Protein AF-A0A848JRG4-F1 (afdb_monomer)

pLDDT: mean 85.64, std 16.13, range [25.67, 98.94]

Solvent-accessible surface area (backbone atoms only — not comparable to full-atom values): 30050 Å² total; per-residue (Å²): 132,90,81,91,79,87,82,79,87,77,82,80,75,80,80,72,83,77,75,81,70,80,80,73,66,42,75,51,49,60,69,66,53,63,89,47,78,36,46,59,66,37,61,28,18,56,97,49,31,31,31,30,23,66,36,76,46,60,60,67,55,56,93,83,37,50,36,64,94,90,64,84,39,53,15,28,80,72,50,54,26,34,67,53,89,61,54,45,71,57,40,46,72,68,46,79,44,82,61,33,12,33,34,35,34,39,38,39,52,74,76,84,57,88,72,42,56,71,71,24,31,45,36,24,50,76,85,42,83,74,51,72,27,78,56,53,49,47,74,50,67,85,46,60,47,71,34,78,47,39,35,32,38,18,28,25,37,91,66,31,66,22,57,65,25,78,70,43,78,48,66,24,35,74,51,77,73,81,83,67,52,19,35,40,66,42,64,34,67,46,45,53,59,73,54,64,60,77,45,61,41,74,31,58,76,38,49,51,50,64,54,52,46,23,14,41,51,13,10,36,48,30,49,51,49,42,50,71,78,47,66,63,58,34,50,34,61,71,55,43,19,37,38,51,48,25,43,35,55,71,55,47,74,54,55,74,63,43,44,66,94,46,64,36,42,49,75,54,81,65,38,54,71,33,33,28,66,51,33,31,20,58,61,54,55,80,78,78,52,58,70,41,52,86,50,75,34,57,78,64,54,62,38,62,50,18,24,46,28,48,29,72,62,57,82,57,33,71,92,49,30,89,54,44,61,77,36,58,34,54,73,48,44,37,23,39,43,42,22,35,42,53,50,21,45,47,52,48,41,50,54,51,47,63,72,31,58,42,41,50,80,91,48,60,76,49,91,30,39,77,28,35,60,39,15,53,61,43,20,48,76,34,76,50,24,61,58,51,44,44,45,44,35,30,72,76,62,33,73,87,29,71,62,32,28,51,49,18,46,50,34,44,70,51,46,75,66,49,38,53,49,72,73,50,50,56,88,36,54,51,50,86,52,61,76,68,33,47,46,46,46,33,47,53,39,43,28,33,52,30,33,34,73,36,58,59,85,38,67,83,47,64,47,60,60,80,27,39,39,51,44,41,42,52,48,46,46,52,43,49,18,52,28,42,39,55,28,31,44,44,69,86,82,52,76,53,41,60,43,47,58,67,57,35,43,52,19,37,51,51,21,26,60,77,69,72,52,57,61,85,39,72,36,38,40,47,34,69,70,36,40,55,50,53,49,50,34,51,45,44,16,52,55,40,46,27,67,72,53,73,35,62,74,79,39,63,43,97,64,83,95

Foldseek 3Di:
DDDDDDDDDDDPDDDDPDDPPDPAAAAADDADDQADWAAAQRWHDDQQWIKGFNGIDHNDDCVPFEDDPPPPGRIYTDGGHAHDPDAFDEWADWDWDPFAQFKIKIATDDTDDPRWDFQWKFKDKPRHTDDIGRDRMDMDGRHHGQDKIKMWMWIATPVGTDDIDDIDIDGHHHHQPPDPFWAFKQFADAQFLAGGGPDMAGRPPPFCQLLQLLLLLLLLVLVLLCCVVQNLFAAASLLSSLLLVLLLRHQADPLSPRGSVDQFSDPDPSQCVQQAQLHDGSSRQNQQAPQQAPDQWPPHFQGLCFFLFQVVQQPDANVCSVVRSRDGGRPQCRGSQRVSNSVSSSLVSLVVCLAIQQDHDVGDDALQNVLQVLLSVLSSVAHNAVSSLLSQLCRPVNCNRVVNNVVSNLSNVDDNVSSCVVLQCQVSRPPPDVSSCRSVSSSQSSCQQLQHWCDDSHSPHTDGTPTKRKDQLLSSLVSQLSNQQSTWADLVPDDIHGDHSVQLSVLLVVLCVVLVHDNRDIQISNDPVSSVSSSSSSSSSQVSSCVVRVHDSRHTDNTRD

Mean predicted aligned error: 14.89 Å

Sequence (561 aa):
MRILHATSIALVSAFTPWLAGSAWAQSCPAAWNSSSVYTAGAQASENGIIYRANWWTQNQDPATNNGGPGTGQPWTQSGSCSNCTAVPPVPKGLAASGTTGNATTLTWTPVTVSNCTISGYQIYMNGGLTTTSAGASVTVSGLTPLTSYSFAVAAVDSVGASAKSAPVTVTTLSGPPPSTASTGTINFHLLLGVGTAQDSLTLTGGNYDDLIMSNIVAGVLLGHLIDEGFPGIQYNKDYLYGSIFAQLLQENIATQYYKSSSDLIDPNANQQAVMGVGQGGPYQINNYAADMVSGSYQPKGHSLINYVAIQKNIGFTMANAATQYTKATPASFNNKYYGPALVAYFHYNDLVALNVTGKGEGGWTTPWEPAFDTALKNFTTLPNSFLDVILNVAYNQGFYGPLVSRYSTLGATATAATVTSVNSYTSAWGSSDTYVQYPYQVHYYLDQLYNNPIPTTSPSLKMTPTNSVVFNMSALANVFSRVAQTLSYSNGTNPAQFYTAAQASAAFSSAMTKLKVASSAKLDLSKASARATIFSVIDAALSNLEATSGMKFISTTDKQL

Radius of gyration: 34.96 Å; Cα contacts (8 Å, |Δi|>4): 1152; chains: 1; bounding box: 111×57×97 Å

Secondary structure (DSSP, 8-state):
---------------PPP-----PPEEPPSBP-TT-EE-TT-EEEETTEEEEESS-EES--TTTSB-STTS--SEEEEEEEE--SSPPPPP---EEES--SS-EEEE-PPP--TT----EEEEEETTEEEEEESSSEEEE--PPTT-EEEEEEEEE-SS-BPPPPPPEEEE--PPPPPSS--BSEEEES--TTT---SEEEE-GGGTTHHHHHHHHHHHHHHHHHHHHHSTT----HHHHHHHHHHHHHHS-SSGGG--TTSSBS--STTHHHHTSBT--TTTT-------SSSSSBSS---SGGGBTTTHHHH---GGGGGGGGGSBPPGGGGBTTTHHHHHHHHHHHHHHHHHHTT-BTTPPPPTTHHHHHHHHHHHTTSTT-SHHHHHHHHHHH-TTSHHHHHHHHHHHT--HHHHHHHTTSTTTTT---HHHHHHHHHHHHHHHHTT--EE-SSSS-EE----B-EEEHHHHHHHHHHHHTT-EE--SSSPPEEPPHHHHHHHHHHHHHHTT--TT-EEETTSHHHHHHHHHHHHHHHHHHHHHHT--TT-B-SS--

Structure (mmCIF, N/CA/C/O backbone):
data_AF-A0A848JRG4-F1
#
_entry.id   AF-A0A848JRG4-F1
#
loop_
_atom_site.group_PDB
_atom_site.id
_atom_site.type_symbol
_atom_site.label_atom_id
_atom_site.label_alt_id
_atom_site.label_comp_id
_atom_site.label_asym_id
_atom_site.label_entity_id
_atom_site.label_seq_id
_atom_site.pdbx_PDB_ins_code
_atom_site.Cartn_x
_atom_site.Cartn_y
_atom_site.Cartn_z
_atom_site.occupancy
_atom_site.B_iso_or_equiv
_atom_site.auth_seq_id
_atom_site.auth_comp_id
_atom_site.auth_asym_id
_atom_site.auth_atom_id
_atom_site.pdbx_PDB_model_num
ATOM 1 N N . MET A 1 1 ? 73.708 32.427 3.673 1.00 36.00 1 MET A N 1
ATOM 2 C CA . MET A 1 1 ? 74.298 32.466 2.318 1.00 36.00 1 MET A CA 1
ATOM 3 C C . MET A 1 1 ? 73.269 31.877 1.363 1.00 36.00 1 MET A C 1
ATOM 5 O O . MET A 1 1 ? 72.697 30.849 1.694 1.00 36.00 1 MET A O 1
ATOM 9 N N . ARG A 1 2 ? 72.946 32.605 0.285 1.00 32.38 2 ARG A N 1
ATOM 10 C CA . ARG A 1 2 ? 71.983 32.247 -0.780 1.00 32.38 2 ARG A CA 1
ATOM 11 C C . ARG A 1 2 ? 72.237 30.817 -1.295 1.00 32.38 2 ARG A C 1
ATOM 13 O O . ARG A 1 2 ? 73.378 30.377 -1.257 1.00 32.38 2 ARG A O 1
ATOM 20 N N . ILE A 1 3 ? 71.223 30.083 -1.756 1.00 31.00 3 ILE A N 1
ATOM 21 C CA . ILE A 1 3 ? 70.851 30.003 -3.184 1.00 31.00 3 ILE A CA 1
ATOM 22 C C . ILE A 1 3 ? 69.404 29.481 -3.319 1.00 31.00 3 ILE A C 1
ATOM 24 O O . ILE A 1 3 ? 69.040 28.480 -2.708 1.00 31.00 3 ILE A O 1
ATOM 28 N N . LEU A 1 4 ? 68.604 30.176 -4.138 1.00 29.62 4 LEU A N 1
ATOM 29 C CA . LEU A 1 4 ? 67.287 29.757 -4.629 1.00 29.62 4 LEU A CA 1
ATOM 30 C C . LEU A 1 4 ? 67.411 28.534 -5.552 1.00 29.62 4 LEU A C 1
ATOM 32 O O . LEU A 1 4 ? 68.301 28.525 -6.395 1.00 29.62 4 LEU A O 1
ATOM 36 N N . HIS A 1 5 ? 66.446 27.612 -5.509 1.00 29.77 5 HIS A N 1
ATOM 37 C CA . HIS A 1 5 ? 66.030 26.849 -6.692 1.00 29.77 5 HIS A CA 1
ATOM 38 C C . HIS A 1 5 ? 64.501 26.781 -6.752 1.00 29.77 5 HIS A C 1
ATOM 40 O O . HIS A 1 5 ? 63.832 26.457 -5.773 1.00 29.77 5 HIS A O 1
ATOM 46 N N . ALA A 1 6 ? 63.979 27.167 -7.912 1.00 28.94 6 ALA A N 1
ATOM 47 C CA . ALA A 1 6 ? 62.571 27.236 -8.252 1.00 28.94 6 ALA A CA 1
ATOM 48 C C . ALA A 1 6 ? 61.918 25.845 -8.252 1.00 28.94 6 ALA A C 1
ATOM 50 O O . ALA A 1 6 ? 62.451 24.907 -8.841 1.00 28.94 6 ALA A O 1
ATOM 51 N N . THR A 1 7 ? 60.740 25.727 -7.643 1.00 32.12 7 THR A N 1
ATOM 52 C CA . THR A 1 7 ? 59.820 24.613 -7.882 1.00 32.12 7 THR A CA 1
ATOM 53 C C . THR A 1 7 ? 58.819 25.042 -8.946 1.00 32.12 7 THR A C 1
ATOM 55 O O . THR A 1 7 ? 57.988 25.926 -8.748 1.00 32.12 7 THR A O 1
ATOM 58 N N . SER A 1 8 ? 58.967 24.445 -10.123 1.00 28.48 8 SER A N 1
ATOM 59 C CA . SER A 1 8 ? 58.115 24.641 -11.288 1.00 28.48 8 SER A CA 1
ATOM 60 C C . SER A 1 8 ? 56.701 24.123 -11.022 1.00 28.48 8 SER A C 1
ATOM 62 O O . SER A 1 8 ? 56.514 22.982 -10.605 1.00 28.48 8 SER A O 1
ATOM 64 N N . ILE A 1 9 ? 55.704 24.955 -11.321 1.00 29.86 9 ILE A N 1
ATOM 65 C CA . ILE A 1 9 ? 54.302 24.558 -11.464 1.00 29.86 9 ILE A CA 1
ATOM 66 C C . ILE A 1 9 ? 54.205 23.675 -12.715 1.00 29.86 9 ILE A C 1
ATOM 68 O O . ILE A 1 9 ? 54.357 24.164 -13.833 1.00 29.86 9 ILE A O 1
ATOM 72 N N . ALA A 1 10 ? 53.969 22.375 -12.537 1.00 27.19 10 ALA A N 1
ATOM 73 C CA . ALA A 1 10 ? 53.605 21.480 -13.628 1.00 27.19 10 ALA A CA 1
ATOM 74 C C . ALA A 1 10 ? 52.078 21.491 -13.794 1.00 27.19 10 ALA A C 1
ATOM 76 O O . ALA A 1 10 ? 51.345 20.921 -12.987 1.00 27.19 10 ALA A O 1
ATOM 77 N N . LEU A 1 11 ? 51.604 22.155 -14.851 1.00 25.67 11 LEU A N 1
ATOM 78 C CA . LEU A 1 11 ? 50.280 21.916 -15.420 1.00 25.67 11 LEU A CA 1
ATOM 79 C C . LEU A 1 11 ? 50.214 20.453 -15.879 1.00 25.67 11 LEU A C 1
ATOM 81 O O . LEU A 1 11 ? 50.836 20.086 -16.873 1.00 25.67 11 LEU A O 1
ATOM 85 N N . VAL A 1 12 ? 49.451 19.623 -15.170 1.00 28.00 12 VAL A N 1
ATOM 86 C CA . VAL A 1 12 ? 49.011 18.325 -15.692 1.00 28.00 12 VAL A CA 1
ATOM 87 C C . VAL A 1 12 ? 47.827 18.607 -16.609 1.00 28.00 12 VAL A C 1
ATOM 89 O O . VAL A 1 12 ? 46.691 18.763 -16.165 1.00 28.00 12 VAL A O 1
ATOM 92 N N . SER A 1 13 ? 48.108 18.745 -17.902 1.00 27.73 13 SER A N 1
ATOM 93 C CA . SER A 1 13 ? 47.095 18.686 -18.946 1.00 27.73 13 SER A CA 1
ATOM 94 C C . SER A 1 13 ? 46.463 17.294 -18.935 1.00 27.73 13 SER A C 1
ATOM 96 O O . SER A 1 13 ? 47.138 16.273 -19.065 1.00 27.73 13 SER A O 1
ATOM 98 N N . ALA A 1 14 ? 45.145 17.258 -18.755 1.00 30.70 14 ALA A N 1
ATOM 99 C CA . ALA A 1 14 ? 44.350 16.056 -18.919 1.00 30.70 14 ALA A CA 1
ATOM 100 C C . ALA A 1 14 ? 44.491 15.555 -20.365 1.00 30.70 14 ALA A C 1
ATOM 102 O O . ALA A 1 14 ? 44.003 16.189 -21.302 1.00 30.70 14 ALA A O 1
ATOM 103 N N . PHE A 1 15 ? 45.158 14.414 -20.547 1.00 28.05 15 PHE A N 1
ATOM 104 C CA . PHE A 1 15 ? 45.018 13.622 -21.761 1.00 28.05 15 PHE A CA 1
ATOM 105 C C . PHE A 1 15 ? 43.589 13.079 -21.789 1.00 28.05 15 PHE A C 1
ATOM 107 O O . PHE A 1 15 ? 43.229 12.167 -21.046 1.00 28.05 15 PHE A O 1
ATOM 114 N N . THR A 1 16 ? 42.756 13.678 -22.632 1.00 29.97 16 THR A N 1
ATOM 115 C CA . THR A 1 16 ? 41.516 13.054 -23.083 1.00 29.97 16 THR A CA 1
ATOM 116 C C . THR A 1 16 ? 41.894 11.808 -23.890 1.00 29.97 16 THR A C 1
ATOM 118 O O . THR A 1 16 ? 42.770 11.894 -24.756 1.00 29.97 16 THR A O 1
ATOM 121 N N . PRO A 1 17 ? 41.300 10.630 -23.630 1.00 28.25 17 PRO A N 1
ATOM 122 C CA . PRO A 1 17 ? 41.501 9.500 -24.513 1.00 28.25 17 PRO A CA 1
ATOM 123 C C . PRO A 1 17 ? 40.863 9.859 -25.851 1.00 28.25 17 PRO A C 1
ATOM 125 O O . PRO A 1 17 ? 39.668 10.145 -25.944 1.00 28.25 17 PRO A O 1
ATOM 128 N N . TRP A 1 18 ? 41.708 9.896 -26.875 1.00 26.80 18 TRP A N 1
ATOM 129 C CA . TRP A 1 18 ? 41.310 10.048 -28.260 1.00 26.80 18 TRP A CA 1
ATOM 130 C C . TRP A 1 18 ? 40.302 8.940 -28.574 1.00 26.80 18 TRP A C 1
ATOM 132 O O . TRP A 1 18 ? 40.613 7.752 -28.470 1.00 26.80 18 TRP A O 1
ATOM 142 N N . LEU A 1 19 ? 39.076 9.332 -28.918 1.00 30.83 19 LEU A N 1
ATOM 143 C CA . LEU A 1 19 ? 38.135 8.447 -29.584 1.00 30.83 19 LEU A CA 1
ATOM 144 C C . LEU A 1 19 ? 38.834 7.962 -30.855 1.00 30.83 19 LEU A C 1
ATOM 146 O O . LEU A 1 19 ? 39.148 8.771 -31.728 1.00 30.83 19 LEU A O 1
ATOM 150 N N . ALA A 1 20 ? 39.102 6.659 -30.950 1.00 30.81 20 ALA A N 1
ATOM 151 C CA . ALA A 1 20 ? 39.439 6.045 -32.221 1.00 30.81 20 ALA A CA 1
ATOM 152 C C . ALA A 1 20 ? 38.246 6.292 -33.152 1.00 30.81 20 ALA A C 1
ATOM 154 O O . ALA A 1 20 ? 37.196 5.664 -33.017 1.00 30.81 20 ALA A O 1
ATOM 155 N N . GLY A 1 21 ? 38.380 7.288 -34.027 1.00 26.69 21 GLY A N 1
ATOM 156 C CA . GLY A 1 21 ? 37.399 7.563 -35.058 1.00 26.69 21 GLY A CA 1
ATOM 157 C C . GLY A 1 21 ? 37.219 6.309 -35.898 1.00 26.69 21 GLY A C 1
ATOM 158 O O . GLY A 1 21 ? 38.196 5.716 -36.355 1.00 26.69 21 GLY A O 1
ATOM 159 N N . SER A 1 22 ? 35.969 5.897 -36.079 1.00 35.31 22 SER A N 1
ATOM 160 C CA . SER A 1 22 ? 35.587 4.875 -37.042 1.00 35.31 22 SER A CA 1
ATOM 161 C C . SER A 1 22 ? 36.219 5.232 -38.389 1.00 35.31 22 SER A C 1
ATOM 163 O O . SER A 1 22 ? 35.909 6.281 -38.958 1.00 35.31 22 SER A O 1
ATOM 165 N N . ALA A 1 23 ? 37.147 4.408 -38.874 1.00 36.06 23 ALA A N 1
ATOM 166 C CA . ALA A 1 23 ? 37.731 4.591 -40.193 1.00 36.06 23 ALA A CA 1
ATOM 167 C C . ALA A 1 23 ? 36.619 4.391 -41.231 1.00 36.06 23 ALA A C 1
ATOM 169 O O . ALA A 1 23 ? 36.127 3.281 -41.426 1.00 36.06 23 ALA A O 1
ATOM 170 N N . TRP A 1 24 ? 36.180 5.481 -41.853 1.00 38.28 24 TRP A N 1
ATOM 171 C CA . TRP A 1 24 ? 35.270 5.435 -42.989 1.00 38.28 24 TRP A CA 1
ATOM 172 C C . TRP A 1 24 ? 35.965 4.663 -44.117 1.00 38.28 24 TRP A C 1
ATOM 174 O O . TRP A 1 24 ? 37.116 4.958 -44.438 1.00 38.28 24 TRP A O 1
ATOM 184 N N . ALA A 1 25 ? 35.296 3.667 -44.705 1.00 50.66 25 ALA A N 1
ATOM 185 C CA . ALA A 1 25 ? 35.824 2.980 -45.880 1.00 50.66 25 ALA A CA 1
ATOM 186 C C . ALA A 1 25 ? 36.012 4.000 -47.017 1.00 50.66 25 ALA A C 1
ATOM 188 O O . ALA A 1 25 ? 35.080 4.727 -47.364 1.00 50.66 25 ALA A O 1
ATOM 189 N N . GLN A 1 26 ? 37.220 4.067 -47.577 1.00 61.72 26 GLN A N 1
ATOM 190 C CA . GLN A 1 26 ? 37.537 4.947 -48.703 1.00 61.72 26 GLN A CA 1
ATOM 191 C C . GLN A 1 26 ? 36.862 4.419 -49.987 1.00 61.72 26 GLN A C 1
ATOM 193 O O . GLN A 1 26 ? 36.582 3.223 -50.096 1.00 61.72 26 GLN A O 1
ATOM 198 N N . SER A 1 27 ? 36.598 5.284 -50.973 1.00 69.38 27 SER A N 1
ATOM 199 C CA . SER A 1 27 ? 36.181 4.835 -52.310 1.00 69.38 27 SER A CA 1
ATOM 200 C C . SER A 1 27 ? 37.239 3.905 -52.907 1.00 69.38 27 SER A C 1
ATOM 202 O O . SER A 1 27 ? 38.441 4.149 -52.749 1.00 69.38 27 SER A O 1
ATOM 204 N N . CYS A 1 28 ? 36.823 2.818 -53.566 1.00 75.81 28 CYS A N 1
ATOM 205 C CA . CYS A 1 28 ? 37.817 1.898 -54.105 1.00 75.81 28 CYS A CA 1
ATOM 206 C C . CYS A 1 28 ? 38.540 2.531 -55.304 1.00 75.81 28 CYS A C 1
ATOM 208 O O . CYS A 1 28 ? 37.885 3.046 -56.217 1.00 75.81 28 CYS A O 1
ATOM 210 N N . PRO A 1 29 ? 39.881 2.430 -55.368 1.00 82.25 29 PRO A N 1
ATOM 211 C CA . PRO A 1 29 ? 40.603 2.624 -56.620 1.00 82.25 29 PRO A CA 1
ATOM 212 C C . PRO A 1 29 ? 40.149 1.579 -57.651 1.00 82.25 29 PRO A C 1
ATOM 214 O O . PRO A 1 29 ? 39.455 0.618 -57.309 1.00 82.25 29 PRO A O 1
ATOM 217 N N . ALA A 1 30 ? 40.537 1.754 -58.915 1.00 84.81 30 ALA A N 1
ATOM 218 C CA . ALA A 1 30 ? 40.173 0.826 -59.986 1.00 84.81 30 ALA A CA 1
ATOM 219 C C . ALA A 1 30 ? 40.437 -0.640 -59.589 1.00 84.81 30 ALA A C 1
ATOM 221 O O . ALA A 1 30 ? 41.442 -0.940 -58.935 1.00 84.81 30 ALA A O 1
ATOM 222 N N . ALA A 1 31 ? 39.520 -1.536 -59.972 1.00 87.06 31 ALA A N 1
ATOM 223 C CA . ALA A 1 31 ? 39.672 -2.961 -59.708 1.00 87.06 31 ALA A CA 1
ATOM 224 C C . ALA A 1 31 ? 40.993 -3.467 -60.305 1.00 87.06 31 ALA A C 1
ATOM 226 O O . ALA A 1 31 ? 41.403 -3.022 -61.385 1.00 87.06 31 ALA A O 1
ATOM 227 N N . TRP A 1 32 ? 41.670 -4.367 -59.594 1.00 92.50 32 TRP A N 1
ATOM 228 C CA . TRP A 1 32 ? 42.882 -4.986 -60.103 1.00 92.50 32 TRP A CA 1
ATOM 229 C C . TRP A 1 32 ? 42.598 -5.695 -61.433 1.00 92.50 32 TRP A C 1
ATOM 231 O O . TRP A 1 32 ? 41.559 -6.328 -61.621 1.00 92.50 32 TRP A O 1
ATOM 241 N N . ASN A 1 33 ? 43.514 -5.545 -62.384 1.00 92.75 33 ASN A N 1
ATOM 242 C CA . ASN A 1 33 ? 43.425 -6.146 -63.702 1.00 92.75 33 ASN A CA 1
ATOM 243 C C . ASN A 1 33 ? 44.781 -6.762 -64.045 1.00 92.75 33 ASN A C 1
ATOM 245 O O . ASN A 1 33 ? 45.801 -6.073 -64.044 1.00 92.75 33 ASN A O 1
ATOM 249 N N . SER A 1 34 ? 44.776 -8.049 -64.383 1.00 93.75 34 SER A N 1
ATOM 250 C CA . SER A 1 34 ? 45.974 -8.827 -64.707 1.00 93.75 34 SER A CA 1
ATOM 251 C C . SER A 1 34 ? 46.811 -8.244 -65.848 1.00 93.75 34 SER A C 1
ATOM 253 O O . SER A 1 34 ? 48.031 -8.402 -65.863 1.00 93.75 34 SER A O 1
ATOM 255 N N . SER A 1 35 ? 46.178 -7.537 -66.786 1.00 93.50 35 SER A N 1
ATOM 256 C CA . SER A 1 35 ? 46.836 -6.922 -67.942 1.00 93.50 35 SER A CA 1
ATOM 257 C C . SER A 1 35 ? 47.378 -5.518 -67.655 1.00 93.50 35 SER A C 1
ATOM 259 O O . SER A 1 35 ? 48.199 -5.018 -68.425 1.00 93.50 35 SER A O 1
ATOM 261 N N . SER A 1 36 ? 46.965 -4.884 -66.556 1.00 92.25 36 SER A N 1
ATOM 262 C CA . SER A 1 36 ? 47.408 -3.541 -66.178 1.00 92.25 36 SER A CA 1
ATOM 263 C C . SER A 1 36 ? 48.786 -3.554 -65.518 1.00 92.25 36 SER A C 1
ATOM 265 O O . SER A 1 36 ? 49.115 -4.431 -64.720 1.00 92.25 36 SER A O 1
ATOM 267 N N . VAL A 1 37 ? 49.587 -2.534 -65.826 1.00 94.62 37 VAL A N 1
ATOM 268 C CA . VAL A 1 37 ? 50.868 -2.271 -65.162 1.00 94.62 37 VAL A CA 1
ATOM 269 C C . VAL A 1 37 ? 50.644 -1.319 -63.989 1.00 94.62 37 VAL A C 1
ATOM 271 O O . VAL A 1 37 ? 50.068 -0.246 -64.164 1.00 94.62 37 VAL A O 1
ATOM 274 N N . TYR A 1 38 ? 51.156 -1.677 -62.813 1.00 95.31 38 TYR A N 1
ATOM 275 C CA . TYR A 1 38 ? 51.090 -0.866 -61.598 1.00 95.31 38 TYR A CA 1
ATOM 276 C C . TYR A 1 38 ? 52.500 -0.455 -61.173 1.00 95.31 38 TYR A C 1
ATOM 278 O O . TYR A 1 38 ? 53.348 -1.304 -60.917 1.00 95.31 38 TYR A O 1
ATOM 286 N N . THR A 1 39 ? 52.777 0.847 -61.122 1.00 95.56 39 THR A N 1
ATOM 287 C CA . THR A 1 39 ? 54.065 1.392 -60.661 1.00 95.56 39 THR A CA 1
ATOM 288 C C . THR A 1 39 ? 54.081 1.577 -59.143 1.00 95.56 39 THR A C 1
ATOM 290 O O . THR A 1 39 ? 53.042 1.514 -58.489 1.00 95.56 39 THR A O 1
ATOM 293 N N . ALA A 1 40 ? 55.261 1.816 -58.559 1.00 93.00 40 ALA A N 1
ATOM 294 C CA . ALA A 1 40 ? 55.404 2.021 -57.117 1.00 93.00 40 ALA A CA 1
ATOM 295 C C . ALA A 1 40 ? 54.430 3.097 -56.598 1.00 93.00 40 ALA A C 1
ATOM 297 O O . ALA A 1 40 ? 54.441 4.239 -57.054 1.00 93.00 40 ALA A O 1
ATOM 298 N N . GLY A 1 41 ? 53.598 2.731 -55.626 1.00 89.94 41 GLY A N 1
ATOM 299 C CA . GLY A 1 41 ? 52.576 3.594 -55.042 1.00 89.94 41 GLY A CA 1
ATOM 300 C C . GLY A 1 41 ? 51.218 3.582 -55.743 1.00 89.94 41 GLY A C 1
ATOM 301 O O . GLY A 1 41 ? 50.269 4.102 -55.157 1.00 89.94 41 GLY A O 1
ATOM 302 N N . ALA A 1 42 ? 51.089 2.968 -56.924 1.00 93.75 42 ALA A N 1
ATOM 303 C CA . ALA A 1 42 ? 49.794 2.769 -57.568 1.00 93.75 42 ALA A CA 1
ATOM 304 C C . ALA A 1 42 ? 48.875 1.925 -56.675 1.00 93.75 42 ALA A C 1
ATOM 306 O O . ALA A 1 42 ? 49.333 1.016 -55.978 1.00 93.75 42 ALA A O 1
ATOM 307 N N . GLN A 1 43 ? 47.578 2.230 -56.694 1.00 93.25 43 GLN A N 1
ATOM 308 C CA . GLN A 1 43 ? 46.581 1.510 -55.910 1.00 93.25 43 GLN A CA 1
ATOM 309 C C . GLN A 1 43 ? 45.624 0.742 -56.819 1.00 93.25 43 GLN A C 1
ATOM 311 O O . GLN A 1 43 ? 45.211 1.248 -57.862 1.00 93.25 43 GLN A O 1
ATOM 316 N N . ALA A 1 44 ? 45.255 -0.459 -56.393 1.00 90.31 44 ALA A N 1
ATOM 317 C CA . ALA A 1 44 ? 44.219 -1.278 -57.007 1.00 90.31 44 ALA A CA 1
ATOM 318 C C . ALA A 1 44 ? 43.308 -1.836 -55.914 1.00 90.31 44 ALA A C 1
ATOM 320 O O . ALA A 1 44 ? 43.732 -1.966 -54.762 1.00 90.31 44 ALA A O 1
ATOM 321 N N . SER A 1 45 ? 42.061 -2.142 -56.260 1.00 89.31 45 SER A N 1
ATOM 322 C CA . SER A 1 45 ? 41.138 -2.806 -55.342 1.00 89.31 45 SER A CA 1
ATOM 323 C C . SER A 1 45 ? 40.844 -4.236 -55.770 1.00 89.31 45 SER A C 1
ATOM 325 O O . SER A 1 45 ? 40.671 -4.520 -56.953 1.00 89.31 45 SER A O 1
ATOM 327 N N . GLU A 1 46 ? 40.760 -5.138 -54.801 1.00 84.94 46 GLU A N 1
ATOM 328 C CA . GLU A 1 46 ? 40.298 -6.506 -55.015 1.00 84.94 46 GLU A CA 1
ATOM 329 C C . GLU A 1 46 ? 39.580 -6.991 -53.755 1.00 84.94 46 GLU A C 1
ATOM 331 O O . GLU A 1 46 ? 40.049 -6.759 -52.642 1.00 84.94 46 GLU A O 1
ATOM 336 N N . ASN A 1 47 ? 38.396 -7.591 -53.915 1.00 77.38 47 ASN A N 1
ATOM 337 C CA . ASN A 1 47 ? 37.571 -8.103 -52.811 1.00 77.38 47 ASN A CA 1
ATOM 338 C C . ASN A 1 47 ? 37.320 -7.096 -51.663 1.00 77.38 47 ASN A C 1
ATOM 340 O O . ASN A 1 47 ? 37.248 -7.472 -50.495 1.00 77.38 47 ASN A O 1
ATOM 344 N N . GLY A 1 48 ? 37.187 -5.803 -51.987 1.00 74.56 48 GLY A N 1
ATOM 345 C CA . GLY A 1 48 ? 36.946 -4.738 -51.001 1.00 74.56 48 GLY A CA 1
ATOM 346 C C . GLY A 1 48 ? 38.186 -4.308 -50.210 1.00 74.56 48 GLY A C 1
ATOM 347 O O . GLY A 1 48 ? 38.061 -3.570 -49.233 1.00 74.56 48 GLY A O 1
ATOM 348 N N . ILE A 1 49 ? 39.381 -4.738 -50.621 1.00 83.56 49 ILE A N 1
ATOM 349 C CA . ILE A 1 49 ? 40.661 -4.352 -50.027 1.00 83.56 49 ILE A CA 1
ATOM 350 C C . ILE A 1 49 ? 41.429 -3.461 -51.007 1.00 83.56 49 ILE A C 1
ATOM 352 O O . ILE A 1 49 ? 41.513 -3.749 -52.200 1.00 83.56 49 ILE A O 1
ATOM 356 N N . ILE A 1 50 ? 41.995 -2.367 -50.496 1.00 88.94 50 ILE A N 1
ATOM 357 C CA . ILE A 1 50 ? 42.937 -1.515 -51.220 1.00 88.94 50 ILE A CA 1
ATOM 358 C C . ILE A 1 50 ? 44.326 -2.123 -51.088 1.00 88.94 50 ILE A C 1
ATOM 360 O O . ILE A 1 50 ? 44.837 -2.287 -49.978 1.00 88.94 50 ILE A O 1
ATOM 364 N N . TYR A 1 51 ? 44.976 -2.358 -52.217 1.00 92.19 51 TYR A N 1
ATOM 365 C CA . TYR A 1 51 ? 46.372 -2.755 -52.285 1.00 92.19 51 TYR A CA 1
ATOM 366 C C . TYR A 1 51 ? 47.195 -1.640 -52.908 1.00 92.19 51 TYR A C 1
ATOM 368 O O . TYR A 1 51 ? 46.783 -1.016 -53.885 1.00 92.19 51 TYR A O 1
ATOM 376 N N . ARG A 1 52 ? 48.374 -1.391 -52.342 1.00 93.69 52 ARG A N 1
ATOM 377 C CA . ARG A 1 52 ? 49.360 -0.452 -52.872 1.00 93.69 52 ARG A CA 1
ATOM 378 C C . ARG A 1 52 ? 50.532 -1.236 -53.435 1.00 93.69 52 ARG A C 1
ATOM 380 O O . ARG A 1 52 ? 51.130 -2.040 -52.721 1.00 93.69 52 ARG A O 1
ATOM 387 N N . ALA A 1 53 ? 50.862 -0.991 -54.695 1.00 94.19 53 ALA A N 1
ATOM 388 C CA . ALA A 1 53 ? 52.022 -1.581 -55.339 1.00 94.19 53 ALA A CA 1
ATOM 389 C C . ALA A 1 53 ? 53.301 -1.054 -54.672 1.00 94.19 53 ALA A C 1
ATOM 391 O O . ALA A 1 53 ? 53.493 0.157 -54.523 1.00 94.19 53 ALA A O 1
ATOM 392 N N . ASN A 1 54 ? 54.179 -1.957 -54.248 1.00 92.81 54 ASN A N 1
ATOM 393 C CA . ASN A 1 54 ? 55.448 -1.607 -53.613 1.00 92.81 54 ASN A CA 1
ATOM 394 C C . ASN A 1 54 ? 56.490 -1.163 -54.652 1.00 92.81 54 ASN A C 1
ATOM 396 O O . ASN A 1 54 ? 57.295 -0.271 -54.385 1.00 92.81 54 ASN A O 1
ATOM 400 N N . TRP A 1 55 ? 56.429 -1.742 -55.850 1.00 91.69 55 TRP A N 1
ATOM 401 C CA . TRP A 1 55 ? 57.242 -1.427 -57.027 1.00 91.69 55 TRP A CA 1
ATOM 402 C C . TRP A 1 55 ? 56.463 -1.790 -58.298 1.00 91.69 55 TRP A C 1
ATOM 404 O O . TRP A 1 55 ? 55.275 -2.095 -58.232 1.00 91.69 55 TRP A O 1
ATOM 414 N N . TRP A 1 56 ? 57.118 -1.725 -59.459 1.00 95.25 56 TRP A N 1
ATOM 415 C CA . TRP A 1 56 ? 56.523 -2.127 -60.733 1.00 95.25 56 TRP A CA 1
ATOM 416 C C . TRP A 1 56 ? 56.017 -3.578 -60.687 1.00 95.25 56 TRP A C 1
ATOM 418 O O . TRP A 1 56 ? 56.781 -4.486 -60.367 1.00 95.25 56 TRP A O 1
ATOM 428 N N . THR A 1 57 ? 54.751 -3.808 -61.023 1.00 94.25 57 THR A N 1
ATOM 429 C CA . THR A 1 57 ? 54.158 -5.148 -61.079 1.00 94.25 57 THR A CA 1
ATOM 430 C C . THR A 1 57 ? 53.073 -5.245 -62.155 1.00 94.25 57 THR A C 1
ATOM 432 O O . THR A 1 57 ? 52.391 -4.263 -62.458 1.00 94.25 57 THR A O 1
ATOM 435 N N . GLN A 1 58 ? 52.912 -6.434 -62.736 1.00 96.06 58 GLN A N 1
ATOM 436 C CA . GLN A 1 58 ? 51.875 -6.789 -63.708 1.00 96.06 58 GLN A CA 1
ATOM 437 C C . GLN A 1 58 ? 51.524 -8.270 -63.526 1.00 96.06 58 GLN A C 1
ATOM 439 O O . GLN A 1 58 ? 52.415 -9.079 -63.269 1.00 96.06 58 GLN A O 1
ATOM 444 N N . ASN A 1 59 ? 50.241 -8.625 -63.651 1.00 94.12 59 ASN A N 1
ATOM 445 C CA . ASN A 1 59 ? 49.734 -10.000 -63.531 1.00 94.12 59 ASN A CA 1
ATOM 446 C C . ASN A 1 59 ? 50.062 -10.732 -62.206 1.00 94.12 59 ASN A C 1
ATOM 448 O O . ASN A 1 59 ? 49.921 -11.946 -62.115 1.00 94.12 59 ASN A O 1
ATOM 452 N N . GLN A 1 60 ? 50.487 -10.009 -61.168 1.00 93.69 60 GLN A N 1
ATOM 453 C CA . GLN A 1 60 ? 50.613 -10.547 -59.814 1.00 93.69 60 GLN A CA 1
ATOM 454 C C . GLN A 1 60 ? 49.368 -10.160 -59.027 1.00 93.69 60 GLN A C 1
ATOM 456 O O . GLN A 1 60 ? 49.204 -8.986 -58.696 1.00 93.69 60 GLN A O 1
ATOM 461 N N . ASP A 1 61 ? 48.499 -11.134 -58.777 1.00 93.81 61 ASP A N 1
ATOM 462 C CA . ASP A 1 61 ? 47.233 -10.973 -58.057 1.00 93.81 61 ASP A CA 1
ATOM 463 C C . ASP A 1 61 ? 47.502 -10.462 -56.623 1.00 93.81 61 ASP A C 1
ATOM 465 O O . ASP A 1 61 ? 48.244 -11.118 -55.877 1.00 93.81 61 ASP A O 1
ATOM 469 N N . PRO A 1 62 ? 46.986 -9.281 -56.233 1.00 92.31 62 PRO A N 1
ATOM 470 C CA . PRO A 1 62 ? 47.216 -8.711 -54.917 1.00 92.31 62 PRO A CA 1
ATOM 471 C C . PRO A 1 62 ? 46.581 -9.509 -53.778 1.00 92.31 62 PRO A C 1
ATOM 473 O O . PRO A 1 62 ? 47.136 -9.487 -52.679 1.00 92.31 62 PRO A O 1
ATOM 476 N N . ALA A 1 63 ? 45.490 -10.247 -53.991 1.00 89.81 63 ALA A N 1
ATOM 477 C CA . ALA A 1 63 ? 44.913 -11.109 -52.962 1.00 89.81 63 ALA A CA 1
ATOM 478 C C . ALA A 1 63 ? 45.853 -12.263 -52.570 1.00 89.81 63 ALA A C 1
ATOM 480 O O . ALA A 1 63 ? 45.869 -12.657 -51.401 1.00 89.81 63 ALA A O 1
ATOM 481 N N . THR A 1 64 ? 46.692 -12.754 -53.492 1.00 93.44 64 THR A N 1
ATOM 482 C CA . THR A 1 64 ? 47.646 -13.851 -53.221 1.00 93.44 64 THR A CA 1
ATOM 483 C C . THR A 1 64 ? 49.117 -13.434 -53.122 1.00 93.44 64 THR A C 1
ATOM 485 O O . THR A 1 64 ? 49.922 -14.200 -52.600 1.00 93.44 64 THR A O 1
ATOM 488 N N . ASN A 1 65 ? 49.490 -12.239 -53.594 1.00 94.19 65 ASN A N 1
ATOM 489 C CA . ASN A 1 65 ? 50.880 -11.755 -53.649 1.00 94.19 65 ASN A CA 1
ATOM 490 C C . ASN A 1 65 ? 51.065 -10.446 -52.863 1.00 94.19 65 ASN A C 1
ATOM 492 O O . ASN A 1 65 ? 51.565 -9.445 -53.390 1.00 94.19 65 ASN A O 1
ATOM 496 N N . ASN A 1 66 ? 50.632 -10.428 -51.600 1.00 92.38 66 ASN A N 1
ATOM 497 C CA . ASN A 1 66 ? 50.778 -9.277 -50.708 1.00 92.38 66 ASN A CA 1
ATOM 498 C C . ASN A 1 66 ? 51.511 -9.619 -49.404 1.00 92.38 66 ASN A C 1
ATOM 500 O O . ASN A 1 66 ? 51.526 -10.765 -48.958 1.00 92.38 66 ASN A O 1
ATOM 504 N N . GLY A 1 67 ? 52.121 -8.606 -48.788 1.00 86.75 67 GLY A N 1
ATOM 505 C CA . GLY A 1 67 ? 52.782 -8.726 -47.492 1.00 86.75 67 GLY A CA 1
ATOM 506 C C . GLY A 1 67 ? 53.217 -7.372 -46.932 1.00 86.75 67 GLY A C 1
ATOM 507 O O . GLY A 1 67 ? 53.276 -6.375 -47.648 1.00 86.75 67 GLY A O 1
ATOM 508 N N . GLY A 1 68 ? 53.508 -7.322 -45.629 1.00 77.06 68 GLY A N 1
ATOM 509 C CA . GLY A 1 68 ? 53.996 -6.104 -44.974 1.00 77.06 68 GLY A CA 1
ATOM 510 C C . GLY A 1 68 ? 55.367 -5.641 -45.501 1.00 77.06 68 GLY A C 1
ATOM 511 O O . GLY A 1 68 ? 56.039 -6.379 -46.234 1.00 77.06 68 GLY A O 1
ATOM 512 N N . PRO A 1 69 ? 55.827 -4.435 -45.121 1.00 74.00 69 PRO A N 1
ATOM 513 C CA . PRO A 1 69 ? 57.132 -3.922 -45.538 1.00 74.00 69 PRO A CA 1
ATOM 514 C C . PRO A 1 69 ? 58.270 -4.919 -45.252 1.00 74.00 69 PRO A C 1
ATOM 516 O O . PRO A 1 69 ? 58.380 -5.435 -44.143 1.00 74.00 69 PRO A O 1
ATOM 519 N N . GLY A 1 70 ? 59.115 -5.194 -46.253 1.00 75.69 70 GLY A N 1
ATOM 520 C CA . GLY A 1 70 ? 60.265 -6.108 -46.135 1.00 75.69 70 GLY A CA 1
ATOM 521 C C . GLY A 1 70 ? 59.997 -7.577 -46.493 1.00 75.69 70 GLY A C 1
ATOM 522 O O . GLY A 1 70 ? 60.933 -8.368 -46.511 1.00 75.69 70 GLY A O 1
ATOM 523 N N . THR A 1 71 ? 58.760 -7.947 -46.838 1.00 86.69 71 THR A N 1
ATOM 524 C CA . THR A 1 71 ? 58.386 -9.336 -47.194 1.00 86.69 71 THR A CA 1
ATOM 525 C C . THR A 1 71 ? 58.744 -9.758 -48.624 1.00 86.69 71 THR A C 1
ATOM 527 O O . THR A 1 71 ? 58.579 -10.923 -48.976 1.00 86.69 71 THR A O 1
ATOM 530 N N . GLY A 1 72 ? 59.205 -8.832 -49.471 1.00 90.19 72 GLY A N 1
ATOM 531 C CA . GLY A 1 72 ? 59.497 -9.107 -50.884 1.00 90.19 72 GLY A CA 1
ATOM 532 C C . GLY A 1 72 ? 58.258 -9.252 -51.780 1.00 90.19 72 GLY A C 1
ATOM 533 O O . GLY A 1 72 ? 58.402 -9.582 -52.953 1.00 90.19 72 GLY A O 1
ATOM 534 N N . GLN A 1 73 ? 57.056 -8.976 -51.264 1.00 94.75 73 GLN A N 1
ATOM 535 C CA . GLN A 1 73 ? 55.803 -9.070 -52.018 1.00 94.75 73 GLN A CA 1
ATOM 536 C C . GLN A 1 73 ? 55.501 -7.788 -52.816 1.00 94.75 73 GLN A C 1
ATOM 538 O O . GLN A 1 73 ? 55.738 -6.687 -52.307 1.00 94.75 73 GLN A O 1
ATOM 543 N N . PRO A 1 74 ? 54.954 -7.888 -54.045 1.00 92.88 74 PRO A N 1
ATOM 544 C CA . PRO A 1 74 ? 54.697 -6.732 -54.906 1.00 92.88 74 PRO A CA 1
ATOM 545 C C . PRO A 1 74 ? 53.584 -5.811 -54.389 1.00 92.88 74 PRO A C 1
ATOM 547 O O . PRO A 1 74 ? 53.541 -4.646 -54.787 1.00 92.88 74 PRO A O 1
ATOM 550 N N . TRP A 1 75 ? 52.723 -6.290 -53.488 1.00 95.12 75 TRP A N 1
ATOM 551 C CA . TRP A 1 75 ? 51.601 -5.530 -52.937 1.00 95.12 75 TRP A CA 1
ATOM 552 C C . TRP A 1 75 ? 51.654 -5.414 -51.413 1.00 95.12 75 TRP A C 1
ATOM 554 O O . TRP A 1 75 ? 52.039 -6.349 -50.716 1.00 95.12 75 TRP A O 1
ATOM 564 N N . THR A 1 76 ? 51.192 -4.279 -50.888 1.00 93.44 76 THR A N 1
ATOM 565 C CA . THR A 1 76 ? 50.905 -4.086 -49.459 1.00 93.44 76 THR A CA 1
ATOM 566 C C . THR A 1 76 ? 49.431 -3.737 -49.275 1.00 93.44 76 THR A C 1
ATOM 568 O O . THR A 1 76 ? 48.928 -2.795 -49.898 1.00 93.44 76 THR A O 1
ATOM 571 N N . GLN A 1 77 ? 48.735 -4.456 -48.392 1.00 92.31 77 GLN A N 1
ATOM 572 C CA . GLN A 1 77 ? 47.364 -4.124 -48.002 1.00 92.31 77 GLN A CA 1
ATOM 573 C C . GLN A 1 77 ? 47.327 -2.758 -47.295 1.00 92.31 77 GLN A C 1
ATOM 575 O O . GLN A 1 77 ? 48.036 -2.531 -46.319 1.00 92.31 77 GLN A O 1
ATOM 580 N N . SER A 1 78 ? 46.515 -1.838 -47.816 1.00 85.25 78 SER A N 1
ATOM 581 C CA . SER A 1 78 ? 46.479 -0.421 -47.419 1.00 85.25 78 SER A CA 1
ATOM 582 C C . SER A 1 78 ? 45.156 0.019 -46.781 1.00 85.25 78 SER A C 1
ATOM 584 O O . SER A 1 78 ? 45.057 1.154 -46.324 1.00 85.25 78 SER A O 1
ATOM 586 N N . GLY A 1 79 ? 44.147 -0.853 -46.728 1.00 82.12 79 GLY A N 1
ATOM 587 C CA . GLY A 1 79 ? 42.864 -0.588 -46.068 1.00 82.12 79 GLY A CA 1
ATOM 588 C C . GLY A 1 79 ? 41.696 -1.300 -46.748 1.00 82.12 79 GLY A C 1
ATOM 589 O O . GLY A 1 79 ? 41.901 -2.038 -47.709 1.00 82.12 79 GLY A O 1
ATOM 590 N N . SER A 1 80 ? 40.479 -1.067 -46.260 1.00 79.06 80 SER A N 1
ATOM 591 C CA . SER A 1 80 ? 39.240 -1.544 -46.891 1.00 79.06 80 SER A CA 1
ATOM 592 C C . SER A 1 80 ? 38.577 -0.425 -47.695 1.00 79.06 80 SER A C 1
ATOM 594 O O . SER A 1 80 ? 38.670 0.749 -47.332 1.00 79.06 80 SER A O 1
ATOM 596 N N . CYS A 1 81 ? 37.879 -0.783 -48.768 1.00 73.00 81 CYS A N 1
ATOM 597 C CA . CYS A 1 81 ? 37.132 0.145 -49.608 1.00 73.00 81 CYS A CA 1
ATOM 598 C C . CYS A 1 81 ? 35.758 -0.409 -49.995 1.00 73.00 81 CYS A C 1
ATOM 600 O O . CYS A 1 81 ? 35.501 -1.606 -49.875 1.00 73.00 81 CYS A O 1
ATOM 602 N N . SER A 1 82 ? 34.867 0.469 -50.458 1.00 71.38 82 SER A N 1
ATOM 603 C CA . SER A 1 82 ? 33.526 0.105 -50.930 1.00 71.38 82 SER A CA 1
ATOM 604 C C . SER A 1 82 ? 33.198 0.852 -52.226 1.00 71.38 82 SER A C 1
ATOM 606 O O . SER A 1 82 ? 33.426 2.058 -52.307 1.00 71.38 82 SER A O 1
ATOM 608 N N . ASN A 1 83 ? 32.655 0.152 -53.228 1.00 71.44 83 ASN A N 1
ATOM 609 C CA . ASN A 1 83 ? 32.197 0.727 -54.503 1.00 71.44 83 ASN A CA 1
ATOM 610 C C . ASN A 1 83 ? 30.684 0.553 -54.661 1.00 71.44 83 ASN A C 1
ATOM 612 O O . ASN A 1 83 ? 30.189 0.005 -55.648 1.00 71.44 83 ASN A O 1
ATOM 616 N N . CYS A 1 84 ? 29.936 1.015 -53.663 1.00 72.06 84 CYS A N 1
ATOM 617 C CA . CYS A 1 84 ? 28.485 0.983 -53.743 1.00 72.06 84 CYS A CA 1
ATOM 618 C C . CYS A 1 84 ? 27.977 1.942 -54.816 1.00 72.06 84 CYS A C 1
ATOM 620 O O . CYS A 1 84 ? 28.391 3.096 -54.899 1.00 72.06 84 CYS A O 1
ATOM 622 N N . THR A 1 85 ? 27.088 1.428 -55.661 1.00 79.19 85 THR A N 1
ATOM 623 C CA . THR A 1 85 ? 26.460 2.157 -56.774 1.00 79.19 85 THR A CA 1
ATOM 624 C C . THR A 1 85 ? 24.980 2.436 -56.520 1.00 79.19 85 THR A C 1
ATOM 626 O O . THR A 1 85 ? 24.371 3.235 -57.226 1.00 79.19 85 THR A O 1
ATOM 629 N N . ALA A 1 86 ? 24.408 1.812 -55.490 1.00 84.12 86 ALA A N 1
ATOM 630 C CA . ALA A 1 86 ? 23.056 2.026 -55.003 1.00 84.12 86 ALA A CA 1
ATOM 631 C C . ALA A 1 86 ? 23.039 1.863 -53.480 1.00 84.12 86 ALA A C 1
ATOM 633 O O . ALA A 1 86 ? 23.908 1.187 -52.932 1.00 84.12 86 ALA A O 1
ATOM 634 N N . VAL A 1 87 ? 22.047 2.468 -52.822 1.00 87.81 87 VAL A N 1
ATOM 635 C CA . VAL A 1 87 ? 21.816 2.288 -51.380 1.00 87.81 87 VAL A CA 1
ATOM 636 C C . VAL A 1 87 ? 21.478 0.824 -51.044 1.00 87.81 87 VAL A C 1
ATOM 638 O O . VAL A 1 87 ? 20.992 0.095 -51.918 1.00 87.81 87 VAL A O 1
ATOM 641 N N . PRO A 1 88 ? 21.647 0.384 -49.783 1.00 92.62 88 PRO A N 1
ATOM 642 C CA . PRO A 1 88 ? 21.403 -1.003 -49.405 1.00 92.62 88 PRO A CA 1
ATOM 643 C C . PRO A 1 88 ? 19.933 -1.434 -49.548 1.00 92.62 88 PRO A C 1
ATOM 645 O O . PRO A 1 88 ? 19.020 -0.601 -49.504 1.00 92.62 88 PRO A O 1
ATOM 648 N N . PRO A 1 89 ? 19.662 -2.751 -49.612 1.00 94.75 89 PRO A N 1
ATOM 649 C CA . PRO A 1 89 ? 18.319 -3.293 -49.439 1.00 94.75 89 PRO A CA 1
ATOM 650 C C . PRO A 1 89 ? 17.709 -2.938 -48.077 1.00 94.75 89 PRO A C 1
ATOM 652 O O . PRO A 1 89 ? 18.406 -2.808 -47.070 1.00 94.75 89 PRO A O 1
ATOM 655 N N . VAL A 1 90 ? 16.377 -2.857 -48.035 1.00 97.19 90 VAL A N 1
ATOM 656 C CA . VAL A 1 90 ? 15.623 -2.614 -46.795 1.00 97.19 90 VAL A CA 1
ATOM 657 C C . VAL A 1 90 ? 15.843 -3.767 -45.803 1.00 97.19 90 VAL A C 1
ATOM 659 O O . VAL A 1 90 ? 15.617 -4.925 -46.179 1.00 97.19 90 VAL A O 1
ATOM 662 N N . PRO A 1 91 ? 16.226 -3.492 -44.539 1.00 97.50 91 PRO A N 1
ATOM 663 C CA . PRO A 1 91 ? 16.346 -4.526 -43.516 1.00 97.50 91 PRO A CA 1
ATOM 664 C C . PRO A 1 91 ? 15.028 -5.274 -43.274 1.00 97.50 91 PRO A C 1
ATOM 666 O O . PRO A 1 91 ? 13.942 -4.688 -43.292 1.00 97.50 91 PRO A O 1
ATOM 669 N N . LYS A 1 92 ? 15.126 -6.577 -42.998 1.00 96.94 92 LYS A N 1
ATOM 670 C CA . LYS A 1 92 ? 13.981 -7.468 -42.749 1.00 96.94 92 LYS A CA 1
ATOM 671 C C . LYS A 1 92 ? 14.065 -8.117 -41.368 1.00 96.94 92 LYS A C 1
ATOM 673 O O . LYS A 1 92 ? 15.134 -8.189 -40.765 1.00 96.94 92 LYS A O 1
ATOM 678 N N . GLY A 1 93 ? 12.923 -8.617 -40.893 1.00 95.88 93 GLY A N 1
ATOM 679 C CA . GLY A 1 93 ? 12.838 -9.367 -39.638 1.00 95.88 93 GLY A CA 1
ATOM 680 C C . GLY A 1 93 ? 13.094 -8.518 -38.394 1.00 95.88 93 GLY A C 1
ATOM 681 O O . GLY A 1 93 ? 13.657 -9.033 -37.437 1.00 95.88 93 GLY A O 1
ATOM 682 N N . LEU A 1 94 ? 12.728 -7.229 -38.420 1.00 98.00 94 LEU A N 1
ATOM 683 C CA . LEU A 1 94 ? 12.807 -6.377 -37.236 1.00 98.00 94 LEU A CA 1
ATOM 684 C C . LEU A 1 94 ? 11.884 -6.930 -36.145 1.00 98.00 94 LEU A C 1
ATOM 686 O O . LEU A 1 94 ? 10.676 -7.048 -36.349 1.00 98.00 94 LEU A O 1
ATOM 690 N N . ALA A 1 95 ? 12.460 -7.234 -34.990 1.00 95.94 95 ALA A N 1
ATOM 691 C CA . ALA A 1 95 ? 11.753 -7.728 -33.823 1.00 95.94 95 ALA A CA 1
ATOM 692 C C . ALA A 1 95 ? 12.254 -7.028 -32.558 1.00 95.94 95 ALA A C 1
ATOM 694 O O . ALA A 1 95 ? 13.415 -6.618 -32.472 1.00 95.94 95 ALA A O 1
ATOM 695 N N . ALA A 1 96 ? 11.371 -6.920 -31.567 1.00 95.31 96 ALA A N 1
ATOM 696 C CA . ALA A 1 96 ? 11.688 -6.393 -30.249 1.00 95.31 96 ALA A CA 1
ATOM 697 C C . ALA A 1 96 ? 11.645 -7.512 -29.203 1.00 95.31 96 ALA A C 1
ATOM 699 O O . ALA A 1 96 ? 10.807 -8.411 -29.266 1.00 95.31 96 ALA A O 1
ATOM 700 N N . SER A 1 97 ? 12.548 -7.449 -28.232 1.00 89.25 97 SER A N 1
ATOM 701 C CA . SER A 1 97 ? 12.655 -8.409 -27.133 1.00 89.25 97 SER A CA 1
ATOM 702 C C . SER A 1 97 ? 13.217 -7.722 -25.887 1.00 89.25 97 SER A C 1
ATOM 704 O O . SER A 1 97 ? 13.751 -6.614 -25.971 1.00 89.25 97 SER A O 1
ATOM 706 N N . GLY A 1 98 ? 13.080 -8.358 -24.720 1.00 82.25 98 GLY A N 1
ATOM 707 C CA . GLY A 1 98 ? 13.651 -7.828 -23.476 1.00 82.25 98 GLY A CA 1
ATOM 708 C C . GLY A 1 98 ? 13.109 -6.446 -23.091 1.00 82.25 98 GLY A C 1
ATOM 709 O O . GLY A 1 98 ? 13.827 -5.649 -22.491 1.00 82.25 98 GLY A O 1
ATOM 710 N N . THR A 1 99 ? 11.864 -6.135 -23.468 1.00 86.19 99 THR A N 1
ATOM 711 C CA . THR A 1 99 ? 11.225 -4.858 -23.136 1.00 86.19 99 THR A CA 1
ATOM 712 C C . THR A 1 99 ? 11.052 -4.733 -21.625 1.00 86.19 99 THR A C 1
ATOM 714 O O . THR A 1 99 ? 10.401 -5.554 -20.987 1.00 86.19 99 THR A O 1
ATOM 717 N N . THR A 1 100 ? 11.626 -3.675 -21.064 1.00 78.44 100 THR A N 1
ATOM 718 C CA . THR A 1 100 ? 11.497 -3.256 -19.665 1.00 78.44 100 THR A CA 1
ATOM 719 C C . THR A 1 100 ? 10.694 -1.955 -19.598 1.00 78.44 100 THR A C 1
ATOM 721 O O . THR A 1 100 ? 10.150 -1.494 -20.604 1.00 78.44 100 THR A O 1
ATOM 724 N N . GLY A 1 101 ? 10.618 -1.321 -18.425 1.00 77.19 101 GLY A N 1
ATOM 725 C CA . GLY A 1 101 ? 10.011 0.005 -18.325 1.00 77.19 101 GLY A CA 1
ATOM 726 C C . GLY A 1 101 ? 10.845 1.163 -18.873 1.00 77.19 101 GLY A C 1
ATOM 727 O O . GLY A 1 101 ? 10.306 2.251 -19.019 1.00 77.19 101 GLY A O 1
ATOM 728 N N . ASN A 1 102 ? 12.127 0.966 -19.198 1.00 82.31 102 ASN A N 1
ATOM 729 C CA . ASN A 1 102 ? 12.981 2.038 -19.733 1.00 82.31 102 ASN A CA 1
ATOM 730 C C . ASN A 1 102 ? 13.755 1.648 -21.001 1.00 82.31 102 ASN A C 1
ATOM 732 O O . ASN A 1 102 ? 14.361 2.502 -21.643 1.00 82.31 102 ASN A O 1
ATOM 736 N N . ALA A 1 103 ? 13.740 0.380 -21.399 1.00 83.75 103 ALA A N 1
ATOM 737 C CA . ALA A 1 103 ? 14.522 -0.075 -22.538 1.00 83.75 103 ALA A CA 1
ATOM 738 C C . ALA A 1 103 ? 13.839 -1.203 -23.308 1.00 83.75 103 ALA A C 1
ATOM 740 O O . ALA A 1 103 ? 13.017 -1.932 -22.757 1.00 83.75 103 ALA A O 1
ATOM 741 N N . THR A 1 104 ? 14.224 -1.372 -24.568 1.00 93.06 104 THR A N 1
ATOM 742 C CA . THR A 1 104 ? 13.896 -2.543 -25.389 1.00 93.06 104 THR A CA 1
ATOM 743 C C . THR A 1 104 ? 15.083 -2.884 -26.286 1.00 93.06 104 THR A C 1
ATOM 745 O O . THR A 1 104 ? 15.833 -1.989 -26.692 1.00 93.06 104 THR A O 1
ATOM 748 N N . THR A 1 105 ? 15.274 -4.165 -26.594 1.00 95.44 105 THR A N 1
ATOM 749 C CA . THR A 1 105 ? 16.306 -4.621 -27.529 1.00 95.44 105 THR A CA 1
ATOM 750 C C . THR A 1 105 ? 15.673 -4.946 -28.872 1.00 95.44 105 THR A C 1
ATOM 752 O O . THR A 1 105 ? 14.786 -5.795 -28.971 1.00 95.44 105 THR A O 1
ATOM 755 N N . LEU A 1 106 ? 16.161 -4.276 -29.912 1.00 97.94 106 LEU A N 1
ATOM 756 C CA . LEU A 1 106 ? 15.765 -4.473 -31.298 1.00 97.94 106 LEU A CA 1
ATOM 757 C C . LEU A 1 106 ? 16.792 -5.356 -31.998 1.00 97.94 106 LEU A C 1
ATOM 759 O O . LEU A 1 106 ? 17.991 -5.107 -31.900 1.00 97.94 106 LEU A O 1
ATOM 763 N N . THR A 1 107 ? 16.316 -6.352 -32.737 1.00 97.25 107 THR A N 1
ATOM 764 C CA . THR A 1 107 ? 17.143 -7.231 -33.575 1.00 97.25 107 THR A CA 1
ATOM 765 C C . THR A 1 107 ? 16.544 -7.329 -34.968 1.00 97.25 107 THR A C 1
ATOM 767 O O . THR A 1 107 ? 15.335 -7.172 -35.140 1.00 97.25 107 THR A O 1
ATOM 770 N N . TRP A 1 108 ? 17.385 -7.542 -35.976 1.00 98.12 108 TRP A N 1
ATOM 771 C CA . TRP A 1 108 ? 16.957 -7.742 -37.359 1.00 98.12 108 TRP A CA 1
ATOM 772 C C . TRP A 1 108 ? 17.933 -8.655 -38.102 1.00 98.12 108 TRP A C 1
ATOM 774 O O . TRP A 1 108 ? 19.011 -8.980 -37.606 1.00 98.12 108 TRP A O 1
ATOM 784 N N . THR A 1 109 ? 17.559 -9.090 -39.306 1.00 96.88 109 THR A N 1
ATOM 785 C CA . THR A 1 109 ? 18.460 -9.883 -40.152 1.00 96.88 109 THR A CA 1
ATOM 786 C C . THR A 1 109 ? 19.559 -8.975 -40.722 1.00 96.88 109 THR A C 1
ATOM 788 O O . THR A 1 109 ? 19.213 -7.956 -41.332 1.00 96.88 109 THR A O 1
ATOM 791 N N . PRO A 1 110 ? 20.858 -9.306 -40.561 1.00 94.06 110 PRO A N 1
ATOM 792 C CA . PRO A 1 110 ? 21.942 -8.538 -41.165 1.00 94.06 110 PRO A CA 1
ATOM 793 C C . PRO A 1 110 ? 21.761 -8.394 -42.680 1.00 94.06 110 PRO A C 1
ATOM 795 O O . PRO A 1 110 ? 21.507 -9.374 -43.379 1.00 94.06 110 PRO A O 1
ATOM 798 N N . VAL A 1 111 ? 21.903 -7.172 -43.189 1.00 93.50 111 VAL A N 1
ATOM 799 C CA . VAL A 1 111 ? 21.883 -6.885 -44.626 1.00 93.50 111 VAL A CA 1
ATOM 800 C C . VAL A 1 111 ? 23.258 -7.197 -45.212 1.00 93.50 111 VAL A C 1
ATOM 802 O O . VAL A 1 111 ? 24.278 -6.774 -44.672 1.00 93.50 111 VAL A O 1
ATOM 805 N N . THR A 1 112 ? 23.285 -7.925 -46.326 1.00 85.75 112 THR A N 1
ATOM 806 C CA . THR A 1 112 ? 24.500 -8.233 -47.089 1.00 85.75 112 THR A CA 1
ATOM 807 C C . THR A 1 112 ? 24.331 -7.778 -48.536 1.00 85.75 112 THR A C 1
ATOM 809 O O . THR A 1 112 ? 23.244 -7.879 -49.108 1.00 85.75 112 THR A O 1
ATOM 812 N N . VAL A 1 113 ? 25.400 -7.238 -49.126 1.00 80.19 113 VAL A N 1
ATOM 813 C CA . VAL A 1 113 ? 25.420 -6.739 -50.509 1.00 80.19 113 VAL A CA 1
ATOM 814 C C . VAL A 1 113 ? 26.751 -7.137 -51.146 1.00 80.19 113 VAL A C 1
ATOM 816 O O . VAL A 1 113 ? 27.798 -7.041 -50.511 1.00 80.19 113 VAL A O 1
ATOM 819 N N . SER A 1 114 ? 26.732 -7.607 -52.394 1.00 73.88 114 SER A N 1
ATOM 820 C CA . SER A 1 114 ? 27.955 -7.953 -53.130 1.00 73.88 114 SER A CA 1
ATOM 821 C C . SER A 1 114 ? 28.801 -6.708 -53.406 1.00 73.88 114 SER A C 1
ATOM 823 O O . SER A 1 114 ? 28.262 -5.710 -53.880 1.00 73.88 114 SER A O 1
ATOM 825 N N . ASN A 1 115 ? 30.117 -6.791 -53.181 1.00 69.06 115 ASN A N 1
ATOM 826 C CA . ASN A 1 115 ? 31.093 -5.719 -53.450 1.00 69.06 115 ASN A CA 1
ATOM 827 C C . ASN A 1 115 ? 30.838 -4.404 -52.679 1.00 69.06 115 ASN A C 1
ATOM 829 O O . ASN A 1 115 ? 31.325 -3.342 -53.071 1.00 69.06 115 ASN A O 1
ATOM 833 N N . CYS A 1 116 ? 30.087 -4.491 -51.580 1.00 77.31 116 CYS A N 1
ATOM 834 C CA . CYS A 1 116 ? 29.668 -3.376 -50.742 1.00 77.31 116 CYS A CA 1
ATOM 835 C C . CYS A 1 116 ? 29.806 -3.728 -49.265 1.00 77.31 116 CYS A C 1
ATOM 837 O O . CYS A 1 116 ? 29.527 -4.856 -48.858 1.00 77.31 116 CYS A O 1
ATOM 839 N N . THR A 1 117 ? 30.149 -2.730 -48.455 1.00 82.12 117 THR A N 1
ATOM 840 C CA . THR A 1 117 ? 30.198 -2.869 -46.996 1.00 82.12 117 THR A CA 1
ATOM 841 C C . THR A 1 117 ? 29.083 -2.049 -46.360 1.00 82.12 117 THR A C 1
ATOM 843 O O . THR A 1 117 ? 29.013 -0.836 -46.560 1.00 82.12 117 THR A O 1
ATOM 846 N N . ILE A 1 118 ? 28.236 -2.701 -45.560 1.00 88.62 118 ILE A N 1
ATOM 847 C CA . ILE A 1 118 ? 27.271 -2.008 -44.699 1.00 88.62 118 ILE A CA 1
ATOM 848 C C . ILE A 1 118 ? 28.048 -1.337 -43.567 1.00 88.62 118 ILE A C 1
ATOM 850 O O . ILE A 1 118 ? 28.693 -2.010 -42.765 1.00 88.62 118 ILE A O 1
ATOM 854 N N . SER A 1 119 ? 28.002 -0.008 -43.519 1.00 87.62 119 SER A N 1
ATOM 855 C CA . SER A 1 119 ? 28.695 0.809 -42.519 1.00 87.62 119 SER A CA 1
ATOM 856 C C . SER A 1 119 ? 27.932 0.884 -41.193 1.00 87.62 119 SER A C 1
ATOM 858 O O . SER A 1 119 ? 28.521 1.193 -40.158 1.00 87.62 119 SER A O 1
ATOM 860 N N . GLY A 1 120 ? 26.636 0.564 -41.205 1.00 94.12 120 GLY A N 1
ATOM 861 C CA . GLY A 1 120 ? 25.822 0.420 -40.006 1.00 94.12 120 GLY A CA 1
ATOM 862 C C . GLY A 1 120 ? 24.327 0.485 -40.294 1.00 94.12 120 GLY A C 1
ATOM 863 O O . GLY A 1 120 ? 23.872 0.309 -41.423 1.00 94.12 120 GLY A O 1
ATOM 864 N N . TYR A 1 121 ? 23.558 0.757 -39.246 1.00 97.50 121 TYR A N 1
ATOM 865 C CA . TYR A 1 121 ? 22.107 0.858 -39.277 1.00 97.50 121 TYR A CA 1
ATOM 866 C C . TYR A 1 121 ? 21.637 2.117 -38.556 1.00 97.50 121 TYR A C 1
ATOM 868 O O . TYR A 1 121 ? 22.174 2.480 -37.511 1.00 97.50 121 TYR A O 1
ATOM 876 N N . GLN A 1 122 ? 20.604 2.755 -39.095 1.00 98.19 122 GLN A N 1
ATOM 877 C CA . GLN A 1 122 ? 19.892 3.882 -38.501 1.00 98.19 122 GLN A CA 1
ATOM 878 C C . GLN A 1 122 ? 18.583 3.397 -37.883 1.00 98.19 122 GLN A C 1
ATOM 880 O O . GLN A 1 122 ? 17.786 2.743 -38.555 1.00 98.19 122 GLN A O 1
ATOM 885 N N . ILE A 1 123 ? 18.357 3.726 -36.611 1.00 98.31 123 ILE A N 1
ATOM 886 C CA . ILE A 1 123 ? 17.177 3.319 -35.849 1.00 98.31 123 ILE A CA 1
ATOM 887 C C . ILE A 1 123 ? 16.289 4.531 -35.617 1.00 98.31 123 ILE A C 1
ATOM 889 O O . ILE A 1 123 ? 16.717 5.546 -35.061 1.00 98.31 123 ILE A O 1
ATOM 893 N N . TYR A 1 124 ? 15.033 4.395 -36.026 1.00 97.62 124 TYR A N 1
ATOM 894 C CA . TYR A 1 124 ? 14.020 5.430 -35.925 1.00 97.62 124 TYR A CA 1
ATOM 895 C C . TYR A 1 124 ? 13.004 5.077 -34.846 1.00 97.62 124 TYR A C 1
ATOM 897 O O . TYR A 1 124 ? 12.491 3.961 -34.840 1.00 97.62 124 TYR A O 1
ATOM 905 N N . MET A 1 125 ? 12.671 6.042 -33.995 1.00 97.00 125 MET A N 1
ATOM 906 C CA . MET A 1 125 ? 11.602 5.964 -33.003 1.00 97.00 125 MET A CA 1
ATOM 907 C C . MET A 1 125 ? 10.536 7.005 -33.340 1.00 97.00 125 MET A C 1
ATOM 909 O O . MET A 1 125 ? 10.844 8.182 -33.523 1.00 97.00 125 MET A O 1
ATOM 913 N N . ASN A 1 126 ? 9.277 6.578 -33.445 1.00 94.19 126 ASN A N 1
ATOM 914 C CA . ASN A 1 126 ? 8.131 7.440 -33.759 1.00 94.19 126 ASN A CA 1
ATOM 915 C C . ASN A 1 126 ? 8.366 8.319 -35.008 1.00 94.19 126 ASN A C 1
ATOM 917 O O . ASN A 1 126 ? 7.947 9.471 -35.078 1.00 94.19 126 ASN A O 1
ATOM 921 N N . GLY A 1 127 ? 9.078 7.767 -35.996 1.00 88.38 127 GLY A N 1
ATOM 922 C CA . GLY A 1 127 ? 9.407 8.423 -37.264 1.00 88.38 127 GLY A CA 1
ATOM 923 C C . GLY A 1 127 ? 10.730 9.199 -37.282 1.00 88.38 127 GLY A C 1
ATOM 924 O O . GLY A 1 127 ? 11.320 9.313 -38.362 1.00 88.38 127 GLY A O 1
ATOM 925 N N . GLY A 1 128 ? 11.232 9.656 -36.129 1.00 91.06 128 GLY A N 1
ATOM 926 C CA . GLY A 1 128 ? 12.489 10.405 -35.996 1.00 91.06 128 GLY A CA 1
ATOM 927 C C . GLY A 1 128 ? 13.710 9.501 -35.817 1.00 91.06 128 GLY A C 1
ATOM 928 O O . GLY A 1 128 ? 13.598 8.425 -35.241 1.00 91.06 128 GLY A O 1
ATOM 929 N N . LEU A 1 129 ? 14.875 9.912 -36.327 1.00 94.44 129 LEU A N 1
ATOM 930 C CA . LEU A 1 129 ? 16.134 9.186 -36.120 1.00 94.44 129 LEU A CA 1
ATOM 931 C C . LEU A 1 129 ? 16.567 9.328 -34.655 1.00 94.44 129 LEU A C 1
ATOM 933 O O . LEU A 1 129 ? 16.661 10.446 -34.156 1.00 94.44 129 LEU A O 1
ATOM 937 N N . THR A 1 130 ? 16.840 8.213 -33.980 1.00 90.94 130 THR A N 1
ATOM 938 C CA . THR A 1 130 ? 17.175 8.207 -32.546 1.00 90.94 130 THR A CA 1
ATOM 939 C C . THR A 1 130 ? 18.604 7.767 -32.278 1.00 90.94 130 THR A C 1
ATOM 941 O O . THR A 1 130 ? 19.284 8.373 -31.458 1.00 90.94 130 THR A O 1
ATOM 944 N N . THR A 1 131 ? 19.062 6.700 -32.932 1.00 92.62 131 THR A N 1
ATOM 945 C CA . THR A 1 131 ? 20.408 6.156 -32.713 1.00 92.62 131 THR A CA 1
ATOM 946 C C . THR A 1 131 ? 20.894 5.375 -33.931 1.00 92.62 131 THR A C 1
ATOM 948 O O . THR A 1 131 ? 20.144 5.149 -34.884 1.00 92.62 131 THR A O 1
ATOM 951 N N . THR A 1 132 ? 22.155 4.955 -33.897 1.00 94.62 132 THR A N 1
ATOM 952 C CA . THR A 1 132 ? 22.788 4.111 -34.911 1.00 94.62 132 THR A CA 1
ATOM 953 C C . THR A 1 132 ? 23.414 2.874 -34.279 1.00 94.62 132 THR A C 1
ATOM 955 O O . THR A 1 132 ? 23.853 2.923 -33.132 1.00 94.62 132 THR A O 1
ATOM 958 N N . SER A 1 133 ? 23.510 1.781 -35.032 1.00 94.19 133 SER A N 1
ATOM 959 C CA . SER A 1 133 ? 24.219 0.566 -34.615 1.00 94.19 133 SER A CA 1
ATOM 960 C C . SER A 1 133 ? 25.185 0.094 -35.693 1.00 94.19 133 SER A C 1
ATOM 962 O O . SER A 1 133 ? 24.863 0.144 -36.876 1.00 94.19 133 SER A O 1
ATOM 964 N N . ALA A 1 134 ? 26.357 -0.394 -35.287 1.00 91.19 134 ALA A N 1
ATOM 965 C CA . ALA A 1 134 ? 27.312 -1.030 -36.195 1.00 91.19 134 ALA A CA 1
ATOM 966 C C . ALA A 1 134 ? 26.916 -2.479 -36.549 1.00 91.19 134 ALA A C 1
ATOM 968 O O . ALA A 1 134 ? 27.414 -3.034 -37.523 1.00 91.19 134 ALA A O 1
ATOM 969 N N . GLY A 1 135 ? 26.021 -3.099 -35.770 1.00 90.94 135 GLY A N 1
ATOM 970 C CA . GLY A 1 135 ? 25.567 -4.480 -35.956 1.00 90.94 135 GLY A CA 1
ATOM 971 C C . GLY A 1 135 ? 24.050 -4.588 -36.097 1.00 90.94 135 GLY A C 1
ATOM 972 O O . GLY A 1 135 ? 23.326 -3.609 -35.937 1.00 90.94 135 GLY A O 1
ATOM 973 N N . ALA A 1 136 ? 23.551 -5.799 -36.363 1.00 96.06 136 ALA A N 1
ATOM 974 C CA . ALA A 1 136 ? 22.122 -6.059 -36.579 1.00 96.06 136 ALA A CA 1
ATOM 975 C C . ALA A 1 136 ? 21.286 -6.166 -35.280 1.00 96.06 136 ALA A C 1
ATOM 977 O O . ALA A 1 136 ? 20.315 -6.920 -35.193 1.00 96.06 136 ALA A O 1
ATOM 978 N N . SER A 1 137 ? 21.710 -5.448 -34.241 1.00 94.62 137 SER A N 1
ATOM 979 C CA . SER A 1 137 ? 21.063 -5.392 -32.934 1.00 94.62 137 SER A CA 1
ATOM 980 C C . SER A 1 137 ? 21.370 -4.061 -32.255 1.00 94.62 137 SER A C 1
ATOM 982 O O . SER A 1 137 ? 22.464 -3.511 -32.420 1.00 94.62 137 SER A O 1
ATOM 984 N N . VAL A 1 138 ? 20.416 -3.531 -31.492 1.00 95.94 138 VAL A N 1
ATOM 985 C CA . VAL A 1 138 ? 20.641 -2.390 -30.601 1.00 95.94 138 VAL A CA 1
ATOM 986 C C . VAL A 1 138 ? 19.684 -2.425 -29.418 1.00 95.94 138 VAL A C 1
ATOM 988 O O . VAL A 1 138 ? 18.510 -2.762 -29.560 1.00 95.94 138 VAL A O 1
ATOM 991 N N . THR A 1 139 ? 20.167 -2.011 -28.251 1.00 93.38 139 THR A N 1
ATOM 992 C CA . THR A 1 139 ? 19.300 -1.701 -27.112 1.00 93.38 139 THR A CA 1
ATOM 993 C C . THR A 1 139 ? 19.007 -0.209 -27.106 1.00 93.38 139 THR A C 1
ATOM 995 O O . THR A 1 139 ? 19.924 0.607 -27.028 1.00 93.38 139 THR A O 1
ATOM 998 N N . VAL A 1 140 ? 17.726 0.145 -27.177 1.00 88.56 140 VAL A N 1
ATOM 999 C CA . VAL A 1 140 ? 17.259 1.526 -27.044 1.00 88.56 140 VAL A CA 1
ATOM 1000 C C . VAL A 1 140 ? 16.838 1.739 -25.596 1.00 88.56 140 VAL A C 1
ATOM 1002 O O . VAL A 1 140 ? 15.909 1.083 -25.127 1.00 88.56 140 VAL A O 1
ATOM 1005 N N . SER A 1 141 ? 17.539 2.622 -24.889 1.00 86.62 141 SER A N 1
ATOM 1006 C CA . SER A 1 141 ? 17.296 2.988 -23.488 1.00 86.62 141 SER A CA 1
ATOM 1007 C C . SER A 1 141 ? 16.710 4.400 -23.364 1.00 86.62 141 SER A C 1
ATOM 1009 O O . SER A 1 141 ? 16.565 5.113 -24.358 1.00 86.62 141 SER A O 1
ATOM 1011 N N . GLY A 1 142 ? 16.347 4.814 -22.146 1.00 75.19 142 GLY A N 1
ATOM 1012 C CA . GLY A 1 142 ? 15.769 6.136 -21.885 1.00 75.19 142 GLY A CA 1
ATOM 1013 C C . GLY A 1 142 ? 14.282 6.246 -22.230 1.00 75.19 142 GLY A C 1
ATOM 1014 O O . GLY A 1 142 ? 13.752 7.352 -22.308 1.00 75.19 142 GLY A O 1
ATOM 1015 N N . LEU A 1 143 ? 13.598 5.119 -22.436 1.00 84.06 143 LEU A N 1
ATOM 1016 C CA . LEU A 1 143 ? 12.164 5.085 -22.706 1.00 84.06 143 LEU A CA 1
ATOM 1017 C C . LEU A 1 143 ? 11.360 5.412 -21.444 1.00 84.06 143 LEU A C 1
ATOM 1019 O O . LEU A 1 143 ? 11.791 5.178 -20.312 1.00 84.06 143 LEU A O 1
ATOM 1023 N N . THR A 1 144 ? 10.161 5.943 -21.644 1.00 75.12 144 THR A N 1
ATOM 1024 C CA . THR A 1 144 ? 9.207 6.191 -20.561 1.00 75.12 144 THR A CA 1
ATOM 1025 C C . THR A 1 144 ? 8.410 4.910 -20.290 1.00 75.12 144 THR A C 1
ATOM 1027 O O . THR A 1 144 ? 8.001 4.264 -21.258 1.00 75.12 144 THR A O 1
ATOM 1030 N N . PRO A 1 145 ? 8.181 4.515 -19.023 1.00 75.50 145 PRO A N 1
ATOM 1031 C CA . PRO A 1 145 ? 7.329 3.376 -18.674 1.00 75.50 145 PRO A CA 1
ATOM 1032 C C . PRO A 1 145 ? 5.901 3.489 -19.216 1.00 75.50 145 PRO A C 1
ATOM 1034 O O . PRO A 1 145 ? 5.406 4.597 -19.421 1.00 75.50 145 PRO A O 1
ATOM 1037 N N . LEU A 1 146 ? 5.232 2.347 -19.414 1.00 70.62 146 LEU A N 1
ATOM 1038 C CA . LEU A 1 146 ? 3.834 2.253 -19.873 1.00 70.62 146 LEU A CA 1
ATOM 1039 C C . LEU A 1 146 ? 3.523 3.081 -21.136 1.00 70.62 146 LEU A C 1
ATOM 1041 O O . LEU A 1 146 ? 2.398 3.535 -21.339 1.00 70.62 146 LEU A O 1
ATOM 1045 N N . THR A 1 147 ? 4.523 3.293 -21.989 1.00 79.94 147 THR A N 1
ATOM 1046 C CA . THR A 1 147 ? 4.433 4.148 -23.174 1.00 79.94 147 THR A CA 1
ATOM 1047 C C . THR A 1 147 ? 4.641 3.307 -24.427 1.00 79.94 147 THR A C 1
ATOM 1049 O O . THR A 1 147 ? 5.535 2.460 -24.484 1.00 79.94 147 THR A O 1
ATOM 1052 N N . SER A 1 148 ? 3.801 3.527 -25.441 1.00 89.06 148 SER A N 1
ATOM 1053 C CA . SER A 1 148 ? 3.913 2.836 -26.727 1.00 89.06 148 SER A CA 1
ATOM 1054 C C . SER A 1 148 ? 4.844 3.585 -27.674 1.00 89.06 148 SER A C 1
ATOM 1056 O O . SER A 1 148 ? 4.684 4.784 -27.900 1.00 89.06 148 SER A O 1
ATOM 1058 N N . TYR A 1 149 ? 5.794 2.857 -28.253 1.00 93.06 149 TYR A N 1
ATOM 1059 C CA . TYR A 1 149 ? 6.772 3.348 -29.216 1.00 93.06 149 TYR A CA 1
ATOM 1060 C C . TYR A 1 149 ? 6.702 2.536 -30.508 1.00 93.06 149 TYR A C 1
ATOM 1062 O O . TYR A 1 149 ? 6.469 1.327 -30.482 1.00 93.06 149 TYR A O 1
ATOM 1070 N N . SER A 1 150 ? 6.929 3.201 -31.640 1.00 97.38 150 SER A N 1
ATOM 1071 C CA . SER A 1 150 ? 7.055 2.574 -32.958 1.00 97.38 150 SER A CA 1
ATOM 1072 C C . SER A 1 150 ? 8.500 2.662 -33.440 1.00 97.38 150 SER A C 1
ATOM 1074 O O . SER A 1 150 ? 9.050 3.764 -33.515 1.00 97.38 150 SER A O 1
ATOM 1076 N N . PHE A 1 151 ? 9.112 1.522 -33.764 1.00 98.31 151 PHE A N 1
ATOM 1077 C CA . PHE A 1 151 ? 10.503 1.439 -34.208 1.00 98.31 151 PHE A CA 1
ATOM 1078 C C . PHE A 1 151 ? 10.632 0.945 -35.642 1.00 98.31 151 PHE A C 1
ATOM 1080 O O . PHE A 1 151 ? 9.955 -0.000 -36.031 1.00 98.31 151 PHE A O 1
ATOM 1087 N N . ALA A 1 152 ? 11.553 1.538 -36.401 1.00 98.44 152 ALA A N 1
ATOM 1088 C CA . ALA A 1 152 ? 11.949 1.079 -37.732 1.00 98.44 152 ALA A CA 1
ATOM 1089 C C . ALA A 1 152 ? 13.468 1.198 -37.917 1.00 98.44 152 ALA A C 1
ATOM 1091 O O . ALA A 1 152 ? 14.114 2.005 -37.246 1.00 98.44 152 ALA A O 1
ATOM 1092 N N . VAL A 1 153 ? 14.039 0.426 -38.843 1.00 98.38 153 VAL A N 1
ATOM 1093 C CA . VAL A 1 153 ? 15.486 0.416 -39.109 1.00 98.38 153 VAL A CA 1
ATOM 1094 C C . VAL A 1 153 ? 15.792 0.605 -40.599 1.00 98.38 153 VAL A C 1
ATOM 1096 O O . VAL A 1 153 ? 15.043 0.129 -41.451 1.00 98.38 153 VAL A O 1
ATOM 1099 N N . ALA A 1 154 ? 16.886 1.298 -40.918 1.00 98.00 154 ALA A N 1
ATOM 1100 C CA . ALA A 1 154 ? 17.457 1.408 -42.263 1.00 98.00 154 ALA A CA 1
ATOM 1101 C C . ALA A 1 154 ? 18.934 0.986 -42.245 1.00 98.00 154 ALA A C 1
ATOM 1103 O O . ALA A 1 154 ? 19.633 1.262 -41.271 1.00 98.00 154 ALA A O 1
ATOM 1104 N N . ALA A 1 155 ? 19.411 0.317 -43.295 1.00 96.62 155 ALA A N 1
ATOM 1105 C CA . ALA A 1 155 ? 20.828 -0.009 -43.463 1.00 96.62 155 ALA A CA 1
ATOM 1106 C C . ALA A 1 155 ? 21.552 1.146 -44.160 1.00 96.62 155 ALA A C 1
ATOM 1108 O O . ALA A 1 155 ? 20.955 1.835 -44.983 1.00 96.62 155 ALA A O 1
ATOM 1109 N N . VAL A 1 156 ? 22.824 1.359 -43.834 1.00 93.94 156 VAL A N 1
ATOM 1110 C CA . VAL A 1 156 ? 23.639 2.453 -44.371 1.00 93.94 156 VAL A CA 1
ATOM 1111 C C . VAL A 1 156 ? 24.905 1.890 -45.000 1.00 93.94 156 VAL A C 1
ATOM 1113 O O . VAL A 1 156 ? 25.537 0.998 -44.435 1.00 93.94 156 VAL A O 1
ATOM 1116 N N . ASP A 1 157 ? 25.278 2.421 -46.159 1.00 89.69 157 ASP A N 1
ATOM 1117 C CA . ASP A 1 157 ? 26.574 2.204 -46.799 1.00 89.69 157 ASP A CA 1
ATOM 1118 C C . ASP A 1 157 ? 27.214 3.545 -47.211 1.00 89.69 157 ASP A C 1
ATOM 1120 O O . ASP A 1 157 ? 26.862 4.606 -46.691 1.00 89.69 157 ASP A O 1
ATOM 1124 N N . SER A 1 158 ? 28.194 3.504 -48.117 1.00 81.94 158 SER A N 1
ATOM 1125 C CA . SER A 1 158 ? 28.877 4.694 -48.635 1.00 81.94 158 SER A CA 1
ATOM 1126 C C . SER A 1 158 ? 28.030 5.555 -49.586 1.00 81.94 158 SER A C 1
ATOM 1128 O O . SER A 1 158 ? 28.419 6.688 -49.856 1.00 81.94 158 SER A O 1
ATOM 1130 N N . VAL A 1 159 ? 26.909 5.048 -50.110 1.00 85.12 159 VAL A N 1
ATOM 1131 C CA . VAL A 1 159 ? 25.962 5.794 -50.962 1.00 85.12 159 VAL A CA 1
ATOM 1132 C C . VAL A 1 159 ? 24.897 6.472 -50.107 1.00 85.12 159 VAL A C 1
ATOM 1134 O O . VAL A 1 159 ? 24.524 7.612 -50.379 1.00 85.12 159 VAL A O 1
ATOM 1137 N N . GLY A 1 160 ? 24.408 5.797 -49.065 1.00 86.69 160 GLY A N 1
ATOM 1138 C CA . GLY A 1 160 ? 23.445 6.376 -48.134 1.00 86.69 160 GLY A CA 1
ATOM 1139 C C . GLY A 1 160 ? 22.593 5.346 -47.401 1.00 86.69 160 GLY A C 1
ATOM 1140 O O . GLY A 1 160 ? 22.901 4.157 -47.362 1.00 86.69 160 GLY A O 1
ATOM 1141 N N . ALA A 1 161 ? 21.509 5.821 -46.785 1.00 93.94 161 ALA A N 1
ATOM 1142 C CA . ALA A 1 161 ? 20.565 4.972 -46.066 1.00 93.94 161 ALA A CA 1
ATOM 1143 C C . ALA A 1 161 ? 19.527 4.344 -47.012 1.00 93.94 161 ALA A C 1
ATOM 1145 O O . ALA A 1 161 ? 19.011 5.002 -47.918 1.00 93.94 161 ALA A O 1
ATOM 1146 N N . SER A 1 162 ? 19.177 3.085 -46.760 1.00 96.69 162 SER A N 1
ATOM 1147 C CA . SER A 1 162 ? 18.055 2.398 -47.399 1.00 96.69 162 SER A CA 1
ATOM 1148 C C . SER A 1 162 ? 16.708 3.027 -47.014 1.00 96.69 162 SER A C 1
ATOM 1150 O O . SER A 1 162 ? 16.604 3.815 -46.070 1.00 96.69 162 SER A O 1
ATOM 1152 N N . ALA A 1 163 ? 15.622 2.587 -47.659 1.00 97.38 163 ALA A N 1
ATOM 1153 C CA . ALA A 1 163 ? 14.290 2.793 -47.089 1.00 97.38 163 ALA A CA 1
ATOM 1154 C C . ALA A 1 163 ? 14.152 2.068 -45.729 1.00 97.38 163 ALA A C 1
ATOM 1156 O O . ALA A 1 163 ? 14.873 1.103 -45.445 1.00 97.38 163 ALA A O 1
ATOM 1157 N N . LYS A 1 164 ? 13.234 2.557 -44.883 1.00 97.88 164 LYS A N 1
ATOM 1158 C CA . LYS A 1 164 ? 12.966 2.011 -43.542 1.00 97.88 164 LYS A CA 1
ATOM 1159 C C . LYS A 1 164 ? 12.238 0.665 -43.636 1.00 97.88 164 LYS A C 1
ATOM 1161 O O . LYS A 1 164 ? 11.412 0.468 -44.525 1.00 97.88 164 LYS A O 1
ATOM 1166 N N . SER A 1 165 ? 12.505 -0.232 -42.691 1.00 98.38 165 SER A N 1
ATOM 1167 C CA . SER A 1 165 ? 11.740 -1.468 -42.506 1.00 98.38 165 SER A CA 1
ATOM 1168 C C . SER A 1 165 ? 10.264 -1.191 -42.185 1.00 98.38 165 SER A C 1
ATOM 1170 O O . SER A 1 165 ? 9.894 -0.085 -41.781 1.00 98.38 165 SER A O 1
ATOM 1172 N N . ALA A 1 166 ? 9.426 -2.231 -42.266 1.00 96.00 166 ALA A N 1
ATOM 1173 C CA . ALA A 1 166 ? 8.130 -2.206 -41.589 1.00 96.00 166 ALA A CA 1
ATOM 1174 C C . ALA A 1 166 ? 8.337 -1.947 -40.079 1.00 96.00 166 ALA A C 1
ATOM 1176 O O . ALA A 1 166 ? 9.321 -2.452 -39.517 1.00 96.00 166 ALA A O 1
ATOM 1177 N N . PRO A 1 167 ? 7.472 -1.144 -39.432 1.00 96.50 167 PRO A N 1
ATOM 1178 C CA . PRO A 1 167 ? 7.656 -0.795 -38.034 1.00 96.50 167 PRO A CA 1
ATOM 1179 C C . PRO A 1 167 ? 7.252 -1.936 -37.094 1.00 96.50 167 PRO A C 1
ATOM 1181 O O . PRO A 1 167 ? 6.343 -2.708 -37.398 1.00 96.50 167 PRO A O 1
ATOM 1184 N N . VAL A 1 168 ? 7.873 -1.984 -35.915 1.00 97.12 168 VAL A N 1
ATOM 1185 C CA . VAL A 1 168 ? 7.414 -2.783 -34.770 1.00 97.12 168 VAL A CA 1
ATOM 1186 C C . VAL A 1 168 ? 6.927 -1.854 -33.660 1.00 97.12 168 VAL A C 1
ATOM 1188 O O . VAL A 1 168 ? 7.600 -0.881 -33.313 1.00 97.12 168 VAL A O 1
ATOM 1191 N N . THR A 1 169 ? 5.750 -2.142 -33.105 1.00 96.56 169 THR A N 1
ATOM 1192 C CA . THR A 1 169 ? 5.204 -1.409 -31.958 1.00 96.56 169 THR A CA 1
ATOM 1193 C C . THR A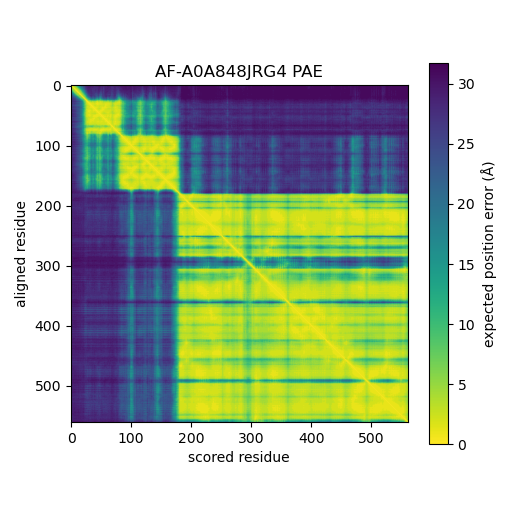 1 169 ? 5.510 -2.155 -30.669 1.00 96.56 169 THR A C 1
ATOM 1195 O O . THR A 1 169 ? 5.291 -3.360 -30.572 1.00 96.56 169 THR A O 1
ATOM 1198 N N . VAL A 1 170 ? 5.997 -1.427 -29.669 1.00 91.62 170 VAL A N 1
ATOM 1199 C CA . VAL A 1 170 ? 6.308 -1.948 -28.335 1.00 91.62 170 VAL A CA 1
ATOM 1200 C C . VAL A 1 170 ? 5.759 -1.007 -27.280 1.00 91.62 170 VAL A C 1
ATOM 1202 O O . VAL A 1 170 ? 6.006 0.195 -27.325 1.00 91.62 170 VAL A O 1
ATOM 1205 N N . THR A 1 171 ? 5.054 -1.570 -26.305 1.00 85.56 171 THR A N 1
ATOM 1206 C CA . THR A 1 171 ? 4.646 -0.866 -25.088 1.00 85.56 171 THR A CA 1
ATOM 1207 C C . THR A 1 171 ? 5.622 -1.230 -23.978 1.00 85.56 171 THR A C 1
ATOM 1209 O O . THR A 1 171 ? 5.800 -2.410 -23.670 1.00 85.56 171 THR A O 1
ATOM 1212 N N . THR A 1 172 ? 6.297 -0.233 -23.405 1.00 78.69 172 THR A N 1
ATOM 1213 C CA . THR A 1 172 ? 7.204 -0.447 -22.272 1.00 78.69 172 THR A CA 1
ATOM 1214 C C . THR A 1 172 ? 6.438 -0.942 -21.053 1.00 78.69 172 THR A C 1
ATOM 1216 O O . THR A 1 172 ? 5.282 -0.583 -20.822 1.00 78.69 172 THR A O 1
ATOM 1219 N N . LEU A 1 173 ? 7.096 -1.774 -20.248 1.00 72.75 173 LEU A N 1
ATOM 1220 C CA . LEU A 1 173 ? 6.522 -2.249 -18.992 1.00 72.75 173 LEU A CA 1
ATOM 1221 C C . LEU A 1 173 ? 6.511 -1.114 -17.951 1.00 72.75 173 LEU A C 1
ATOM 1223 O O . LEU A 1 173 ? 6.936 0.013 -18.210 1.00 72.75 173 LEU A O 1
ATOM 1227 N N . SER A 1 174 ? 6.041 -1.386 -16.739 1.00 67.31 174 SER A N 1
ATOM 1228 C CA . SER A 1 174 ? 6.326 -0.485 -15.619 1.00 67.31 174 SER A CA 1
ATOM 1229 C C . SER A 1 174 ? 7.834 -0.466 -15.331 1.00 67.31 174 SER A C 1
ATOM 1231 O O . SER A 1 174 ? 8.492 -1.506 -15.386 1.00 67.31 174 SER A O 1
ATOM 1233 N N . GLY A 1 175 ? 8.398 0.708 -15.040 1.00 53.84 175 GLY A N 1
ATOM 1234 C CA . GLY A 1 175 ? 9.799 0.833 -14.630 1.00 53.84 175 GLY A CA 1
ATOM 1235 C C . GLY A 1 175 ? 10.017 0.343 -13.194 1.00 53.84 175 GLY A C 1
ATOM 1236 O O . GLY A 1 175 ? 9.069 0.379 -12.406 1.00 53.84 175 GLY A O 1
ATOM 1237 N N . PRO A 1 176 ? 11.246 -0.065 -12.823 1.00 48.69 176 PRO A N 1
ATOM 1238 C CA . PRO A 1 176 ? 11.647 -0.096 -11.420 1.00 48.69 176 PRO A CA 1
ATOM 1239 C C . PRO A 1 176 ? 11.466 1.307 -10.809 1.00 48.69 176 PRO A C 1
ATOM 1241 O O . PRO A 1 176 ? 11.637 2.297 -11.535 1.00 48.69 176 PRO A O 1
ATOM 1244 N N . PRO A 1 177 ? 11.144 1.436 -9.510 1.00 49.53 177 PRO A N 1
ATOM 1245 C CA . PRO A 1 177 ? 11.106 2.738 -8.849 1.00 49.53 177 PRO A CA 1
ATOM 1246 C C . PRO A 1 177 ? 12.435 3.494 -9.072 1.00 49.53 177 PRO A C 1
ATOM 1248 O O . PRO A 1 177 ? 13.502 2.884 -8.967 1.00 49.53 177 PRO A O 1
ATOM 1251 N N . PRO A 1 178 ? 12.433 4.804 -9.393 1.00 40.88 178 PRO A N 1
ATOM 1252 C CA . PRO A 1 178 ? 13.672 5.562 -9.567 1.00 40.88 178 PRO A CA 1
ATOM 1253 C C . PRO A 1 178 ? 14.465 5.614 -8.254 1.00 40.88 178 PRO A C 1
ATOM 1255 O O . PRO A 1 178 ? 13.949 6.096 -7.246 1.00 40.88 178 PRO A O 1
ATOM 1258 N N . SER A 1 179 ? 15.731 5.183 -8.259 1.00 42.81 179 SER A N 1
ATOM 1259 C CA . SER A 1 179 ? 16.573 5.178 -7.059 1.00 42.81 179 SER A CA 1
ATOM 1260 C C . SER A 1 179 ? 16.873 6.596 -6.547 1.00 42.81 179 SER A C 1
ATOM 1262 O O . SER A 1 179 ? 17.685 7.335 -7.106 1.00 42.81 179 SER A O 1
ATOM 1264 N N . THR A 1 180 ? 16.260 6.951 -5.427 1.00 51.62 180 THR A N 1
ATOM 1265 C CA . THR A 1 180 ? 16.957 7.503 -4.252 1.00 51.62 180 THR A CA 1
ATOM 1266 C C . THR A 1 180 ? 16.447 6.653 -3.104 1.00 51.62 180 THR A C 1
ATOM 1268 O O . THR A 1 180 ? 15.412 6.974 -2.532 1.00 51.62 180 THR A O 1
ATOM 1271 N N . ALA A 1 181 ? 17.070 5.480 -2.972 1.00 65.62 181 ALA A N 1
ATOM 1272 C CA . ALA A 1 181 ? 16.500 4.303 -2.334 1.00 65.62 181 ALA A CA 1
ATOM 1273 C C . ALA A 1 181 ? 16.084 4.582 -0.894 1.00 65.62 181 ALA A C 1
ATOM 1275 O O . ALA A 1 181 ? 16.830 5.226 -0.157 1.00 65.62 181 ALA A O 1
ATOM 1276 N N . SER A 1 182 ? 14.928 4.046 -0.510 1.00 86.56 182 SER A N 1
ATOM 1277 C CA . SER A 1 182 ? 14.565 3.910 0.892 1.00 86.56 182 SER A CA 1
ATOM 1278 C C . SER A 1 182 ? 15.722 3.266 1.668 1.00 86.56 182 SER A C 1
ATOM 1280 O O . SER A 1 182 ? 16.448 2.413 1.149 1.00 86.56 182 SER A O 1
ATOM 1282 N N . THR A 1 183 ? 15.944 3.709 2.899 1.00 90.31 183 THR A N 1
ATOM 1283 C CA . THR A 1 183 ? 17.016 3.222 3.771 1.00 90.31 183 THR A CA 1
ATOM 1284 C C . THR A 1 183 ? 16.490 2.993 5.171 1.00 90.31 183 THR A C 1
ATOM 1286 O O . THR A 1 183 ? 15.562 3.670 5.611 1.00 90.31 183 THR A O 1
ATOM 1289 N N . GLY A 1 184 ? 17.142 2.087 5.890 1.00 90.88 184 GLY A N 1
ATOM 1290 C CA . GLY A 1 184 ? 16.830 1.784 7.278 1.00 90.88 184 GLY A CA 1
ATOM 1291 C C . GLY A 1 184 ? 16.221 0.401 7.449 1.00 90.88 184 GLY A C 1
ATOM 1292 O O . GLY A 1 184 ? 16.262 -0.434 6.539 1.00 90.88 184 GLY A O 1
ATOM 1293 N N . THR A 1 185 ? 15.672 0.172 8.634 1.00 92.19 185 THR A N 1
ATOM 1294 C CA . THR A 1 185 ? 15.150 -1.126 9.052 1.00 92.19 185 THR A CA 1
ATOM 1295 C C . THR A 1 185 ? 13.878 -0.929 9.859 1.00 92.19 185 THR A C 1
ATOM 1297 O O . THR A 1 185 ? 13.828 -0.090 10.758 1.00 92.19 185 THR A O 1
ATOM 1300 N N . ILE A 1 186 ? 12.855 -1.723 9.557 1.00 94.31 186 ILE A N 1
ATOM 1301 C CA . ILE A 1 186 ? 11.654 -1.836 10.386 1.00 94.31 186 ILE A CA 1
ATOM 1302 C C . ILE A 1 186 ? 11.741 -3.166 11.119 1.00 94.31 186 ILE A C 1
ATOM 1304 O O . ILE A 1 186 ? 11.788 -4.217 10.486 1.00 94.31 186 ILE A O 1
ATOM 1308 N N . ASN A 1 187 ? 11.791 -3.113 12.443 1.00 92.88 187 ASN A N 1
ATOM 1309 C CA . ASN A 1 187 ? 11.800 -4.287 13.303 1.00 92.88 187 ASN A CA 1
ATOM 1310 C C . ASN A 1 187 ? 10.374 -4.604 13.755 1.00 92.88 187 ASN A C 1
ATOM 1312 O O . ASN A 1 187 ? 9.650 -3.699 14.182 1.00 92.88 187 ASN A O 1
ATOM 1316 N N . PHE A 1 188 ? 9.976 -5.871 13.686 1.00 93.38 188 PHE A N 1
ATOM 1317 C CA . PHE A 1 188 ? 8.619 -6.299 14.021 1.00 93.38 188 PHE A CA 1
ATOM 1318 C C . PHE A 1 188 ? 8.601 -7.653 14.745 1.00 93.38 188 PHE A C 1
ATOM 1320 O O . PHE A 1 188 ? 9.654 -8.228 15.034 1.00 93.38 188 PHE A O 1
ATOM 1327 N N . HIS A 1 189 ? 7.404 -8.090 15.153 1.00 90.69 189 HIS A N 1
ATOM 1328 C CA . HIS A 1 189 ? 7.191 -9.251 16.026 1.00 90.69 189 HIS A CA 1
ATOM 1329 C C . HIS A 1 189 ? 7.989 -9.183 17.337 1.00 90.69 189 HIS A C 1
ATOM 1331 O O . HIS A 1 189 ? 8.832 -10.024 17.641 1.00 90.69 189 HIS A O 1
ATOM 1337 N N . LEU A 1 190 ? 7.724 -8.146 18.134 1.00 90.12 190 LEU A N 1
ATOM 1338 C CA . LEU A 1 190 ? 8.299 -7.959 19.468 1.00 90.12 190 LEU A CA 1
ATOM 1339 C C . LEU A 1 190 ? 7.224 -7.601 20.481 1.00 90.12 190 LEU A C 1
ATOM 1341 O O . LEU A 1 190 ? 6.408 -6.718 20.232 1.00 90.12 190 LEU A O 1
ATOM 1345 N N . LEU A 1 191 ? 7.264 -8.211 21.660 1.00 90.75 191 LEU A N 1
ATOM 1346 C CA . LEU A 1 191 ? 6.483 -7.732 22.799 1.00 90.75 191 LEU A CA 1
ATOM 1347 C C . LEU A 1 191 ? 7.141 -6.465 23.349 1.00 90.75 191 LEU A C 1
ATOM 1349 O O . LEU A 1 191 ? 8.256 -6.521 23.877 1.00 90.75 191 LEU A O 1
ATOM 1353 N N . LEU A 1 192 ? 6.465 -5.323 23.207 1.00 91.25 192 LEU A N 1
ATOM 1354 C CA . LEU A 1 192 ? 7.009 -4.020 23.587 1.00 91.25 192 LEU A CA 1
ATOM 1355 C C . LEU A 1 192 ? 7.370 -4.002 25.078 1.00 91.25 192 LEU A C 1
ATOM 1357 O O . L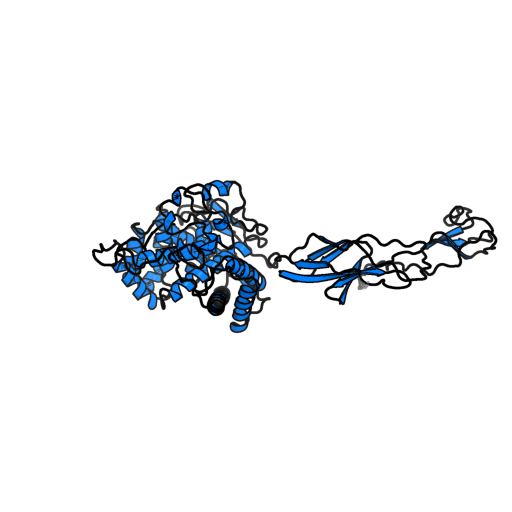EU A 1 192 ? 6.522 -4.233 25.941 1.00 91.25 192 LEU A O 1
ATOM 1361 N N . GLY A 1 193 ? 8.639 -3.727 25.380 1.00 89.56 193 GLY A N 1
ATOM 1362 C CA . GLY A 1 193 ? 9.167 -3.697 26.746 1.00 89.56 193 GLY A CA 1
ATOM 1363 C C . GLY A 1 193 ? 9.485 -5.060 27.369 1.00 89.56 193 GLY A C 1
ATOM 1364 O O . GLY A 1 193 ? 9.960 -5.087 28.500 1.00 89.56 193 GLY A O 1
ATOM 1365 N N . VAL A 1 194 ? 9.250 -6.171 26.661 1.00 85.25 194 VAL A N 1
ATOM 1366 C CA . VAL A 1 194 ? 9.477 -7.538 27.173 1.00 85.25 194 VAL A CA 1
ATOM 1367 C C . VAL A 1 194 ? 10.481 -8.312 26.320 1.00 85.25 194 VAL A C 1
ATOM 1369 O O . VAL A 1 194 ? 11.247 -9.113 26.849 1.00 85.25 194 VAL A O 1
ATOM 1372 N N . GLY A 1 195 ? 10.493 -8.083 25.006 1.00 84.00 195 GLY A N 1
ATOM 1373 C CA . GLY A 1 195 ? 11.304 -8.852 24.068 1.00 84.00 195 GLY A CA 1
ATOM 1374 C C . GLY A 1 195 ? 12.028 -8.000 23.035 1.00 84.00 195 GLY A C 1
ATOM 1375 O O . GLY A 1 195 ? 11.831 -6.791 22.922 1.00 84.00 195 GLY A O 1
ATOM 1376 N N . THR A 1 196 ? 12.872 -8.671 22.262 1.00 88.62 196 THR A N 1
ATOM 1377 C CA . THR A 1 196 ? 13.498 -8.125 21.058 1.00 88.62 196 THR A CA 1
ATOM 1378 C C . THR A 1 196 ? 12.683 -8.499 19.826 1.00 88.62 196 THR A C 1
ATOM 1380 O O . THR A 1 196 ? 11.872 -9.424 19.867 1.00 88.62 196 THR A O 1
ATOM 1383 N N . ALA A 1 197 ? 12.916 -7.795 18.722 1.00 90.81 197 ALA A N 1
ATOM 1384 C CA . ALA A 1 197 ? 12.334 -8.150 17.434 1.00 90.81 197 ALA A CA 1
ATOM 1385 C C . ALA A 1 197 ? 12.766 -9.540 16.977 1.00 90.81 197 ALA A C 1
ATOM 1387 O O . ALA A 1 197 ? 13.946 -9.887 17.062 1.00 90.81 197 ALA A O 1
ATOM 1388 N N . GLN A 1 198 ? 11.787 -10.316 16.519 1.00 90.62 198 GLN A N 1
ATOM 1389 C CA . GLN A 1 198 ? 12.001 -11.628 15.914 1.00 90.62 198 GLN A CA 1
ATOM 1390 C C . GLN A 1 198 ? 12.332 -11.491 14.428 1.00 90.62 198 GLN A C 1
ATOM 1392 O O . GLN A 1 198 ? 13.110 -12.280 13.899 1.00 90.62 198 GLN A O 1
ATOM 1397 N N . ASP A 1 199 ? 11.806 -10.448 13.785 1.00 90.94 199 ASP A N 1
ATOM 1398 C CA . ASP A 1 199 ? 11.932 -10.230 12.354 1.00 90.94 199 ASP A CA 1
ATOM 1399 C C . ASP A 1 199 ? 12.265 -8.770 12.023 1.00 90.94 199 ASP A C 1
ATOM 1401 O O . ASP A 1 199 ? 12.056 -7.840 12.813 1.00 90.94 199 ASP A O 1
ATOM 1405 N N . SER A 1 200 ? 12.794 -8.561 10.815 1.00 91.12 200 SER A N 1
ATOM 1406 C CA . SER A 1 200 ? 13.097 -7.226 10.310 1.00 91.12 200 SER A CA 1
ATOM 1407 C C . SER A 1 200 ? 12.936 -7.116 8.796 1.00 91.12 200 SER A C 1
ATOM 1409 O O . SER A 1 200 ? 13.129 -8.077 8.051 1.00 91.12 200 SER A O 1
ATOM 1411 N N . LEU A 1 201 ? 12.596 -5.910 8.345 1.00 90.69 201 LEU A N 1
ATOM 1412 C CA . LEU A 1 201 ? 12.507 -5.524 6.943 1.00 90.69 201 LEU A CA 1
ATOM 1413 C C . LEU A 1 201 ? 13.594 -4.485 6.667 1.00 90.69 201 LEU A C 1
ATOM 1415 O O . LEU A 1 201 ? 13.558 -3.379 7.205 1.00 90.69 201 LEU A O 1
ATOM 1419 N N . THR A 1 202 ? 14.571 -4.842 5.832 1.00 90.00 202 THR A N 1
ATOM 1420 C CA . THR A 1 202 ? 15.625 -3.922 5.379 1.00 90.00 202 THR A CA 1
ATOM 1421 C C . THR A 1 202 ? 15.146 -3.129 4.165 1.00 90.00 202 THR A C 1
ATOM 1423 O O . THR A 1 202 ? 14.859 -3.702 3.117 1.00 90.00 202 THR A O 1
ATOM 1426 N N . LEU A 1 203 ? 15.082 -1.803 4.292 1.00 89.25 203 LEU A N 1
ATOM 1427 C CA . LEU A 1 203 ? 14.507 -0.907 3.279 1.00 89.25 203 LEU A CA 1
ATOM 1428 C C . LEU A 1 203 ? 15.463 -0.594 2.114 1.00 89.25 203 LEU A C 1
ATOM 1430 O O . LEU A 1 203 ? 15.041 -0.041 1.099 1.00 89.25 203 LEU A O 1
ATOM 1434 N N . THR A 1 204 ? 16.739 -0.961 2.240 1.00 80.00 204 THR A N 1
ATOM 1435 C CA . THR A 1 204 ? 17.793 -0.645 1.269 1.00 80.00 204 THR A CA 1
ATOM 1436 C C . THR A 1 204 ? 17.487 -1.183 -0.131 1.00 80.00 204 THR A C 1
ATOM 1438 O O . THR A 1 204 ? 17.134 -2.346 -0.314 1.00 80.00 204 THR A O 1
ATOM 1441 N N . GLY A 1 205 ? 17.694 -0.340 -1.146 1.00 71.12 205 GLY A N 1
ATOM 1442 C CA . GLY A 1 205 ? 17.574 -0.718 -2.560 1.00 71.12 205 GLY A CA 1
ATOM 1443 C C . GLY A 1 205 ? 16.165 -0.589 -3.143 1.00 71.12 205 GLY A C 1
ATOM 1444 O O . GLY A 1 205 ? 15.972 -0.927 -4.307 1.00 71.12 205 GLY A O 1
ATOM 1445 N N . GLY A 1 206 ? 15.196 -0.087 -2.368 1.00 80.19 206 GLY A N 1
ATOM 1446 C CA . GLY A 1 206 ? 13.835 0.188 -2.843 1.00 80.19 206 GLY A CA 1
ATOM 1447 C C . GLY A 1 206 ? 12.996 -1.064 -3.113 1.00 80.19 206 GLY A C 1
ATOM 1448 O O . GLY A 1 206 ? 11.942 -0.976 -3.739 1.00 80.19 206 GLY A O 1
ATOM 1449 N N . ASN A 1 207 ? 13.443 -2.238 -2.646 1.00 85.31 207 ASN A N 1
ATOM 1450 C CA . ASN A 1 207 ? 12.748 -3.505 -2.883 1.00 85.31 207 ASN A CA 1
ATOM 1451 C C . ASN A 1 207 ? 11.312 -3.496 -2.355 1.00 85.31 207 ASN A C 1
ATOM 1453 O O . ASN A 1 207 ? 10.488 -4.187 -2.923 1.00 85.31 207 ASN A O 1
ATOM 1457 N N . TYR A 1 208 ? 11.024 -2.731 -1.303 1.00 91.50 208 TYR A N 1
ATOM 1458 C CA . TYR A 1 208 ? 9.716 -2.683 -0.649 1.00 91.50 208 TYR A CA 1
ATOM 1459 C C . TYR A 1 208 ? 8.887 -1.450 -1.020 1.00 91.50 208 TYR A C 1
ATOM 1461 O O . TYR A 1 208 ? 7.768 -1.315 -0.535 1.00 91.50 208 TYR A O 1
ATOM 1469 N N . ASP A 1 209 ? 9.408 -0.545 -1.854 1.00 91.62 209 ASP A N 1
ATOM 1470 C CA . ASP A 1 209 ? 8.777 0.758 -2.089 1.00 91.62 209 ASP A CA 1
ATOM 1471 C C . ASP A 1 209 ? 7.366 0.607 -2.671 1.0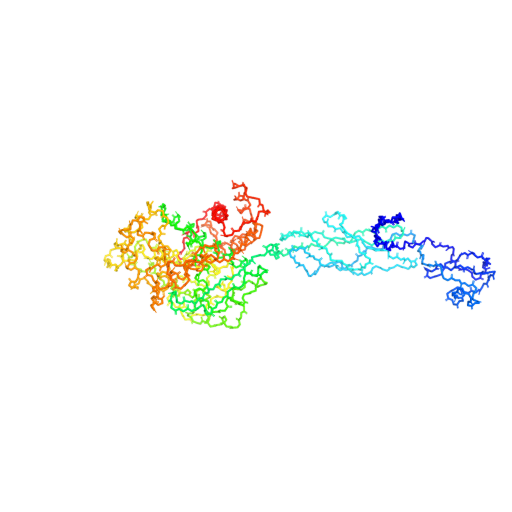0 91.62 209 ASP A C 1
ATOM 1473 O O . ASP A 1 209 ? 6.436 1.274 -2.229 1.00 91.62 209 ASP A O 1
ATOM 1477 N N . ASP A 1 210 ? 7.176 -0.307 -3.622 1.00 93.56 210 ASP A N 1
ATOM 1478 C CA . ASP A 1 210 ? 5.880 -0.556 -4.254 1.00 93.56 210 ASP A CA 1
ATOM 1479 C C . ASP A 1 210 ? 4.889 -1.304 -3.345 1.00 93.56 210 ASP A C 1
ATOM 1481 O O . ASP A 1 210 ? 3.683 -1.043 -3.402 1.00 93.56 210 ASP A O 1
ATOM 1485 N N . LEU A 1 211 ? 5.383 -2.178 -2.464 1.00 95.12 211 LEU A N 1
ATOM 1486 C CA . LEU A 1 211 ? 4.583 -2.816 -1.420 1.00 95.12 211 LEU A CA 1
ATOM 1487 C C . LEU A 1 211 ? 4.112 -1.783 -0.389 1.00 95.12 211 LEU A C 1
ATOM 1489 O O . LEU A 1 211 ? 2.930 -1.735 -0.059 1.00 95.12 211 LEU A O 1
ATOM 1493 N N . ILE A 1 212 ? 4.999 -0.902 0.077 1.00 96.94 212 ILE A N 1
ATOM 1494 C CA . ILE A 1 212 ? 4.634 0.170 1.013 1.00 96.94 212 ILE A CA 1
ATOM 1495 C C . ILE A 1 212 ? 3.656 1.140 0.333 1.00 96.94 212 ILE A C 1
ATOM 1497 O O . ILE A 1 212 ? 2.623 1.467 0.910 1.00 96.94 212 ILE A O 1
ATOM 1501 N N . MET A 1 213 ? 3.914 1.558 -0.912 1.00 98.25 213 MET A N 1
ATOM 1502 C CA . MET A 1 213 ? 3.011 2.439 -1.667 1.00 98.25 213 MET A CA 1
ATOM 1503 C C . MET A 1 213 ? 1.610 1.845 -1.824 1.00 98.25 213 MET A C 1
ATOM 1505 O O . MET A 1 213 ? 0.633 2.551 -1.596 1.00 98.25 213 MET A O 1
ATOM 1509 N N . SER A 1 214 ? 1.491 0.571 -2.203 1.00 98.44 214 SER A N 1
ATOM 1510 C CA . SER A 1 214 ? 0.184 -0.077 -2.394 1.00 98.44 214 SER A CA 1
ATOM 1511 C C . SER A 1 214 ? -0.597 -0.207 -1.086 1.00 98.44 214 SER A C 1
ATOM 1513 O O . SER A 1 214 ? -1.800 0.051 -1.072 1.00 98.44 214 SER A O 1
ATOM 1515 N N . ASN A 1 215 ? 0.082 -0.501 0.027 1.00 98.50 215 ASN A N 1
ATOM 1516 C CA . ASN A 1 215 ? -0.539 -0.513 1.351 1.00 98.50 215 ASN A CA 1
ATOM 1517 C C . ASN A 1 215 ? -0.969 0.888 1.811 1.00 98.50 215 ASN A C 1
ATOM 1519 O O . ASN A 1 215 ? -2.057 1.032 2.360 1.00 98.50 215 ASN A O 1
ATOM 1523 N N . ILE A 1 216 ? -0.173 1.928 1.544 1.00 98.81 216 ILE A N 1
ATOM 1524 C CA . ILE A 1 216 ? -0.565 3.316 1.831 1.00 98.81 216 ILE A CA 1
ATOM 1525 C C . ILE A 1 216 ? -1.755 3.744 0.962 1.00 98.81 216 ILE A C 1
ATOM 1527 O O . ILE A 1 216 ? -2.667 4.393 1.466 1.00 98.81 216 ILE A O 1
ATOM 1531 N N . VAL A 1 217 ? -1.800 3.356 -0.319 1.00 98.94 217 VAL A N 1
ATOM 1532 C CA . VAL A 1 217 ? -2.975 3.599 -1.176 1.00 98.94 217 VAL A CA 1
ATOM 1533 C C . VAL A 1 217 ? -4.220 2.942 -0.583 1.00 98.94 217 VAL A C 1
ATOM 1535 O O . VAL A 1 217 ? -5.263 3.587 -0.503 1.00 98.94 217 VAL A O 1
ATOM 1538 N N . ALA A 1 218 ? -4.111 1.699 -0.116 1.00 98.75 218 ALA A N 1
ATOM 1539 C CA . ALA A 1 218 ? -5.211 1.008 0.545 1.00 98.75 218 ALA A CA 1
ATOM 1540 C C . ALA A 1 218 ? -5.613 1.646 1.884 1.00 98.75 218 ALA A C 1
ATOM 1542 O O . ALA A 1 218 ? -6.796 1.753 2.180 1.00 98.75 218 ALA A O 1
ATOM 1543 N N . GLY A 1 219 ? -4.665 2.126 2.685 1.00 98.75 219 GLY A N 1
ATOM 1544 C CA . GLY A 1 219 ? -4.986 2.832 3.922 1.00 98.75 219 GLY A CA 1
ATOM 1545 C C . GLY A 1 219 ? -5.685 4.170 3.689 1.00 98.75 219 GLY A C 1
ATOM 1546 O O . GLY A 1 219 ? -6.619 4.510 4.411 1.00 98.75 219 GLY A O 1
ATOM 1547 N N . VAL A 1 220 ? -5.298 4.907 2.643 1.00 98.94 220 VAL A N 1
ATOM 1548 C CA . VAL A 1 220 ? -6.042 6.103 2.218 1.00 98.94 220 VAL A CA 1
ATOM 1549 C C . VAL A 1 220 ? -7.430 5.719 1.705 1.00 98.94 220 VAL A C 1
ATOM 1551 O O . VAL A 1 220 ? -8.387 6.414 2.023 1.00 98.94 220 VAL A O 1
ATOM 1554 N N . LEU A 1 221 ? -7.572 4.595 0.989 1.00 98.81 221 LEU A N 1
ATOM 1555 C CA . LEU A 1 221 ? -8.882 4.050 0.620 1.00 98.81 221 LEU A CA 1
ATOM 1556 C C . LEU A 1 221 ? -9.734 3.735 1.860 1.00 98.81 221 LEU A C 1
ATOM 1558 O O . LEU A 1 221 ? -10.893 4.121 1.882 1.00 98.81 221 LEU A O 1
ATOM 1562 N N . LEU A 1 222 ? -9.183 3.125 2.915 1.00 98.38 222 LEU A N 1
ATOM 1563 C CA . LEU A 1 222 ? -9.900 2.933 4.186 1.00 98.38 222 LEU A CA 1
ATOM 1564 C C . LEU A 1 222 ? -10.401 4.271 4.751 1.00 98.38 222 LEU A C 1
ATOM 1566 O O . LEU A 1 222 ? -11.574 4.392 5.096 1.00 98.38 222 LEU A O 1
ATOM 1570 N N . GLY A 1 223 ? -9.531 5.283 4.798 1.00 98.56 223 GLY A N 1
ATOM 1571 C CA . GLY A 1 223 ? -9.910 6.644 5.179 1.00 98.56 223 GLY A CA 1
ATOM 1572 C C . GLY A 1 223 ? -11.056 7.208 4.353 1.00 98.56 223 GLY A C 1
ATOM 1573 O O . GLY A 1 223 ? -12.023 7.715 4.907 1.00 98.56 223 GLY A O 1
ATOM 1574 N N . HIS A 1 224 ? -10.958 7.058 3.034 1.00 98.62 224 HIS A N 1
ATOM 1575 C CA . HIS A 1 224 ? -11.963 7.493 2.075 1.00 98.62 224 HIS A CA 1
ATOM 1576 C C . HIS A 1 224 ? -13.329 6.854 2.366 1.00 98.62 224 HIS A C 1
ATOM 1578 O O . HIS A 1 224 ? -14.322 7.557 2.511 1.00 98.62 224 HIS A O 1
ATOM 1584 N N . LEU A 1 225 ? -13.375 5.528 2.551 1.00 97.50 225 LEU A N 1
ATOM 1585 C CA . LEU A 1 225 ? -14.605 4.800 2.889 1.00 97.50 225 LEU A CA 1
ATOM 1586 C C . LEU A 1 225 ? -15.207 5.273 4.226 1.00 97.50 225 LEU A C 1
ATOM 1588 O O . LEU A 1 225 ? -16.429 5.402 4.347 1.00 97.50 225 LEU A O 1
ATOM 1592 N N . ILE A 1 226 ? -14.362 5.536 5.232 1.00 97.44 226 ILE A N 1
ATOM 1593 C CA . ILE A 1 226 ? -14.786 6.050 6.542 1.00 97.44 226 ILE A CA 1
ATOM 1594 C C . ILE A 1 226 ? -15.368 7.456 6.408 1.00 97.44 226 ILE A C 1
ATOM 1596 O O . ILE A 1 226 ? -16.453 7.696 6.927 1.00 97.44 226 ILE A O 1
ATOM 1600 N N . ASP A 1 227 ? -14.698 8.358 5.695 1.00 97.50 227 ASP A N 1
ATOM 1601 C CA . ASP A 1 227 ? -15.147 9.743 5.524 1.00 97.50 227 ASP A CA 1
ATOM 1602 C C . ASP A 1 227 ? -16.492 9.815 4.776 1.00 97.50 227 ASP A C 1
ATOM 1604 O O . ASP A 1 227 ? -17.319 10.681 5.069 1.00 97.50 227 ASP A O 1
ATOM 1608 N N . GLU A 1 228 ? -16.748 8.882 3.853 1.00 95.56 228 GLU A N 1
ATOM 1609 C CA . GLU A 1 228 ? -18.034 8.764 3.161 1.00 95.56 228 GLU A CA 1
ATOM 1610 C C . GLU A 1 228 ? -19.139 8.134 4.014 1.00 95.56 228 GLU A C 1
ATOM 1612 O O . GLU A 1 228 ? -20.268 8.627 4.031 1.00 95.56 228 GLU A O 1
ATOM 1617 N N . GLY A 1 229 ? -18.838 7.030 4.705 1.00 93.00 229 GLY A N 1
ATOM 1618 C CA . GLY A 1 229 ? -19.827 6.294 5.496 1.00 93.00 229 GLY A CA 1
ATOM 1619 C C . GLY A 1 229 ? -20.139 6.926 6.852 1.00 93.00 229 GLY A C 1
ATOM 1620 O O . GLY A 1 229 ? -21.241 6.767 7.373 1.00 93.00 229 GLY A O 1
ATOM 1621 N N . PHE A 1 230 ? -19.171 7.638 7.423 1.00 94.88 230 PHE A N 1
ATOM 1622 C CA . PHE A 1 230 ? -19.207 8.215 8.764 1.00 94.88 230 PHE A CA 1
ATOM 1623 C C . PHE A 1 230 ? -18.640 9.646 8.747 1.00 94.88 230 PHE A C 1
ATOM 1625 O O . PHE A 1 230 ? -17.580 9.923 9.320 1.00 94.88 230 PHE A O 1
ATOM 1632 N N . PRO A 1 231 ? -19.338 10.584 8.086 1.00 96.19 231 PRO A N 1
ATOM 1633 C CA . PRO A 1 231 ? -18.812 11.916 7.830 1.00 96.19 231 PRO A CA 1
ATOM 1634 C C . PRO A 1 231 ? -18.507 12.683 9.119 1.00 96.19 231 PRO A C 1
ATOM 1636 O O . PRO A 1 231 ? -19.302 12.725 10.058 1.00 96.19 231 PRO A O 1
ATOM 1639 N N . GLY A 1 232 ? -17.355 13.352 9.128 1.00 96.62 232 GLY A N 1
ATOM 1640 C CA . GLY A 1 232 ? -16.929 14.234 10.213 1.00 96.62 232 GLY A CA 1
ATOM 1641 C C . GLY A 1 232 ? -16.164 13.549 11.344 1.00 96.62 232 GLY A C 1
ATOM 1642 O O . GLY A 1 232 ? -15.660 14.261 12.211 1.00 96.62 232 GLY A O 1
ATOM 1643 N N . ILE A 1 233 ? -16.029 12.217 11.342 1.00 96.94 233 ILE A N 1
ATOM 1644 C CA . ILE A 1 233 ? -15.116 11.532 12.264 1.00 96.94 233 ILE A CA 1
ATOM 1645 C C . ILE A 1 233 ? -13.688 12.032 12.023 1.00 96.94 233 ILE A C 1
ATOM 1647 O O . ILE A 1 233 ? -13.209 12.090 10.894 1.00 96.94 233 ILE A O 1
ATOM 1651 N N . GLN A 1 234 ? -12.990 12.371 13.103 1.00 97.31 234 GLN A N 1
ATOM 1652 C CA . GLN A 1 234 ? -11.576 12.718 13.079 1.00 97.31 234 GLN A CA 1
ATOM 1653 C C . GLN A 1 234 ? -10.759 11.555 13.628 1.00 97.31 234 GLN A C 1
ATOM 1655 O O . GLN A 1 234 ? -11.128 10.948 14.627 1.00 97.31 234 GLN A O 1
ATOM 1660 N N . TYR A 1 235 ? -9.624 11.260 13.008 1.00 97.06 235 TYR A N 1
ATOM 1661 C CA . TYR A 1 235 ? -8.718 10.175 13.388 1.00 97.06 235 TYR A CA 1
ATOM 1662 C C . TYR A 1 235 ? -7.280 10.559 13.034 1.00 97.06 235 TYR A C 1
ATOM 1664 O O . TYR A 1 235 ? -7.041 11.500 12.271 1.00 97.06 235 TYR A O 1
ATOM 1672 N N . ASN A 1 236 ? -6.303 9.852 13.601 1.00 96.44 236 ASN A N 1
ATOM 1673 C CA . ASN A 1 236 ? -4.911 10.061 13.220 1.00 96.44 236 ASN A CA 1
ATOM 1674 C C . ASN A 1 236 ? -4.651 9.413 11.850 1.00 96.44 236 ASN A C 1
ATOM 1676 O O . ASN A 1 236 ? -4.621 8.189 11.734 1.00 96.44 236 ASN A O 1
ATOM 1680 N N . LYS A 1 237 ? -4.454 10.233 10.811 1.00 97.44 237 LYS A N 1
ATOM 1681 C CA . LYS A 1 237 ? -4.243 9.754 9.434 1.00 97.44 237 LYS A CA 1
ATOM 1682 C C . LYS A 1 237 ? -2.986 8.903 9.279 1.00 97.44 237 LYS A C 1
ATOM 1684 O O . LYS A 1 237 ? -3.009 7.951 8.511 1.00 97.44 237 LYS A O 1
ATOM 1689 N N . ASP A 1 238 ? -1.913 9.207 10.007 1.00 97.25 238 ASP A N 1
ATOM 1690 C CA . ASP A 1 238 ? -0.667 8.442 9.908 1.00 97.25 238 ASP A CA 1
ATOM 1691 C C . ASP A 1 238 ? -0.865 7.001 10.390 1.00 97.25 238 ASP A C 1
ATOM 1693 O O . ASP A 1 238 ? -0.418 6.063 9.723 1.00 97.25 238 ASP A O 1
ATOM 1697 N N . TYR A 1 239 ? -1.572 6.829 11.512 1.00 97.19 239 TYR A N 1
ATOM 1698 C CA . TYR A 1 239 ? -1.849 5.512 12.082 1.00 97.19 239 TYR A CA 1
ATOM 1699 C C . TYR A 1 239 ? -2.956 4.778 11.333 1.00 97.19 239 TYR A C 1
ATOM 1701 O O . TYR A 1 239 ? -2.765 3.621 10.963 1.00 97.19 239 TYR A O 1
ATOM 1709 N N . LEU A 1 240 ? -4.066 5.445 11.003 1.00 97.75 240 LEU A N 1
ATOM 1710 C CA . LEU A 1 240 ? -5.149 4.805 10.260 1.00 97.75 240 LEU A CA 1
ATOM 1711 C C . LEU A 1 240 ? -4.696 4.381 8.853 1.00 97.75 240 LEU A C 1
ATOM 1713 O O . LEU A 1 240 ? -4.869 3.225 8.477 1.00 97.75 240 LEU A O 1
ATOM 1717 N N . TYR A 1 241 ? -4.068 5.276 8.081 1.00 98.31 241 TYR A N 1
ATOM 1718 C CA . TYR A 1 241 ? -3.657 4.951 6.709 1.00 98.31 241 TYR A CA 1
ATOM 1719 C C . TYR A 1 241 ? -2.421 4.042 6.678 1.00 98.31 241 TYR A C 1
ATOM 1721 O O . TYR A 1 241 ? -2.205 3.310 5.717 1.00 98.31 241 TYR A O 1
ATOM 1729 N N . GLY A 1 242 ? -1.606 4.051 7.732 1.00 97.75 242 GLY A N 1
ATOM 1730 C CA . GLY A 1 242 ? -0.505 3.106 7.877 1.00 97.75 242 GLY A CA 1
ATOM 1731 C C . GLY A 1 242 ? -0.942 1.705 8.321 1.00 97.75 242 GLY A C 1
ATOM 1732 O O . GLY A 1 242 ? -0.221 0.743 8.055 1.00 97.75 242 GLY A O 1
ATOM 1733 N N . SER A 1 243 ? -2.110 1.566 8.965 1.00 96.38 243 SER A N 1
ATOM 1734 C CA . SER A 1 243 ? -2.531 0.318 9.625 1.00 96.38 243 SER A CA 1
ATOM 1735 C C . SER A 1 243 ? -2.521 -0.887 8.689 1.00 96.38 243 SER A C 1
ATOM 1737 O O . SER A 1 243 ? -2.118 -1.960 9.113 1.00 96.38 243 SER A O 1
ATOM 1739 N N . ILE A 1 244 ? -2.841 -0.716 7.401 1.00 96.50 244 ILE A N 1
ATOM 1740 C CA . ILE A 1 244 ? -2.810 -1.821 6.430 1.00 96.50 244 ILE A CA 1
ATOM 1741 C C . ILE A 1 244 ? -1.396 -2.411 6.304 1.00 96.50 244 ILE A C 1
ATOM 1743 O O . ILE A 1 244 ? -1.211 -3.619 6.426 1.00 96.50 244 ILE A O 1
ATOM 1747 N N . PHE A 1 245 ? -0.374 -1.564 6.132 1.00 96.81 245 PHE A N 1
ATOM 1748 C CA . PHE A 1 245 ? 1.015 -2.028 6.053 1.00 96.81 245 PHE A CA 1
ATOM 1749 C C . PHE A 1 245 ? 1.490 -2.624 7.379 1.00 96.81 245 PHE A C 1
ATOM 1751 O O . PHE A 1 245 ? 2.191 -3.631 7.404 1.00 96.81 245 PHE A O 1
ATOM 1758 N N . ALA A 1 246 ? 1.117 -2.002 8.493 1.00 95.62 246 ALA A N 1
ATOM 1759 C CA . ALA A 1 246 ? 1.515 -2.476 9.806 1.00 95.62 246 ALA A CA 1
ATOM 1760 C C . ALA A 1 246 ? 0.858 -3.817 10.171 1.00 95.62 246 ALA A C 1
ATOM 1762 O O . ALA A 1 246 ? 1.533 -4.663 10.748 1.00 95.62 246 ALA A O 1
ATOM 1763 N N . GLN A 1 247 ? -0.395 -4.049 9.770 1.00 92.81 247 GLN A N 1
ATOM 1764 C CA . GLN A 1 247 ? -1.071 -5.337 9.934 1.00 92.81 247 GLN A CA 1
ATOM 1765 C C . GLN A 1 247 ? -0.392 -6.423 9.092 1.00 92.81 247 GLN A C 1
ATOM 1767 O O . GLN A 1 247 ? -0.215 -7.536 9.574 1.00 92.81 247 GLN A O 1
ATOM 1772 N N . LEU A 1 248 ? 0.089 -6.101 7.882 1.00 93.69 248 LEU A N 1
ATOM 1773 C CA . LEU A 1 248 ? 0.908 -7.045 7.110 1.00 93.69 248 LEU A CA 1
ATOM 1774 C C . LEU A 1 248 ? 2.149 -7.493 7.892 1.00 93.69 248 LEU A C 1
ATOM 1776 O O . LEU A 1 248 ? 2.486 -8.672 7.888 1.00 93.69 248 LEU A O 1
ATOM 1780 N N . LEU A 1 249 ? 2.835 -6.555 8.554 1.00 93.88 249 LEU A N 1
ATOM 1781 C CA . LEU A 1 249 ? 4.005 -6.869 9.380 1.00 93.88 249 LEU A CA 1
ATOM 1782 C C . LEU A 1 249 ? 3.636 -7.621 10.662 1.00 93.88 249 LEU A C 1
ATOM 1784 O O . LEU A 1 249 ? 4.442 -8.408 11.140 1.00 93.88 249 LEU A O 1
ATOM 1788 N N . GLN A 1 250 ? 2.447 -7.370 11.207 1.00 91.31 250 GLN A N 1
ATOM 1789 C CA . GLN A 1 250 ? 1.943 -7.981 12.434 1.00 91.31 250 GLN A CA 1
ATOM 1790 C C . GLN A 1 250 ? 1.568 -9.458 12.274 1.00 91.31 250 GLN A C 1
ATOM 1792 O O . GLN A 1 250 ? 1.734 -10.234 13.212 1.00 91.31 250 GLN A O 1
ATOM 1797 N N . GLU A 1 251 ? 1.034 -9.818 11.110 1.00 86.25 251 GLU A N 1
ATOM 1798 C CA . GLU A 1 251 ? 0.607 -11.181 10.761 1.00 86.25 251 GLU A CA 1
ATOM 1799 C C . GLU A 1 251 ? 1.724 -11.991 10.090 1.00 86.25 251 GLU A C 1
ATOM 1801 O O . GLU A 1 251 ? 1.561 -13.167 9.765 1.00 86.25 251 GLU A O 1
ATOM 1806 N N . ASN A 1 252 ? 2.847 -11.328 9.810 1.00 77.12 252 ASN A N 1
ATOM 1807 C CA . ASN A 1 252 ? 3.780 -11.687 8.764 1.00 77.12 252 ASN A CA 1
ATOM 1808 C C . ASN A 1 252 ? 4.278 -13.147 8.824 1.00 77.12 252 ASN A C 1
ATOM 1810 O O . ASN A 1 252 ? 5.016 -13.529 9.725 1.00 77.12 252 ASN A O 1
ATOM 1814 N N . ILE A 1 253 ? 4.055 -13.921 7.758 1.00 65.00 253 ILE A N 1
ATOM 1815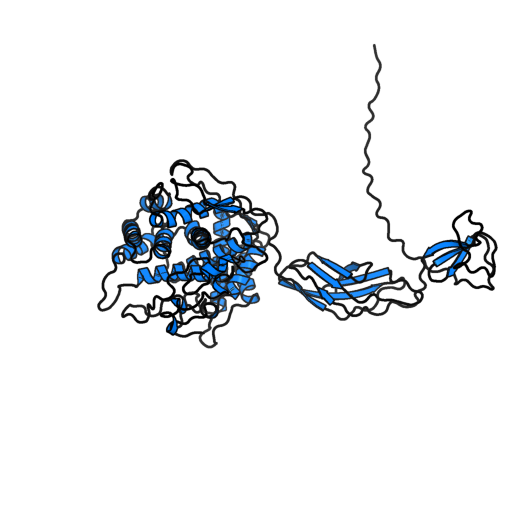 C CA . ILE A 1 253 ? 4.748 -15.200 7.540 1.00 65.00 253 ILE A CA 1
ATOM 1816 C C . ILE A 1 253 ? 5.661 -15.090 6.321 1.00 65.00 253 ILE A C 1
ATOM 1818 O O . ILE A 1 253 ? 5.418 -15.720 5.302 1.00 65.00 253 ILE A O 1
ATOM 1822 N N . ALA A 1 254 ? 6.751 -14.331 6.450 1.00 75.56 254 ALA A N 1
ATOM 1823 C CA . ALA A 1 254 ? 7.866 -14.278 5.499 1.00 75.56 254 ALA A CA 1
ATOM 1824 C C . ALA A 1 254 ? 7.916 -13.131 4.450 1.00 75.56 254 ALA A C 1
ATOM 1826 O O . ALA A 1 254 ? 8.693 -13.190 3.497 1.00 75.56 254 ALA A O 1
ATOM 1827 N N . THR A 1 255 ? 7.208 -12.022 4.674 1.00 77.25 255 THR A N 1
ATOM 1828 C CA . THR A 1 255 ? 7.266 -10.740 3.930 1.00 77.25 255 THR A CA 1
ATOM 1829 C C . THR A 1 255 ? 8.695 -10.202 3.778 1.00 77.25 255 THR A C 1
ATOM 1831 O O . THR A 1 255 ? 8.988 -9.519 2.802 1.00 77.25 255 THR A O 1
ATOM 1834 N N . GLN A 1 256 ? 9.637 -10.569 4.656 1.00 79.00 256 GLN A N 1
ATOM 1835 C CA . GLN A 1 256 ? 11.070 -10.283 4.493 1.00 79.00 256 GLN A CA 1
ATOM 1836 C C . GLN A 1 256 ? 11.704 -10.904 3.228 1.00 79.00 256 GLN A C 1
ATOM 1838 O O . GLN A 1 256 ? 12.830 -10.556 2.867 1.00 79.00 256 GLN A O 1
ATOM 1843 N N . TYR A 1 257 ? 11.008 -11.823 2.549 1.00 80.50 257 TYR A N 1
ATOM 1844 C CA . TYR A 1 257 ? 11.411 -12.414 1.269 1.00 80.50 257 TYR A CA 1
ATOM 1845 C C . TYR A 1 257 ? 10.671 -11.827 0.062 1.00 80.50 257 TYR A C 1
ATOM 1847 O O . TYR A 1 257 ? 10.812 -12.351 -1.050 1.00 80.50 257 TYR A O 1
ATOM 1855 N N . TYR A 1 258 ? 9.899 -10.755 0.257 1.00 87.75 258 TYR A N 1
ATOM 1856 C CA . TYR A 1 258 ? 9.242 -10.035 -0.827 1.00 87.75 258 TYR A CA 1
ATOM 1857 C C . TYR A 1 258 ? 10.242 -9.642 -1.923 1.00 87.75 258 TYR A C 1
ATOM 1859 O O . TYR A 1 258 ? 11.405 -9.317 -1.664 1.00 87.75 258 TYR A O 1
ATOM 1867 N N . LYS A 1 259 ? 9.772 -9.645 -3.172 1.00 85.25 259 LYS A N 1
ATOM 1868 C CA . LYS A 1 259 ? 10.550 -9.243 -4.346 1.00 85.25 259 LYS A CA 1
ATOM 1869 C C . LYS A 1 259 ? 9.739 -8.246 -5.156 1.00 85.25 259 LYS A C 1
ATOM 1871 O O . LYS A 1 259 ? 8.691 -8.614 -5.680 1.00 85.25 259 LYS A O 1
ATOM 1876 N N . SER A 1 260 ? 10.272 -7.043 -5.361 1.00 85.75 260 SER A N 1
ATOM 1877 C CA . SER A 1 260 ? 9.633 -6.010 -6.199 1.00 85.75 260 SER A CA 1
ATOM 1878 C C . SER A 1 260 ? 9.324 -6.472 -7.630 1.00 85.75 260 SER A C 1
ATOM 1880 O O . SER A 1 260 ? 8.397 -5.971 -8.267 1.00 85.75 260 SER A O 1
ATOM 1882 N N . SER A 1 261 ? 10.059 -7.465 -8.140 1.00 81.00 261 SER A N 1
ATOM 1883 C CA . SER A 1 261 ? 9.824 -8.079 -9.452 1.00 81.00 261 SER A CA 1
ATOM 1884 C C . SER A 1 261 ? 8.578 -8.971 -9.529 1.00 81.00 261 SER A C 1
ATOM 1886 O O . SER A 1 261 ? 8.211 -9.391 -10.624 1.00 81.00 261 SER A O 1
ATOM 1888 N N . SER A 1 262 ? 7.943 -9.277 -8.396 1.00 87.00 262 SER A N 1
ATOM 1889 C CA . SER A 1 262 ? 6.741 -10.102 -8.298 1.00 87.00 262 SER A CA 1
ATOM 1890 C C . SER A 1 262 ? 5.533 -9.253 -7.927 1.00 87.00 262 SER A C 1
ATOM 1892 O O . SER A 1 262 ? 5.645 -8.335 -7.119 1.00 87.00 262 SER A O 1
ATOM 1894 N N . ASP A 1 263 ? 4.359 -9.603 -8.448 1.00 88.94 263 ASP A N 1
ATOM 1895 C CA . ASP A 1 263 ? 3.090 -9.037 -7.980 1.00 88.94 263 ASP A CA 1
ATOM 1896 C C . ASP A 1 263 ? 2.582 -9.720 -6.696 1.00 88.94 263 ASP A C 1
ATOM 1898 O O . ASP A 1 263 ? 1.532 -9.346 -6.185 1.00 88.94 263 ASP A O 1
ATOM 1902 N N . LEU A 1 264 ? 3.317 -10.701 -6.165 1.00 90.50 264 LEU A N 1
ATOM 1903 C CA . LEU A 1 264 ? 3.000 -11.411 -4.925 1.00 90.50 264 LEU A CA 1
ATOM 1904 C C . LEU A 1 264 ? 3.632 -10.739 -3.699 1.00 90.50 264 LEU A C 1
ATOM 1906 O O . LEU A 1 264 ? 4.808 -10.382 -3.750 1.00 90.50 264 LEU A O 1
ATOM 1910 N N . ILE A 1 265 ? 2.882 -10.633 -2.598 1.00 91.12 265 ILE A N 1
ATOM 1911 C CA . ILE A 1 265 ? 3.361 -10.117 -1.303 1.00 91.12 265 ILE A CA 1
ATOM 1912 C C . ILE A 1 265 ? 4.350 -11.103 -0.674 1.00 91.12 265 ILE A C 1
ATOM 1914 O O . ILE A 1 265 ? 5.454 -10.716 -0.301 1.00 91.12 265 ILE A O 1
ATOM 1918 N N . ASP A 1 266 ? 3.992 -12.386 -0.639 1.00 87.44 266 ASP A N 1
ATOM 1919 C CA . ASP A 1 266 ? 4.915 -13.469 -0.305 1.00 87.44 266 ASP A CA 1
ATOM 1920 C C . ASP A 1 266 ? 5.050 -14.437 -1.494 1.00 87.44 266 ASP A C 1
ATOM 1922 O O . ASP A 1 266 ? 4.112 -15.179 -1.784 1.00 87.44 266 ASP A O 1
ATOM 1926 N N . PRO A 1 267 ? 6.175 -14.423 -2.233 1.00 81.88 267 PRO A N 1
ATOM 1927 C CA . PRO A 1 267 ? 6.442 -15.379 -3.306 1.00 81.88 267 PRO A CA 1
ATOM 1928 C C . PRO A 1 267 ? 7.078 -16.699 -2.817 1.00 81.88 267 PRO A C 1
ATOM 1930 O O . PRO A 1 267 ? 7.459 -17.525 -3.650 1.00 81.88 267 PRO A O 1
ATOM 1933 N N . ASN A 1 268 ? 7.289 -16.887 -1.510 1.00 81.88 268 ASN A N 1
ATOM 1934 C CA . ASN A 1 268 ? 7.909 -18.081 -0.934 1.00 81.88 268 ASN A CA 1
ATOM 1935 C C . ASN A 1 268 ? 6.924 -19.268 -0.909 1.00 81.88 268 ASN A C 1
ATOM 1937 O O . ASN A 1 268 ? 5.713 -19.101 -0.844 1.00 81.88 268 ASN A O 1
ATOM 1941 N N . ALA A 1 269 ? 7.439 -20.499 -0.903 1.00 76.38 269 ALA A N 1
ATOM 1942 C CA . ALA A 1 269 ? 6.646 -21.705 -0.674 1.00 76.38 269 ALA A CA 1
ATOM 1943 C C . ALA A 1 269 ? 5.894 -21.693 0.675 1.00 76.38 269 ALA A C 1
ATOM 1945 O O . ALA A 1 269 ? 4.826 -22.296 0.778 1.00 76.38 269 ALA A O 1
ATOM 1946 N N . ASN A 1 270 ? 6.407 -20.972 1.680 1.00 72.44 270 ASN A N 1
ATOM 1947 C CA . ASN A 1 270 ? 5.737 -20.791 2.974 1.00 72.44 270 ASN A CA 1
ATOM 1948 C C . ASN A 1 270 ? 4.367 -20.099 2.855 1.00 72.44 270 ASN A C 1
ATOM 1950 O O . ASN A 1 270 ? 3.495 -20.345 3.691 1.00 72.44 270 ASN A O 1
ATOM 1954 N N . GLN A 1 271 ? 4.131 -19.349 1.773 1.00 76.75 271 GLN A N 1
ATOM 1955 C CA . GLN A 1 271 ? 2.841 -18.751 1.440 1.00 76.75 271 GLN A CA 1
ATOM 1956 C C . GLN A 1 271 ? 1.700 -19.787 1.437 1.00 76.75 271 GLN A C 1
ATOM 1958 O O . GLN A 1 271 ? 0.557 -19.451 1.736 1.00 76.75 271 GLN A O 1
ATOM 1963 N N . GLN A 1 272 ? 1.973 -21.065 1.140 1.00 73.44 272 GLN A N 1
ATOM 1964 C CA . GLN A 1 272 ? 0.930 -22.098 1.118 1.00 73.44 272 GLN A CA 1
ATOM 1965 C C . GLN A 1 272 ? 0.205 -22.260 2.461 1.00 73.44 272 GLN A C 1
ATOM 1967 O O . GLN A 1 272 ? -0.983 -22.580 2.461 1.00 73.44 272 GLN A O 1
ATOM 1972 N N . ALA A 1 273 ? 0.877 -21.998 3.588 1.00 79.75 273 ALA A N 1
ATOM 1973 C CA . ALA A 1 273 ? 0.262 -22.105 4.908 1.00 79.75 273 ALA A CA 1
ATOM 1974 C C . ALA A 1 273 ? -0.862 -21.076 5.108 1.00 79.75 273 ALA A C 1
ATOM 1976 O O . ALA A 1 273 ? -1.905 -21.425 5.646 1.00 79.75 273 ALA A O 1
ATOM 1977 N N . VAL A 1 274 ? -0.687 -19.844 4.611 1.00 84.81 274 VAL A N 1
ATOM 1978 C CA . VAL A 1 274 ? -1.665 -18.746 4.754 1.00 84.81 274 VAL A CA 1
ATOM 1979 C C . VAL A 1 274 ? -2.670 -18.659 3.610 1.00 84.81 274 VAL A C 1
ATOM 1981 O O . VAL A 1 274 ? -3.586 -17.845 3.658 1.00 84.81 274 VAL A O 1
ATOM 1984 N N . MET A 1 275 ? -2.511 -19.485 2.576 1.00 88.81 275 MET A N 1
ATOM 1985 C CA . MET A 1 275 ? -3.429 -19.559 1.431 1.00 88.81 275 MET A CA 1
ATOM 1986 C C . MET A 1 275 ? -4.256 -20.853 1.412 1.00 88.81 275 MET A C 1
ATOM 1988 O O . MET A 1 275 ? -4.966 -21.135 0.444 1.00 88.81 275 MET A O 1
ATOM 1992 N N . GLY A 1 276 ? -4.118 -21.677 2.453 1.00 88.00 276 GLY A N 1
ATOM 1993 C CA . GLY A 1 276 ? -4.796 -22.958 2.596 1.00 88.00 276 GLY A CA 1
ATOM 1994 C C . GLY A 1 276 ? -6.302 -22.843 2.848 1.00 88.00 276 GLY A C 1
ATOM 1995 O O . GLY A 1 276 ? -6.903 -21.770 2.812 1.00 88.00 276 GLY A O 1
ATOM 1996 N N . VAL A 1 277 ? -6.935 -23.989 3.105 1.00 88.75 277 VAL A N 1
ATOM 1997 C CA . VAL A 1 277 ? -8.368 -24.048 3.426 1.00 88.75 277 VAL A CA 1
ATOM 1998 C C . VAL A 1 277 ? -8.656 -23.277 4.715 1.00 88.75 277 VAL A C 1
ATOM 2000 O O . VAL A 1 277 ? -8.036 -23.542 5.744 1.00 88.75 277 VAL A O 1
ATOM 2003 N N . GLY A 1 278 ? -9.595 -22.333 4.640 1.00 83.50 278 GLY A N 1
ATOM 2004 C CA . GLY A 1 278 ? -10.015 -21.512 5.777 1.00 83.50 278 GLY A CA 1
ATOM 2005 C C . GLY A 1 278 ? -9.019 -20.432 6.187 1.00 83.50 278 GLY A C 1
ATOM 2006 O O . GLY A 1 278 ? -9.172 -19.860 7.260 1.00 83.50 278 GLY A O 1
ATOM 2007 N N . GLN A 1 279 ? -8.007 -20.167 5.359 1.00 86.75 279 GLN A N 1
ATOM 2008 C CA . GLN A 1 279 ? -6.940 -19.230 5.685 1.00 86.75 279 GLN A CA 1
ATOM 2009 C C . GLN A 1 279 ? -7.204 -17.818 5.175 1.00 86.75 279 GLN A C 1
ATOM 2011 O O . GLN A 1 279 ? -7.942 -17.606 4.209 1.00 86.75 279 GLN A O 1
ATOM 2016 N N . GLY A 1 280 ? -6.535 -16.879 5.844 1.00 85.81 280 GLY A N 1
ATOM 2017 C CA . GLY A 1 280 ? -6.702 -15.438 5.747 1.00 85.81 280 GLY A CA 1
ATOM 2018 C C . GLY A 1 280 ? -5.976 -14.719 4.603 1.00 85.81 280 GLY A C 1
ATOM 2019 O O . GLY A 1 280 ? -6.198 -13.527 4.378 1.00 85.81 280 GLY A O 1
ATOM 2020 N N . GLY A 1 281 ? -5.061 -15.404 3.917 1.00 89.75 281 GLY A N 1
ATOM 2021 C CA . GLY A 1 281 ? -4.012 -14.771 3.121 1.00 89.75 281 GLY A CA 1
ATOM 2022 C C . GLY A 1 281 ? -2.914 -14.131 3.987 1.00 89.75 281 GLY A C 1
ATOM 2023 O O . GLY A 1 281 ? -2.893 -14.324 5.206 1.00 89.75 281 GLY A O 1
ATOM 2024 N N . PRO A 1 282 ? -2.002 -13.342 3.383 1.00 91.00 282 PRO A N 1
ATOM 2025 C CA . PRO A 1 282 ? -0.879 -12.712 4.094 1.00 91.00 282 PRO A CA 1
ATOM 2026 C C . PRO A 1 282 ? -1.282 -11.784 5.244 1.00 91.00 282 PRO A C 1
ATOM 2028 O O . PRO A 1 282 ? -0.498 -11.569 6.156 1.00 91.00 282 PRO A O 1
ATOM 2031 N N . TYR A 1 283 ? -2.501 -11.249 5.201 1.00 90.62 283 TYR A N 1
ATOM 2032 C CA . TYR A 1 283 ? -3.051 -10.376 6.237 1.00 90.62 283 TYR A CA 1
ATOM 2033 C C . TYR A 1 283 ? -3.885 -11.127 7.280 1.00 90.62 283 TYR A C 1
ATOM 2035 O O . TYR A 1 283 ? -4.481 -10.485 8.133 1.00 90.62 283 TYR A O 1
ATOM 2043 N N . GLN A 1 284 ? -3.994 -12.458 7.190 1.00 87.50 284 GLN A N 1
ATOM 2044 C CA . GLN A 1 284 ? -4.791 -13.278 8.112 1.00 87.50 284 GLN A CA 1
ATOM 2045 C C . GLN A 1 284 ? -6.235 -12.769 8.285 1.00 87.50 284 GLN A C 1
ATOM 2047 O O . GLN A 1 284 ? -6.755 -12.607 9.385 1.00 87.50 284 GLN A O 1
ATOM 2052 N N . ILE A 1 285 ? -6.903 -12.490 7.166 1.00 83.06 285 ILE A N 1
ATOM 2053 C CA . ILE A 1 285 ? -8.283 -12.010 7.164 1.00 83.06 285 ILE A CA 1
ATOM 2054 C C . ILE A 1 285 ? -9.207 -13.125 7.690 1.00 83.06 285 ILE A C 1
ATOM 2056 O O . ILE A 1 285 ? -9.515 -14.055 6.962 1.00 83.06 285 ILE A O 1
ATOM 2060 N N . ASN A 1 286 ? -9.660 -13.064 8.943 1.00 68.19 286 ASN A N 1
ATOM 2061 C CA . ASN A 1 286 ? -10.337 -14.208 9.582 1.00 68.19 286 ASN A CA 1
ATOM 2062 C C . ASN A 1 286 ? -11.877 -14.173 9.515 1.00 68.19 286 ASN A C 1
ATOM 2064 O O . ASN A 1 286 ? -12.524 -15.204 9.704 1.00 68.19 286 ASN A O 1
ATOM 2068 N N . ASN A 1 287 ? -12.491 -13.015 9.237 1.00 63.62 287 ASN A N 1
ATOM 2069 C CA . ASN A 1 287 ? -13.950 -12.836 9.298 1.00 63.62 287 ASN A CA 1
ATOM 2070 C C . ASN A 1 287 ? -14.575 -12.448 7.949 1.00 63.62 287 ASN A C 1
ATOM 2072 O O . ASN A 1 287 ? -14.975 -11.312 7.708 1.00 63.62 287 ASN A O 1
ATOM 2076 N N . TYR A 1 288 ? -14.659 -13.412 7.043 1.00 59.22 288 TYR A N 1
ATOM 2077 C CA . TYR A 1 288 ? -15.185 -13.175 5.699 1.00 59.22 288 TYR A CA 1
ATOM 2078 C C . TYR A 1 288 ? -16.706 -13.117 5.586 1.00 59.22 288 TYR A C 1
ATOM 2080 O O . TYR A 1 288 ? -17.249 -12.692 4.568 1.00 59.22 288 TYR A O 1
ATOM 2088 N N . ALA A 1 289 ? -17.383 -13.626 6.609 1.00 49.81 289 ALA A N 1
ATOM 2089 C CA . ALA A 1 289 ? -18.749 -14.099 6.520 1.00 49.81 289 ALA A CA 1
ATOM 2090 C C . ALA A 1 289 ? -19.556 -13.641 7.735 1.00 49.81 289 ALA A C 1
ATOM 2092 O O . ALA A 1 289 ? -20.170 -14.446 8.429 1.00 49.81 289 ALA A O 1
ATOM 2093 N N . ALA A 1 290 ? -19.579 -12.336 7.988 1.00 51.78 290 ALA A N 1
ATOM 2094 C CA . ALA A 1 290 ? -20.717 -11.764 8.683 1.00 51.78 290 ALA A CA 1
ATOM 2095 C C . ALA A 1 290 ? -21.770 -11.451 7.616 1.00 51.78 290 ALA A C 1
ATOM 2097 O O . ALA A 1 290 ? -21.687 -10.439 6.918 1.00 51.78 290 ALA A O 1
ATOM 2098 N N . ASP A 1 291 ? -22.730 -12.360 7.444 1.00 54.09 291 ASP A N 1
ATOM 2099 C CA . ASP A 1 291 ? -23.985 -12.015 6.791 1.00 54.09 291 ASP A CA 1
ATOM 2100 C C . ASP A 1 291 ? -24.731 -11.050 7.724 1.00 54.09 291 ASP A C 1
ATOM 2102 O O . ASP A 1 291 ? -25.493 -11.446 8.603 1.00 54.09 291 ASP A O 1
ATOM 2106 N N . MET A 1 292 ? -24.477 -9.753 7.558 1.00 54.84 292 MET A N 1
ATOM 2107 C CA . MET A 1 292 ? -25.255 -8.712 8.233 1.00 54.84 292 MET A CA 1
ATOM 2108 C C . MET A 1 292 ? -26.611 -8.482 7.529 1.00 54.84 292 MET A C 1
ATOM 2110 O O . MET A 1 292 ? -27.321 -7.529 7.838 1.00 54.84 292 MET A O 1
ATOM 2114 N N . VAL A 1 293 ? -26.966 -9.329 6.552 1.00 47.03 293 VAL A N 1
ATOM 2115 C CA . VAL A 1 293 ? -28.138 -9.262 5.666 1.00 47.03 293 VAL A CA 1
ATOM 2116 C C . VAL A 1 293 ? -29.237 -10.257 6.079 1.00 47.03 293 VAL A C 1
ATOM 2118 O O . VAL A 1 293 ? -30.412 -9.935 5.904 1.00 47.03 293 VAL A O 1
ATOM 2121 N N . SER A 1 294 ? -28.915 -11.419 6.669 1.00 45.72 294 SER A N 1
ATOM 2122 C CA . SER A 1 294 ? -29.918 -12.402 7.135 1.00 45.72 294 SER A CA 1
ATOM 2123 C C . SER A 1 294 ? -30.445 -12.168 8.557 1.00 45.72 294 SER A C 1
ATOM 2125 O O . SER A 1 294 ? -31.330 -12.896 9.008 1.00 45.72 294 SER A O 1
ATOM 2127 N N . GLY A 1 295 ? -29.908 -11.187 9.287 1.00 51.09 295 GLY A N 1
ATOM 2128 C CA . GLY A 1 295 ? -30.410 -10.784 10.604 1.00 51.09 295 GLY A CA 1
ATOM 2129 C C . GLY A 1 295 ? -31.518 -9.725 10.526 1.00 51.09 295 GLY A C 1
ATOM 2130 O O . GLY A 1 295 ? -31.664 -9.025 9.528 1.00 51.09 295 GLY A O 1
ATOM 2131 N N . SER A 1 296 ? -32.279 -9.550 11.610 1.00 50.28 296 SER A N 1
ATOM 2132 C CA . SER A 1 296 ? -33.281 -8.478 11.779 1.00 50.28 296 SER A CA 1
ATOM 2133 C C . SER A 1 296 ? -32.679 -7.063 11.927 1.00 50.28 296 SER A C 1
ATOM 2135 O O . SER A 1 296 ? -33.404 -6.112 12.221 1.00 50.28 296 SER A O 1
ATOM 2137 N N . TYR A 1 297 ? -31.366 -6.909 11.728 1.00 53.00 297 TYR A N 1
ATOM 2138 C CA . TYR A 1 297 ? -30.615 -5.672 11.945 1.00 53.00 297 TYR A CA 1
ATOM 2139 C C . TYR A 1 297 ? -30.737 -4.713 10.748 1.00 53.00 297 TYR A C 1
ATOM 2141 O O . TYR A 1 297 ? -30.860 -5.134 9.596 1.00 53.00 297 TYR A O 1
ATOM 2149 N N . GLN A 1 298 ? -30.727 -3.406 11.019 1.00 49.28 298 GLN A N 1
ATOM 2150 C CA . GLN A 1 298 ? -30.812 -2.350 10.003 1.00 49.28 298 GLN A CA 1
ATOM 2151 C C . GLN A 1 298 ? -29.619 -1.388 10.120 1.00 49.28 298 GLN A C 1
ATOM 2153 O O . GLN A 1 298 ? -29.263 -1.029 11.244 1.00 49.28 298 GLN A O 1
ATOM 2158 N N . PRO A 1 299 ? -29.054 -0.904 8.995 1.00 48.62 299 PRO A N 1
ATOM 2159 C CA . PRO A 1 299 ? -29.413 -1.232 7.611 1.00 48.62 299 PRO A CA 1
ATOM 2160 C C . PRO A 1 299 ? -28.957 -2.636 7.176 1.00 48.62 299 PRO A C 1
ATOM 2162 O O . PRO A 1 299 ? -27.889 -3.112 7.553 1.00 48.62 299 PRO A O 1
ATOM 2165 N N . LYS A 1 300 ? -29.774 -3.289 6.342 1.00 50.75 300 LYS A N 1
ATOM 2166 C CA . LYS A 1 300 ? -29.417 -4.546 5.661 1.00 50.75 300 LYS A CA 1
ATOM 2167 C C . LYS A 1 300 ? -28.279 -4.309 4.656 1.00 50.75 300 LYS A C 1
ATOM 2169 O O . LYS A 1 300 ? -28.254 -3.264 4.013 1.00 50.75 300 LYS A O 1
ATOM 2174 N N . GLY A 1 301 ? -27.419 -5.307 4.421 1.00 53.25 301 GLY A N 1
ATOM 2175 C CA . GLY A 1 301 ? -26.579 -5.352 3.207 1.00 53.25 301 GLY A CA 1
ATOM 2176 C C . GLY A 1 301 ? -25.073 -5.110 3.368 1.00 53.25 301 GLY A C 1
ATOM 2177 O O . GLY A 1 301 ? -24.383 -5.034 2.352 1.00 53.25 301 GLY A O 1
ATOM 2178 N N . HIS A 1 302 ? -24.536 -5.018 4.586 1.00 58.75 302 HIS A N 1
ATOM 2179 C CA . HIS A 1 302 ? -23.124 -4.681 4.799 1.00 58.75 302 HIS A CA 1
ATOM 2180 C C . HIS A 1 302 ? -22.259 -5.916 5.051 1.00 58.75 302 HIS A C 1
ATOM 2182 O O . HIS A 1 302 ? -22.306 -6.524 6.108 1.00 58.75 302 HIS A O 1
ATOM 2188 N N . SER A 1 303 ? -21.487 -6.313 4.050 1.00 66.94 303 SER A N 1
ATOM 2189 C CA . SER A 1 303 ? -20.434 -7.315 4.184 1.00 66.94 303 SER A CA 1
ATOM 2190 C C . SER A 1 303 ? -19.422 -7.093 3.073 1.00 66.94 303 SER A C 1
ATOM 2192 O O . SER A 1 303 ? -19.778 -6.608 1.996 1.00 66.94 303 SER A O 1
ATOM 2194 N N . LEU A 1 304 ? -18.175 -7.493 3.304 1.00 63.53 304 LEU A N 1
ATOM 2195 C CA . LEU A 1 304 ? -17.084 -7.421 2.331 1.00 63.53 304 LEU A CA 1
ATOM 2196 C C . LEU A 1 304 ? -17.476 -7.918 0.944 1.00 63.53 304 LEU A C 1
ATOM 2198 O O . LEU A 1 304 ? -17.223 -7.264 -0.064 1.00 63.53 304 LEU A O 1
ATOM 2202 N N . ILE A 1 305 ? -18.159 -9.058 0.897 1.00 66.44 305 ILE A N 1
ATOM 2203 C CA . ILE A 1 305 ? -18.516 -9.732 -0.351 1.00 66.44 305 ILE A CA 1
ATOM 2204 C C . ILE A 1 305 ? -19.584 -8.946 -1.151 1.00 66.44 305 ILE A C 1
ATOM 2206 O O . ILE A 1 305 ? -19.835 -9.243 -2.321 1.00 66.44 305 ILE A O 1
ATOM 2210 N N . ASN A 1 306 ? -20.170 -7.900 -0.562 1.00 75.75 306 ASN A N 1
ATOM 2211 C CA . ASN A 1 306 ? -21.176 -7.060 -1.202 1.00 75.75 306 ASN A CA 1
ATOM 2212 C C . ASN A 1 306 ? -20.609 -5.780 -1.811 1.00 75.75 306 ASN A C 1
ATOM 2214 O O . ASN A 1 306 ? -21.322 -5.160 -2.588 1.00 75.75 306 ASN A O 1
ATOM 2218 N N . TYR A 1 307 ? -19.383 -5.342 -1.510 1.00 87.31 307 TYR A N 1
ATOM 2219 C CA . TYR A 1 307 ? -18.886 -4.093 -2.098 1.00 87.31 307 TYR A CA 1
ATOM 2220 C C . TYR A 1 307 ? -18.555 -4.283 -3.575 1.00 87.31 307 TYR A C 1
ATOM 2222 O O . TYR A 1 307 ? -17.683 -5.080 -3.940 1.00 87.31 307 TYR A O 1
ATOM 2230 N N . VAL A 1 308 ? -19.209 -3.490 -4.428 1.00 88.75 308 VAL A N 1
ATOM 2231 C CA . VAL A 1 308 ? -19.037 -3.545 -5.889 1.00 88.75 308 VAL A CA 1
ATOM 2232 C C . VAL A 1 308 ? -17.567 -3.393 -6.275 1.00 88.75 308 VAL A C 1
ATOM 2234 O O . VAL A 1 308 ? -17.115 -4.004 -7.239 1.00 88.75 308 VAL A O 1
ATOM 2237 N N . ALA A 1 309 ? -16.805 -2.626 -5.498 1.00 92.00 309 ALA A N 1
ATOM 2238 C CA . ALA A 1 309 ? -15.398 -2.354 -5.735 1.00 92.00 309 ALA A CA 1
ATOM 2239 C C . ALA A 1 309 ? -14.470 -3.571 -5.667 1.00 92.00 309 ALA A C 1
ATOM 2241 O O . ALA A 1 309 ? -13.483 -3.602 -6.390 1.00 92.00 309 ALA A O 1
ATOM 2242 N N . ILE A 1 310 ? -14.758 -4.573 -4.836 1.00 89.94 310 ILE A N 1
ATOM 2243 C CA . ILE A 1 310 ? -13.837 -5.704 -4.615 1.00 89.94 310 ILE A CA 1
ATOM 2244 C C . ILE A 1 310 ? -14.399 -7.040 -5.080 1.00 89.94 310 ILE A C 1
ATOM 2246 O O . ILE A 1 310 ? -13.631 -7.984 -5.276 1.00 89.94 310 ILE A O 1
ATOM 2250 N N . GLN A 1 311 ? -15.715 -7.124 -5.278 1.00 84.00 311 GLN A N 1
ATOM 2251 C CA . GLN A 1 311 ? -16.426 -8.386 -5.447 1.00 84.00 311 GLN A CA 1
ATOM 2252 C C . GLN A 1 311 ? -15.905 -9.245 -6.610 1.00 84.00 311 GLN A C 1
ATOM 2254 O O . GLN A 1 311 ? -15.800 -10.464 -6.467 1.00 84.00 311 GLN A O 1
ATOM 2259 N N . LYS A 1 312 ? -15.496 -8.633 -7.732 1.00 85.31 312 LYS A N 1
ATOM 2260 C CA . LYS A 1 312 ? -14.987 -9.376 -8.897 1.00 85.31 312 LYS A CA 1
ATOM 2261 C C . LYS A 1 312 ? -13.714 -10.181 -8.627 1.00 85.31 312 LYS A C 1
ATOM 2263 O O . LYS A 1 312 ? -13.488 -11.189 -9.290 1.00 85.31 312 LYS A O 1
ATOM 2268 N N . ASN A 1 313 ? -12.900 -9.755 -7.663 1.00 85.25 313 ASN A N 1
ATOM 2269 C CA . ASN A 1 313 ? -11.611 -10.376 -7.348 1.00 85.25 313 ASN A CA 1
ATOM 2270 C C . ASN A 1 313 ? -11.638 -11.241 -6.074 1.00 85.25 313 ASN A C 1
ATOM 2272 O O . ASN A 1 313 ? -10.661 -11.946 -5.813 1.00 85.25 313 ASN A O 1
ATOM 2276 N N . ILE A 1 314 ? -12.741 -11.237 -5.309 1.00 81.19 314 ILE A N 1
ATOM 2277 C CA . ILE A 1 314 ? -12.891 -12.064 -4.097 1.00 81.19 314 ILE A CA 1
ATOM 2278 C C . ILE A 1 314 ? -13.128 -13.538 -4.456 1.00 81.19 314 ILE A C 1
ATOM 2280 O O . ILE A 1 314 ? -12.710 -14.419 -3.718 1.00 81.19 314 ILE A O 1
ATOM 2284 N N . GLY A 1 315 ? -13.796 -13.838 -5.576 1.00 77.00 315 GLY A N 1
ATOM 2285 C CA . GLY A 1 315 ? -14.099 -15.223 -5.968 1.00 77.00 315 GLY A CA 1
ATOM 2286 C C . GLY A 1 315 ? -15.181 -15.917 -5.119 1.00 77.00 315 GLY A C 1
ATOM 2287 O O . GLY A 1 315 ? -15.417 -17.111 -5.295 1.00 77.00 315 GLY A O 1
ATOM 2288 N N . PHE A 1 316 ? -15.868 -15.175 -4.243 1.00 75.38 316 PHE A N 1
ATOM 2289 C CA . PHE A 1 316 ? -16.972 -15.641 -3.393 1.00 75.38 316 PHE A CA 1
ATOM 2290 C C . PHE A 1 316 ? -18.196 -14.716 -3.508 1.00 75.38 316 PHE A C 1
ATOM 2292 O O . PHE A 1 316 ? -18.120 -13.635 -4.088 1.00 75.38 316 PHE A O 1
ATOM 2299 N N . THR A 1 317 ? -19.337 -15.161 -2.974 1.00 72.00 317 THR A N 1
ATOM 2300 C CA . THR A 1 317 ? -20.637 -14.463 -2.996 1.00 72.00 317 THR A CA 1
ATOM 2301 C C . THR A 1 317 ? -21.251 -14.437 -1.606 1.00 72.00 317 THR A C 1
ATOM 2303 O O . THR A 1 317 ? -20.924 -15.285 -0.779 1.00 72.00 317 THR A O 1
ATOM 2306 N N . MET A 1 318 ? -22.203 -13.535 -1.357 1.00 70.38 318 MET A N 1
ATOM 2307 C CA . MET A 1 318 ? -22.933 -13.556 -0.087 1.00 70.38 318 MET A CA 1
ATOM 2308 C C . MET A 1 318 ? -23.600 -14.913 0.168 1.00 70.38 318 MET A C 1
ATOM 2310 O O . MET A 1 318 ? -23.526 -15.457 1.264 1.00 70.38 318 MET A O 1
ATOM 2314 N N . ALA A 1 319 ? -24.153 -15.525 -0.882 1.00 70.69 319 ALA A N 1
ATOM 2315 C CA . ALA A 1 319 ? -24.828 -16.816 -0.795 1.00 70.69 319 ALA A CA 1
ATOM 2316 C C . ALA A 1 319 ? -23.911 -17.977 -0.366 1.00 70.69 319 ALA A C 1
ATOM 2318 O O . ALA A 1 319 ? -24.401 -18.971 0.162 1.00 70.69 319 ALA A O 1
ATOM 2319 N N . ASN A 1 320 ? -22.596 -17.884 -0.595 1.00 73.31 320 ASN A N 1
ATOM 2320 C CA . ASN A 1 320 ? -21.645 -18.937 -0.226 1.00 73.31 320 ASN A CA 1
ATOM 2321 C C . ASN A 1 320 ? -20.694 -18.550 0.920 1.00 73.31 320 ASN A C 1
ATOM 2323 O O . ASN A 1 320 ? -19.903 -19.400 1.343 1.00 73.31 320 ASN A O 1
ATOM 2327 N N . ALA A 1 321 ? -20.829 -17.337 1.472 1.00 73.38 321 ALA A N 1
ATOM 2328 C CA . ALA A 1 321 ? -20.005 -16.805 2.558 1.00 73.38 321 ALA A CA 1
ATOM 2329 C C . ALA A 1 321 ? -19.938 -17.762 3.761 1.00 73.38 321 ALA A C 1
ATOM 2331 O O . ALA A 1 321 ? -18.854 -18.092 4.239 1.00 73.38 321 ALA A O 1
ATOM 2332 N N . ALA A 1 322 ? -21.080 -18.323 4.173 1.00 72.56 322 ALA A N 1
ATOM 2333 C CA . ALA A 1 322 ? -21.176 -19.259 5.299 1.00 72.56 322 ALA A CA 1
ATOM 2334 C C . ALA A 1 322 ? -20.373 -20.561 5.120 1.00 72.56 322 ALA A C 1
ATOM 2336 O O . ALA A 1 322 ? -20.157 -21.284 6.085 1.00 72.56 322 ALA A O 1
ATOM 2337 N N . THR A 1 323 ? -19.934 -20.886 3.903 1.00 78.00 323 THR A N 1
ATOM 2338 C CA . THR A 1 323 ? -19.115 -22.077 3.618 1.00 78.00 323 THR A CA 1
ATOM 2339 C C . THR A 1 323 ? -17.698 -21.727 3.181 1.00 78.00 323 THR A C 1
ATOM 2341 O O . THR A 1 323 ? -16.915 -22.626 2.875 1.00 78.00 323 THR A O 1
ATOM 2344 N N . GLN A 1 324 ? -17.335 -20.442 3.150 1.00 76.00 324 GLN A N 1
ATOM 2345 C CA . GLN A 1 324 ? -16.048 -20.003 2.620 1.00 76.00 324 GLN A CA 1
ATOM 2346 C C . GLN A 1 324 ? -14.864 -20.607 3.376 1.00 76.00 324 GLN A C 1
ATOM 2348 O O . GLN A 1 324 ? -13.876 -20.966 2.744 1.00 76.00 324 GLN A O 1
ATOM 2353 N N . TYR A 1 325 ? -14.969 -20.797 4.695 1.00 79.69 325 TYR A N 1
ATOM 2354 C CA . TYR A 1 325 ? -13.901 -21.404 5.499 1.00 79.69 325 TYR A CA 1
ATOM 2355 C C . TYR A 1 325 ? -13.524 -22.829 5.040 1.00 79.69 325 TYR A C 1
ATOM 2357 O O . TYR A 1 325 ? -12.488 -23.356 5.427 1.00 79.69 325 TYR A O 1
ATOM 2365 N N . THR A 1 326 ? -14.347 -23.464 4.197 1.00 84.69 326 THR A N 1
ATOM 2366 C CA . THR A 1 326 ? -14.066 -24.771 3.580 1.00 84.69 326 THR A CA 1
ATOM 2367 C C . THR A 1 326 ? -13.279 -24.678 2.268 1.00 84.69 326 THR A C 1
ATOM 2369 O O . THR A 1 326 ? -12.943 -25.701 1.670 1.00 84.69 326 THR A O 1
ATOM 2372 N N . LYS A 1 327 ? -12.997 -23.466 1.780 1.00 85.88 327 LYS A N 1
ATOM 2373 C CA . LYS A 1 327 ? -12.289 -23.196 0.525 1.00 85.88 327 LYS A CA 1
ATOM 2374 C C . LYS A 1 327 ? -10.892 -22.656 0.803 1.00 85.88 327 LYS A C 1
ATOM 2376 O O . LYS A 1 327 ? -10.642 -22.047 1.840 1.00 85.88 327 LYS A O 1
ATOM 2381 N N . ALA A 1 328 ? -9.985 -22.903 -0.139 1.00 88.56 328 ALA A N 1
ATOM 2382 C CA . ALA A 1 328 ? -8.669 -22.279 -0.140 1.00 88.56 328 ALA A CA 1
ATOM 2383 C C . ALA A 1 328 ? -8.789 -20.772 -0.395 1.00 88.56 328 ALA A C 1
ATOM 2385 O O . ALA A 1 328 ? -9.687 -20.334 -1.124 1.00 88.56 328 ALA A O 1
ATOM 2386 N N . THR A 1 329 ? -7.873 -19.996 0.177 1.00 88.38 329 THR A N 1
ATOM 2387 C CA . THR A 1 329 ? -7.814 -18.550 -0.033 1.00 88.38 329 THR A CA 1
ATOM 2388 C C . THR A 1 329 ? -7.559 -18.237 -1.514 1.00 88.38 329 THR A C 1
ATOM 2390 O O . THR A 1 329 ? -6.643 -18.806 -2.119 1.00 88.38 329 THR A O 1
ATOM 2393 N N . PRO A 1 330 ? -8.321 -17.319 -2.130 1.00 88.69 330 PRO A N 1
ATOM 2394 C CA . PRO A 1 330 ? -8.089 -16.897 -3.504 1.00 88.69 330 PRO A CA 1
ATOM 2395 C C . PRO A 1 330 ? -6.688 -16.314 -3.687 1.00 88.69 330 PRO A C 1
ATOM 2397 O O . PRO A 1 330 ? -6.237 -15.494 -2.890 1.00 88.69 330 PRO A O 1
ATOM 2400 N N . ALA A 1 331 ? -6.016 -16.665 -4.787 1.00 88.88 331 ALA A N 1
ATOM 2401 C CA . ALA A 1 331 ? -4.665 -16.178 -5.082 1.00 88.88 331 ALA A CA 1
ATOM 2402 C C . ALA A 1 331 ? -4.563 -14.640 -5.129 1.00 88.88 331 ALA A C 1
ATOM 2404 O O . ALA A 1 331 ? -3.502 -14.086 -4.841 1.00 88.88 331 ALA A O 1
ATOM 2405 N N . SER A 1 332 ? -5.667 -13.951 -5.442 1.00 89.75 332 SER A N 1
ATOM 2406 C CA . SER A 1 332 ? -5.759 -12.488 -5.441 1.00 89.75 332 SER A CA 1
ATOM 2407 C C . SER A 1 332 ? -5.392 -11.874 -4.086 1.00 89.75 332 SER A C 1
ATOM 2409 O O . SER A 1 332 ? -4.827 -10.786 -4.059 1.00 89.75 332 SER A O 1
ATOM 2411 N N . PHE A 1 333 ? -5.602 -12.573 -2.969 1.00 91.06 333 PHE A N 1
ATOM 2412 C CA . PHE A 1 333 ? -5.296 -12.066 -1.626 1.00 91.06 333 PHE A CA 1
ATOM 2413 C C . PHE A 1 333 ? -3.798 -11.866 -1.392 1.00 91.06 333 PHE A C 1
ATOM 2415 O O . PHE A 1 333 ? -3.410 -11.021 -0.591 1.00 91.06 333 PHE A O 1
ATOM 2422 N N . ASN A 1 334 ? -2.953 -12.616 -2.107 1.00 91.81 334 ASN A N 1
ATOM 2423 C CA . ASN A 1 334 ? -1.506 -12.426 -2.074 1.00 91.81 334 ASN A CA 1
ATOM 2424 C C . ASN A 1 334 ? -1.008 -11.449 -3.148 1.00 91.81 334 ASN A C 1
ATOM 2426 O O . ASN A 1 334 ? 0.192 -11.249 -3.284 1.00 91.81 334 ASN A O 1
ATOM 2430 N N . ASN A 1 335 ? -1.888 -10.838 -3.941 1.00 93.31 335 ASN A N 1
ATOM 2431 C CA . ASN A 1 335 ? -1.472 -9.829 -4.905 1.00 93.31 335 ASN A CA 1
ATOM 2432 C C . ASN A 1 335 ? -1.201 -8.498 -4.186 1.00 93.31 335 ASN A C 1
ATOM 2434 O O . ASN A 1 335 ? -2.080 -7.979 -3.504 1.00 93.31 335 ASN A O 1
ATOM 2438 N N . LYS A 1 336 ? -0.026 -7.898 -4.387 1.00 94.44 336 LYS A N 1
ATOM 2439 C CA . LYS A 1 336 ? 0.389 -6.655 -3.716 1.00 94.44 336 LYS A CA 1
ATOM 2440 C C . LYS A 1 336 ? -0.468 -5.434 -4.046 1.00 94.44 336 LYS A C 1
ATOM 2442 O O . LYS A 1 336 ? -0.406 -4.454 -3.325 1.00 94.44 336 LYS A O 1
ATOM 2447 N N . TYR A 1 337 ? -1.263 -5.465 -5.112 1.00 96.06 337 TYR A N 1
ATOM 2448 C CA . TYR A 1 337 ? -2.148 -4.361 -5.487 1.00 96.06 337 TYR A CA 1
ATOM 2449 C C . TYR A 1 337 ? -3.601 -4.583 -5.055 1.00 96.06 337 TYR A C 1
ATOM 2451 O O . TYR A 1 337 ? -4.286 -3.611 -4.755 1.00 96.06 337 TYR A O 1
ATOM 2459 N N . TYR A 1 338 ? -4.063 -5.836 -4.994 1.00 95.56 338 TYR A N 1
ATOM 2460 C CA . TYR A 1 338 ? -5.429 -6.165 -4.568 1.00 95.56 338 TYR A CA 1
ATOM 2461 C C . TYR A 1 338 ? -5.535 -6.507 -3.077 1.00 95.56 338 TYR A C 1
ATOM 2463 O O . TYR A 1 338 ? -6.435 -6.018 -2.401 1.00 95.56 338 TYR A O 1
ATOM 2471 N N . GLY A 1 339 ? -4.611 -7.318 -2.555 1.00 94.25 339 GLY A N 1
ATOM 2472 C CA . GLY A 1 339 ? -4.585 -7.769 -1.163 1.00 94.25 339 GLY A CA 1
ATOM 2473 C C . GLY A 1 339 ? -4.716 -6.625 -0.152 1.00 94.25 339 GLY A C 1
ATOM 2474 O O . GLY A 1 339 ? -5.642 -6.667 0.655 1.00 94.25 339 GLY A O 1
ATOM 2475 N N . PRO A 1 340 ? -3.900 -5.553 -0.230 1.00 96.25 340 PRO A N 1
ATOM 2476 C CA . PRO A 1 340 ? -4.043 -4.427 0.689 1.00 96.25 340 PRO A CA 1
ATOM 2477 C C . PRO A 1 340 ? -5.406 -3.729 0.563 1.00 96.25 340 PRO A C 1
ATOM 2479 O O . PRO A 1 340 ? -6.007 -3.363 1.571 1.00 96.25 340 PRO A O 1
ATOM 2482 N N . ALA A 1 341 ? -5.927 -3.562 -0.660 1.00 96.25 341 ALA A N 1
ATOM 2483 C CA . ALA A 1 341 ? -7.229 -2.931 -0.883 1.00 96.25 341 ALA A CA 1
ATOM 2484 C C . ALA A 1 341 ? -8.366 -3.751 -0.254 1.00 96.25 341 ALA A C 1
ATOM 2486 O O . ALA A 1 341 ? -9.264 -3.184 0.359 1.00 96.25 341 ALA A O 1
ATOM 2487 N N . LEU A 1 342 ? -8.300 -5.081 -0.331 1.00 93.19 342 LEU A N 1
ATOM 2488 C CA . LEU A 1 342 ? -9.247 -5.966 0.344 1.00 93.19 342 LEU A CA 1
ATOM 2489 C C . LEU A 1 342 ? -9.235 -5.773 1.872 1.00 93.19 342 LEU A C 1
ATOM 2491 O O . LEU A 1 342 ? -10.294 -5.735 2.495 1.00 93.19 342 LEU A O 1
ATOM 2495 N N . VAL A 1 343 ? -8.055 -5.600 2.471 1.00 92.75 343 VAL A N 1
ATOM 2496 C CA . VAL A 1 343 ? -7.897 -5.369 3.920 1.00 92.75 343 VAL A CA 1
ATOM 2497 C C . VAL A 1 343 ? -8.484 -4.020 4.335 1.00 92.75 343 VAL A C 1
ATOM 2499 O O . VAL A 1 343 ? -9.112 -3.922 5.387 1.00 92.75 343 VAL A O 1
ATOM 2502 N N . ALA A 1 344 ? -8.365 -2.991 3.489 1.00 95.44 344 ALA A N 1
ATOM 2503 C CA . ALA A 1 344 ? -9.023 -1.705 3.719 1.00 95.44 344 ALA A CA 1
ATOM 2504 C C . ALA A 1 344 ? -10.546 -1.859 3.832 1.00 95.44 344 ALA A C 1
ATOM 2506 O O . ALA A 1 344 ? -11.162 -1.332 4.756 1.00 95.44 344 ALA A O 1
ATOM 2507 N N . TYR A 1 345 ? -11.156 -2.650 2.948 1.00 92.50 345 TYR A N 1
ATOM 2508 C CA . TYR A 1 345 ? -12.575 -2.965 3.071 1.00 92.50 345 TYR A CA 1
ATOM 2509 C C . TYR A 1 345 ? -12.886 -3.779 4.327 1.00 92.50 345 TYR A C 1
ATOM 2511 O O . TYR A 1 345 ? -13.964 -3.606 4.887 1.00 92.50 345 TYR A O 1
ATOM 2519 N N . PHE A 1 346 ? -11.976 -4.636 4.798 1.00 88.94 346 PHE A N 1
ATOM 2520 C CA . PHE A 1 346 ? -12.218 -5.435 6.000 1.00 88.94 346 PHE A CA 1
ATOM 2521 C C . PHE A 1 346 ? -12.264 -4.556 7.245 1.00 88.94 346 PHE A C 1
ATOM 2523 O O . PHE A 1 346 ? -13.233 -4.625 7.992 1.00 88.94 346 PHE A O 1
ATOM 2530 N N . HIS A 1 347 ? -11.304 -3.647 7.410 1.00 90.94 347 HIS A N 1
ATOM 2531 C CA . HIS A 1 347 ? -11.360 -2.664 8.492 1.00 90.94 347 HIS A CA 1
ATOM 2532 C C . HIS A 1 347 ? -12.597 -1.762 8.400 1.00 90.94 347 HIS A C 1
ATOM 2534 O O . HIS A 1 347 ? -13.197 -1.423 9.420 1.00 90.94 347 HIS A O 1
ATOM 2540 N N . TYR A 1 348 ? -13.010 -1.380 7.187 1.00 92.06 348 TYR A N 1
ATOM 2541 C CA . TYR A 1 348 ? -14.257 -0.639 7.011 1.00 92.06 348 TYR A CA 1
ATOM 2542 C C . TYR A 1 348 ? -15.477 -1.480 7.416 1.00 92.06 348 TYR A C 1
ATOM 2544 O O . TYR A 1 348 ? -16.390 -0.986 8.074 1.00 92.06 348 TYR A O 1
ATOM 2552 N N . ASN A 1 349 ? -15.474 -2.770 7.089 1.00 86.62 349 ASN A N 1
ATOM 2553 C CA . ASN A 1 349 ? -16.514 -3.700 7.497 1.00 86.62 349 ASN A CA 1
ATOM 2554 C C . ASN A 1 349 ? -16.542 -3.902 9.019 1.00 86.62 349 ASN A C 1
ATOM 2556 O O . ASN A 1 349 ? -17.628 -3.961 9.583 1.00 86.62 349 ASN A O 1
ATOM 2560 N N . ASP A 1 350 ? -15.388 -3.935 9.691 1.00 87.69 350 ASP A N 1
ATOM 2561 C CA . ASP A 1 350 ? -15.308 -3.965 11.155 1.00 87.69 350 ASP A CA 1
ATOM 2562 C C . ASP A 1 350 ? -15.982 -2.734 11.771 1.00 87.69 350 ASP A C 1
ATOM 2564 O O . ASP A 1 350 ? -16.793 -2.864 12.689 1.00 87.69 350 ASP A O 1
ATOM 2568 N N . LEU A 1 351 ? -15.718 -1.540 11.227 1.00 90.56 351 LEU A N 1
ATOM 2569 C CA . LEU A 1 351 ? -16.384 -0.308 11.658 1.00 90.56 351 LEU A CA 1
ATOM 2570 C C . LEU A 1 351 ? -17.906 -0.394 11.480 1.00 90.56 351 LEU A C 1
ATOM 2572 O O . LEU A 1 351 ? -18.665 -0.068 12.396 1.00 90.56 351 LEU A O 1
ATOM 2576 N N . VAL A 1 352 ? -18.364 -0.849 10.311 1.00 86.94 352 VAL A N 1
ATOM 2577 C CA . VAL A 1 352 ? -19.796 -0.992 10.026 1.00 86.94 352 VAL A CA 1
ATOM 2578 C C . VAL A 1 352 ? -20.440 -2.034 10.946 1.00 86.94 352 VAL A C 1
ATOM 2580 O O . VAL A 1 352 ? -21.501 -1.769 11.510 1.00 86.94 352 VAL A O 1
ATOM 2583 N N . ALA A 1 353 ? -19.787 -3.176 11.170 1.00 83.25 353 ALA A N 1
ATOM 2584 C CA . ALA A 1 353 ? -20.254 -4.233 12.062 1.00 83.25 353 ALA A CA 1
ATOM 2585 C C . ALA A 1 353 ? -20.406 -3.739 13.503 1.00 83.25 353 ALA A C 1
ATOM 2587 O O . ALA A 1 353 ? -21.462 -3.947 14.108 1.00 83.25 353 ALA A O 1
ATOM 2588 N N . LEU A 1 354 ? -19.405 -3.030 14.033 1.00 87.44 354 LEU A N 1
ATOM 2589 C CA . LEU A 1 354 ? -19.474 -2.420 15.362 1.00 87.44 354 LEU A CA 1
ATOM 2590 C C . LEU A 1 354 ? -20.618 -1.404 15.473 1.00 87.44 354 LEU A C 1
ATOM 2592 O O . LEU A 1 354 ? -21.234 -1.305 16.532 1.00 87.44 354 LEU A O 1
ATOM 2596 N N . ASN A 1 355 ? -20.925 -0.687 14.387 1.00 86.38 355 ASN A N 1
ATOM 2597 C CA . ASN A 1 355 ? -21.965 0.336 14.363 1.00 86.38 355 ASN A CA 1
ATOM 2598 C C . ASN A 1 355 ? -23.397 -0.204 14.220 1.00 86.38 355 ASN A C 1
ATOM 2600 O O . ASN A 1 355 ? -24.329 0.529 14.526 1.00 86.38 355 ASN A O 1
ATOM 2604 N N . VAL A 1 356 ? -23.635 -1.421 13.729 1.00 80.25 356 VAL A N 1
ATOM 2605 C CA . VAL A 1 356 ? -25.023 -1.881 13.472 1.00 80.25 356 VAL A CA 1
ATOM 2606 C C . VAL A 1 356 ? -25.389 -3.185 14.181 1.00 80.25 356 VAL A C 1
ATOM 2608 O O . VAL A 1 356 ? -26.573 -3.469 14.367 1.00 80.25 356 VAL A O 1
ATOM 2611 N N . THR A 1 357 ? -24.407 -3.975 14.623 1.00 78.44 357 THR A N 1
ATOM 2612 C CA . THR A 1 357 ? -24.673 -5.236 15.330 1.00 78.44 357 THR A CA 1
ATOM 2613 C C . THR A 1 357 ? -25.378 -4.969 16.659 1.00 78.44 357 THR A C 1
ATOM 2615 O O . THR A 1 357 ? -24.899 -4.188 17.477 1.00 78.44 357 THR A O 1
ATOM 2618 N N . GLY A 1 358 ? -26.506 -5.645 16.894 1.00 71.50 358 GLY A N 1
ATOM 2619 C CA . GLY A 1 358 ? -27.313 -5.473 18.110 1.00 71.50 358 GLY A CA 1
ATOM 2620 C C . GLY A 1 358 ? -28.380 -4.374 18.023 1.00 71.50 358 GLY A C 1
ATOM 2621 O O . GLY A 1 358 ? -29.238 -4.304 18.899 1.00 71.50 358 GLY A O 1
ATOM 2622 N N . LYS A 1 359 ? -28.401 -3.566 16.951 1.00 76.62 359 LYS A N 1
ATOM 2623 C CA . LYS A 1 359 ? -29.398 -2.499 16.740 1.00 76.62 359 LYS A CA 1
ATOM 2624 C C . LYS A 1 359 ? -30.577 -2.991 15.888 1.00 76.62 359 LYS A C 1
ATOM 2626 O O . LYS A 1 359 ? -30.383 -3.416 14.752 1.00 76.62 359 LYS A O 1
ATOM 2631 N N . GLY A 1 360 ? -31.810 -2.914 16.395 1.00 67.50 360 GLY A N 1
ATOM 2632 C CA . GLY A 1 360 ? -33.015 -3.275 15.629 1.00 67.50 360 GLY A CA 1
ATOM 2633 C C . GLY A 1 360 ? -34.133 -3.912 16.457 1.00 67.50 360 GLY A C 1
ATOM 2634 O O . GLY A 1 360 ? -34.052 -4.009 17.681 1.00 67.50 360 GLY A O 1
ATOM 2635 N N . GLU A 1 361 ? -35.199 -4.340 15.778 1.00 52.81 361 GLU A N 1
ATOM 2636 C CA . GLU A 1 361 ? -36.382 -4.929 16.413 1.00 52.81 361 GLU A CA 1
ATOM 2637 C C . GLU A 1 361 ? -36.050 -6.300 17.037 1.00 52.81 361 GLU A C 1
ATOM 2639 O O . GLU A 1 361 ? -35.493 -7.185 16.384 1.00 52.81 361 GLU A O 1
ATOM 2644 N N . GLY A 1 362 ? -36.346 -6.443 18.336 1.00 67.31 362 GLY A N 1
ATOM 2645 C CA . GLY A 1 362 ? -35.955 -7.590 19.171 1.00 67.31 362 GLY A CA 1
ATOM 2646 C C . GLY A 1 362 ? -34.514 -7.559 19.718 1.00 67.31 362 GLY A C 1
ATOM 2647 O O . GLY A 1 362 ? -34.114 -8.505 20.392 1.00 67.31 362 GLY A O 1
ATOM 2648 N N . GLY A 1 363 ? -33.731 -6.510 19.426 1.00 64.62 363 GLY A N 1
ATOM 2649 C CA . GLY A 1 363 ? -32.266 -6.482 19.535 1.00 64.62 363 GLY A CA 1
ATOM 2650 C C . GLY A 1 363 ? -31.680 -6.513 20.952 1.00 64.62 363 GLY A C 1
ATOM 2651 O O . GLY A 1 363 ? -31.951 -5.653 21.786 1.00 64.62 363 GLY A O 1
ATOM 2652 N N . TRP A 1 364 ? -30.808 -7.489 21.196 1.00 75.50 364 TRP A N 1
ATOM 2653 C CA . TRP A 1 364 ? -29.876 -7.490 22.322 1.00 75.50 364 TRP A CA 1
ATOM 2654 C C . TRP A 1 364 ? -28.742 -6.480 22.085 1.00 75.50 364 TRP A C 1
ATOM 2656 O O . TRP A 1 364 ? -28.122 -6.478 21.022 1.00 75.50 364 TRP A O 1
ATOM 2666 N N . THR A 1 365 ? -28.444 -5.663 23.095 1.00 81.44 365 THR A N 1
ATOM 2667 C CA . THR A 1 365 ? -27.321 -4.718 23.091 1.00 81.44 365 THR A CA 1
ATOM 2668 C C . THR A 1 365 ? -26.000 -5.454 23.291 1.00 81.44 365 THR A C 1
ATOM 2670 O O . THR A 1 365 ? -25.818 -6.149 24.294 1.00 81.44 365 THR A O 1
ATOM 2673 N N . THR A 1 366 ? -25.056 -5.285 22.364 1.00 86.00 366 THR A N 1
ATOM 2674 C CA . THR A 1 366 ? -23.720 -5.875 22.509 1.00 86.00 366 THR A CA 1
ATOM 2675 C C . THR A 1 366 ? -22.954 -5.214 23.671 1.00 86.00 366 THR A C 1
ATOM 2677 O O . THR A 1 366 ? -23.230 -4.065 24.022 1.00 86.00 366 THR A O 1
ATOM 2680 N N . PRO A 1 367 ? -21.937 -5.876 24.260 1.00 88.12 367 PRO A N 1
ATOM 2681 C CA . PRO A 1 367 ? -21.159 -5.330 25.378 1.00 88.12 367 PRO A CA 1
ATOM 2682 C C . PRO A 1 367 ? -20.401 -4.020 25.103 1.00 88.12 367 PRO A C 1
ATOM 2684 O O . PRO A 1 367 ? -19.815 -3.454 26.026 1.00 88.12 367 PRO A O 1
ATOM 2687 N N . TRP A 1 368 ? -20.339 -3.561 23.851 1.00 91.56 368 TRP A N 1
ATOM 2688 C CA . TRP A 1 368 ? -19.623 -2.348 23.446 1.00 91.56 368 TRP A CA 1
ATOM 2689 C C . TRP A 1 368 ? -20.529 -1.261 22.852 1.00 91.56 368 TRP A C 1
ATOM 2691 O O . TRP A 1 368 ? -20.110 -0.107 22.847 1.00 91.56 368 TRP A O 1
ATOM 2701 N N . GLU A 1 369 ? -21.733 -1.583 22.363 1.00 90.25 369 GLU A N 1
ATOM 2702 C CA . GLU A 1 369 ? -22.518 -0.702 21.477 1.00 90.25 369 GLU A CA 1
ATOM 2703 C C . GLU A 1 369 ? -22.835 0.690 22.058 1.00 90.25 369 GLU A C 1
ATOM 2705 O O . GLU A 1 369 ? -22.503 1.669 21.385 1.00 90.25 369 GLU A O 1
ATOM 2710 N N . PRO A 1 370 ? -23.319 0.858 23.309 1.00 92.19 370 PRO A N 1
ATOM 2711 C CA . PRO A 1 370 ? -23.644 2.200 23.804 1.00 92.19 370 PRO A CA 1
ATOM 2712 C C . PRO A 1 370 ? -22.402 3.088 23.933 1.00 92.19 370 PRO A C 1
ATOM 2714 O O . PRO A 1 370 ? -22.428 4.301 23.692 1.00 92.19 370 PRO A O 1
ATOM 2717 N N . ALA A 1 371 ? -21.287 2.470 24.320 1.00 96.62 371 ALA A N 1
ATOM 2718 C CA . ALA A 1 371 ? -20.015 3.149 24.464 1.00 96.62 371 ALA A CA 1
ATOM 2719 C C . ALA A 1 371 ? -19.400 3.475 23.099 1.00 96.62 371 ALA A C 1
ATOM 2721 O O . ALA A 1 371 ? -18.893 4.577 22.906 1.00 96.62 371 ALA A O 1
ATOM 2722 N N . PHE A 1 372 ? -19.484 2.555 22.139 1.00 96.50 372 PHE A N 1
ATOM 2723 C CA . PHE A 1 372 ? -18.950 2.747 20.797 1.00 96.50 372 PHE A CA 1
ATOM 2724 C C . PHE A 1 372 ? -19.666 3.885 20.063 1.00 96.50 372 PHE A C 1
ATOM 2726 O O . PHE A 1 372 ? -19.012 4.783 19.539 1.00 96.50 372 PHE A O 1
ATOM 2733 N N . ASP A 1 373 ? -20.996 3.938 20.133 1.00 94.94 373 ASP A N 1
ATOM 2734 C CA . ASP A 1 373 ? -21.787 5.032 19.559 1.00 94.94 373 ASP A CA 1
ATOM 2735 C C . ASP A 1 373 ? -21.421 6.393 20.151 1.00 94.94 373 ASP A C 1
ATOM 2737 O O . ASP A 1 373 ? -21.337 7.407 19.451 1.00 94.94 373 ASP A O 1
ATOM 2741 N N . THR A 1 374 ? -21.188 6.423 21.462 1.00 97.50 374 THR A N 1
ATOM 2742 C CA . THR A 1 374 ? -20.745 7.634 22.155 1.00 97.50 374 THR A CA 1
ATOM 2743 C C . THR A 1 374 ? -19.315 8.004 21.752 1.00 97.50 374 THR A C 1
ATOM 2745 O O . THR A 1 374 ? -19.023 9.181 21.541 1.00 97.50 374 THR A O 1
ATOM 2748 N N . ALA A 1 375 ? -18.432 7.019 21.574 1.00 97.94 375 ALA A N 1
ATOM 2749 C CA . ALA A 1 375 ? -17.072 7.230 21.092 1.00 97.94 375 ALA A CA 1
ATOM 2750 C C . ALA A 1 375 ? -17.054 7.846 19.688 1.00 97.94 375 ALA A C 1
ATOM 2752 O O . ALA A 1 375 ? -16.379 8.855 19.492 1.00 97.94 375 ALA A O 1
ATOM 2753 N N . LEU A 1 376 ? -17.837 7.317 18.739 1.00 97.44 376 LEU A N 1
ATOM 2754 C CA . LEU A 1 376 ? -17.922 7.868 17.381 1.00 97.44 376 LEU A CA 1
ATOM 2755 C C . LEU A 1 376 ? -18.377 9.334 17.390 1.00 97.44 376 LEU A C 1
ATOM 2757 O O . LEU A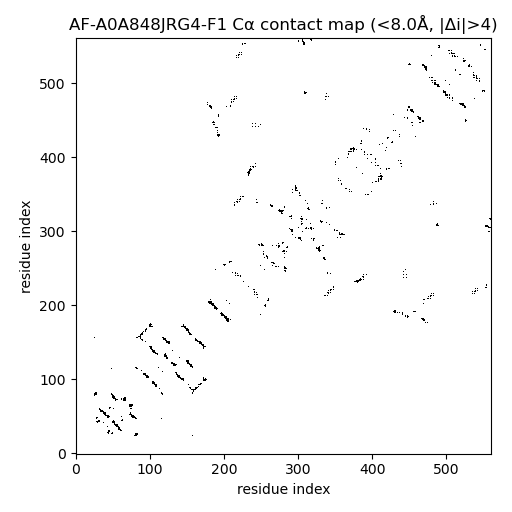 1 376 ? -17.783 10.161 16.701 1.00 97.44 376 LEU A O 1
ATOM 2761 N N . LYS A 1 377 ? -19.368 9.682 18.224 1.00 97.12 377 LYS A N 1
ATOM 2762 C CA . LYS A 1 377 ? -19.804 11.079 18.413 1.00 97.12 377 LYS A CA 1
ATOM 2763 C C . LYS A 1 377 ? -18.690 11.959 18.978 1.00 97.12 377 LYS A C 1
ATOM 2765 O O . LYS A 1 377 ? -18.496 13.074 18.510 1.00 97.12 377 LYS A O 1
ATOM 2770 N N . ASN A 1 378 ? -17.931 11.476 19.958 1.00 97.75 378 ASN A N 1
ATOM 2771 C CA . ASN A 1 378 ? -16.803 12.237 20.497 1.00 97.75 378 ASN A CA 1
ATOM 2772 C C . ASN A 1 378 ? -15.700 12.428 19.451 1.00 97.75 378 ASN A C 1
ATOM 2774 O O . ASN A 1 378 ? -15.107 13.503 19.356 1.00 97.75 378 ASN A O 1
ATOM 2778 N N . PHE A 1 379 ? -15.445 11.412 18.630 1.00 98.00 379 PHE A N 1
ATOM 2779 C CA . PHE A 1 379 ? -14.409 11.451 17.603 1.00 98.00 379 PHE A CA 1
ATOM 2780 C C . PHE A 1 379 ? -14.698 12.461 16.490 1.00 98.00 379 PHE A C 1
ATOM 2782 O O . PHE A 1 379 ? -13.765 12.855 15.801 1.00 98.00 379 PHE A O 1
ATOM 2789 N N . THR A 1 380 ? -15.918 12.992 16.352 1.00 97.75 380 THR A N 1
ATOM 2790 C CA . THR A 1 380 ? -16.162 14.114 15.427 1.00 97.75 380 THR A CA 1
ATOM 2791 C C . THR A 1 380 ? -15.597 15.447 15.923 1.00 97.75 380 THR A C 1
ATOM 2793 O O . THR A 1 380 ? -15.444 16.388 15.145 1.00 97.75 380 THR A O 1
ATOM 2796 N N . THR A 1 381 ? -15.284 15.555 17.219 1.00 96.75 381 THR A N 1
ATOM 2797 C CA . THR A 1 381 ? -14.740 16.776 17.842 1.00 96.75 381 THR A CA 1
ATOM 2798 C C . THR A 1 381 ? -13.345 16.586 18.443 1.00 96.75 381 THR A C 1
ATOM 2800 O O . THR A 1 381 ? -12.688 17.571 18.777 1.00 96.75 381 THR A O 1
ATOM 2803 N N . LEU A 1 382 ? -12.864 15.342 18.543 1.00 96.38 382 LEU A N 1
ATOM 2804 C CA . LEU A 1 382 ? -11.537 15.000 19.054 1.00 96.38 382 LEU A CA 1
ATOM 2805 C C . LEU A 1 382 ? -10.565 14.670 17.907 1.00 96.38 382 LEU A C 1
ATOM 2807 O O . LEU A 1 382 ? -10.610 13.555 17.379 1.00 96.38 382 LEU A O 1
ATOM 2811 N N . PRO A 1 383 ? -9.649 15.586 17.540 1.00 95.06 383 PRO A N 1
ATOM 2812 C CA . PRO A 1 383 ? -8.647 15.304 16.521 1.00 95.06 383 PRO A CA 1
ATOM 2813 C C . PRO A 1 383 ? -7.731 14.159 16.953 1.00 95.06 383 PRO A C 1
ATOM 2815 O O . PRO A 1 383 ? -7.440 13.986 18.138 1.00 95.06 383 PRO A O 1
ATOM 2818 N N . ASN A 1 384 ? -7.220 13.415 15.970 1.00 95.31 384 ASN A N 1
ATOM 2819 C CA . ASN A 1 384 ? -6.311 12.286 16.182 1.00 95.31 384 ASN A CA 1
ATOM 2820 C C . ASN A 1 384 ? -6.887 11.175 17.072 1.00 95.31 384 ASN A C 1
ATOM 2822 O O . ASN A 1 384 ? -6.122 10.522 17.786 1.00 95.31 384 ASN A O 1
ATOM 2826 N N . SER A 1 385 ? -8.211 10.973 17.049 1.00 96.94 385 SER A N 1
ATOM 2827 C CA . SER A 1 385 ? -8.840 9.884 17.794 1.00 96.94 385 SER A CA 1
ATOM 2828 C C . SER A 1 385 ? -8.181 8.532 17.504 1.00 96.94 385 SER A C 1
ATOM 2830 O O . SER A 1 385 ? -7.619 8.314 16.429 1.00 96.94 385 SER A O 1
ATOM 2832 N N . PHE A 1 386 ? -8.292 7.628 18.474 1.00 96.00 386 PHE A N 1
ATOM 2833 C CA . PHE A 1 386 ? -7.747 6.272 18.425 1.00 96.00 386 PHE A CA 1
ATOM 2834 C C . PHE A 1 386 ? -8.739 5.280 17.794 1.00 96.00 386 PHE A C 1
ATOM 2836 O O . PHE A 1 386 ? -8.863 4.137 18.236 1.00 96.00 386 PHE A O 1
ATOM 2843 N N . LEU A 1 387 ? -9.498 5.719 16.782 1.00 97.19 387 LEU A N 1
ATOM 2844 C CA . LEU A 1 387 ? -10.404 4.837 16.043 1.00 97.19 387 LEU A CA 1
ATOM 2845 C C . LEU A 1 387 ? -9.647 3.641 15.455 1.00 97.19 387 LEU A C 1
ATOM 2847 O O . LEU A 1 387 ? -10.117 2.511 15.544 1.00 97.19 387 LEU A O 1
ATOM 2851 N N . ASP A 1 388 ? -8.449 3.880 14.927 1.00 96.19 388 ASP A N 1
ATOM 2852 C CA . ASP A 1 388 ? -7.551 2.847 14.424 1.00 96.19 388 ASP A CA 1
ATOM 2853 C C . ASP A 1 388 ? -7.231 1.792 15.496 1.00 96.19 388 ASP A C 1
ATOM 2855 O O . ASP A 1 388 ? -7.223 0.606 15.188 1.00 96.19 388 ASP A O 1
ATOM 2859 N N . VAL A 1 389 ? -7.061 2.171 16.768 1.00 95.56 389 VAL A N 1
ATOM 2860 C CA . VAL A 1 389 ? -6.852 1.209 17.864 1.00 95.56 389 VAL A CA 1
ATOM 2861 C C . VAL A 1 389 ? -8.075 0.312 18.046 1.00 95.56 389 VAL A C 1
ATOM 2863 O O . VAL A 1 389 ? -7.919 -0.900 18.167 1.00 95.56 389 VAL A O 1
ATOM 2866 N N . ILE A 1 390 ? -9.290 0.873 18.028 1.00 95.50 390 ILE A N 1
ATOM 2867 C CA . ILE A 1 390 ? -10.523 0.075 18.145 1.00 95.50 390 ILE A CA 1
ATOM 2868 C C . ILE A 1 390 ? -10.649 -0.895 16.963 1.00 95.50 390 ILE A C 1
ATOM 2870 O O . ILE A 1 390 ? -10.950 -2.069 17.178 1.00 95.50 390 ILE A O 1
ATOM 2874 N N . LEU A 1 391 ? -10.374 -0.434 15.739 1.00 94.38 391 LEU A N 1
ATOM 2875 C CA . LEU A 1 391 ? -10.442 -1.272 14.538 1.00 94.38 391 LEU A CA 1
ATOM 2876 C C . LEU A 1 391 ? -9.367 -2.364 14.532 1.00 94.38 391 LEU A C 1
ATOM 2878 O O . LEU A 1 391 ? -9.677 -3.506 14.217 1.00 94.38 391 LEU A O 1
ATOM 2882 N N . ASN A 1 392 ? -8.134 -2.062 14.942 1.00 92.88 392 ASN A N 1
ATOM 2883 C CA . ASN A 1 392 ? -7.072 -3.063 15.072 1.00 92.88 392 ASN A CA 1
ATOM 2884 C C . ASN A 1 392 ? -7.412 -4.110 16.145 1.00 92.88 392 ASN A C 1
ATOM 2886 O O . ASN A 1 392 ? -7.177 -5.300 15.947 1.00 92.88 392 ASN A O 1
ATOM 2890 N N . VAL A 1 393 ? -8.008 -3.705 17.271 1.00 92.69 393 VAL A N 1
ATOM 2891 C CA . VAL A 1 393 ? -8.491 -4.656 18.283 1.00 92.69 393 VAL A CA 1
ATOM 2892 C C . VAL A 1 393 ? -9.604 -5.540 17.728 1.00 92.69 393 VAL A C 1
ATOM 2894 O O . VAL A 1 393 ? -9.571 -6.749 17.943 1.00 92.69 393 VAL A O 1
ATOM 2897 N N . ALA A 1 394 ? -10.578 -4.958 17.026 1.00 91.19 394 ALA A N 1
ATOM 2898 C CA . ALA A 1 394 ? -11.669 -5.709 16.416 1.00 91.19 394 ALA A CA 1
ATOM 2899 C C . ALA A 1 394 ? -11.148 -6.726 15.389 1.00 91.19 394 ALA A C 1
ATOM 2901 O O . ALA A 1 394 ? -11.564 -7.881 15.427 1.00 91.19 394 ALA A O 1
ATOM 2902 N N . TYR A 1 395 ? -10.182 -6.319 14.562 1.00 89.12 395 TYR A N 1
ATOM 2903 C CA . TYR A 1 395 ? -9.521 -7.170 13.576 1.00 89.12 395 TYR A CA 1
ATOM 2904 C C . TYR A 1 395 ? -8.823 -8.377 14.220 1.00 89.12 395 TYR A C 1
ATOM 2906 O O . TYR A 1 395 ? -9.016 -9.513 13.795 1.00 89.12 395 TYR A O 1
ATOM 2914 N N . ASN A 1 396 ? -8.034 -8.138 15.275 1.00 88.69 396 ASN A N 1
ATOM 2915 C CA . ASN A 1 396 ? -7.165 -9.159 15.865 1.00 88.69 396 ASN A CA 1
ATOM 2916 C C . ASN A 1 396 ? -7.867 -10.019 16.938 1.00 88.69 396 ASN A C 1
ATOM 2918 O O . ASN A 1 396 ? -7.681 -11.230 16.974 1.00 88.69 396 ASN A O 1
ATOM 2922 N N . GLN A 1 397 ? -8.659 -9.420 17.838 1.00 89.94 397 GLN A N 1
ATOM 2923 C CA . GLN A 1 397 ? -9.328 -10.130 18.945 1.00 89.94 397 GLN A CA 1
ATOM 2924 C C . GLN A 1 397 ? -10.786 -10.516 18.622 1.00 89.94 397 GLN A C 1
ATOM 2926 O O . GLN A 1 397 ? -11.367 -11.367 19.298 1.00 89.94 397 GLN A O 1
ATOM 2931 N N . GLY A 1 398 ? -11.391 -9.901 17.604 1.00 87.75 398 GLY A N 1
ATOM 2932 C CA . GLY A 1 398 ? -12.811 -10.040 17.284 1.00 87.75 398 GLY A CA 1
ATOM 2933 C C . GLY A 1 398 ? -13.716 -9.105 18.097 1.00 87.75 398 GLY A C 1
ATOM 2934 O O . GLY A 1 398 ? -13.364 -8.631 19.178 1.00 87.75 398 GLY A O 1
ATOM 2935 N N . PHE A 1 399 ? -14.932 -8.865 17.592 1.00 85.06 399 PHE A N 1
ATOM 2936 C CA . PHE A 1 399 ? -15.879 -7.886 18.155 1.00 85.06 399 PHE A CA 1
ATOM 2937 C C . PHE A 1 399 ? -16.266 -8.152 19.613 1.00 85.06 399 PHE A C 1
ATOM 2939 O O . PHE A 1 399 ? -16.399 -7.222 20.401 1.00 85.06 399 PHE A O 1
ATOM 2946 N N . TYR A 1 400 ? -16.413 -9.428 19.976 1.00 86.88 400 TYR A N 1
ATOM 2947 C CA . TYR A 1 400 ? -16.805 -9.857 21.322 1.00 86.88 400 TYR A CA 1
ATOM 2948 C C . TYR A 1 400 ? -15.628 -9.979 22.293 1.00 86.88 400 TYR A C 1
ATOM 2950 O O . TYR A 1 400 ? -15.819 -10.358 23.450 1.00 86.88 400 TYR A O 1
ATOM 2958 N N . GLY A 1 401 ? -14.421 -9.640 21.839 1.00 88.12 401 GLY A N 1
ATOM 2959 C CA . GLY A 1 401 ? -13.255 -9.526 22.692 1.00 88.12 401 GLY A CA 1
ATOM 2960 C C . GLY A 1 401 ? -13.426 -8.420 23.744 1.00 88.12 401 GLY A C 1
ATOM 2961 O O . GLY A 1 401 ? -13.996 -7.361 23.458 1.00 88.12 401 GLY A O 1
ATOM 2962 N N . PRO A 1 402 ? -12.915 -8.611 24.974 1.00 93.44 402 PRO A N 1
ATOM 2963 C CA . PRO A 1 402 ? -13.052 -7.623 26.044 1.00 93.44 402 PRO A CA 1
ATOM 2964 C C . PRO A 1 402 ? -12.380 -6.279 25.721 1.00 93.44 402 PRO A C 1
ATOM 2966 O O . PRO A 1 402 ? -12.770 -5.246 26.273 1.00 93.44 402 PRO A O 1
ATOM 2969 N N . LEU A 1 403 ? -11.385 -6.256 24.826 1.00 94.44 403 LEU A N 1
ATOM 2970 C CA . LEU A 1 403 ? -10.677 -5.028 24.471 1.00 94.44 403 LEU A CA 1
ATOM 2971 C C . LEU A 1 403 ? -11.538 -4.077 23.634 1.00 94.44 403 LEU A C 1
ATOM 2973 O O . LEU A 1 403 ? -11.423 -2.867 23.820 1.00 94.44 403 LEU A O 1
ATOM 2977 N N . VAL A 1 404 ? -12.444 -4.580 22.787 1.00 94.69 404 VAL A N 1
ATOM 2978 C CA . VAL A 1 404 ? -13.370 -3.719 22.027 1.00 94.69 404 VAL A CA 1
ATOM 2979 C C . VAL A 1 404 ? -14.245 -2.921 22.991 1.00 94.69 404 VAL A C 1
ATOM 2981 O O . VAL A 1 404 ? -14.330 -1.697 22.883 1.00 94.69 404 VAL A O 1
ATOM 2984 N N . SER A 1 405 ? -14.831 -3.587 23.992 1.00 95.69 405 SER A N 1
ATOM 2985 C CA . SER A 1 405 ? -15.630 -2.926 25.033 1.00 95.69 405 SER A CA 1
ATOM 2986 C C . SER A 1 405 ? -14.793 -1.933 25.850 1.00 95.69 405 SER A C 1
ATOM 2988 O O . SER A 1 405 ? -15.220 -0.796 26.078 1.00 95.69 405 SER A O 1
ATOM 2990 N N . ARG A 1 406 ? -13.554 -2.299 26.212 1.00 95.00 406 ARG A N 1
ATOM 2991 C CA . ARG A 1 406 ? -12.620 -1.414 26.928 1.00 95.00 406 ARG A CA 1
ATOM 2992 C C . ARG A 1 406 ? -12.325 -0.125 26.155 1.00 95.00 406 ARG A C 1
ATOM 2994 O O . ARG A 1 406 ? -12.478 0.959 26.717 1.00 95.00 406 ARG A O 1
ATOM 3001 N N . TYR A 1 407 ? -11.903 -0.218 24.894 1.00 95.88 407 TYR A N 1
ATOM 3002 C CA . TYR A 1 407 ? -11.543 0.967 24.106 1.00 95.88 407 TYR A CA 1
ATOM 3003 C C . TYR A 1 407 ? -12.767 1.774 23.669 1.00 95.88 407 TYR A C 1
ATOM 3005 O O . TYR A 1 407 ? -12.691 3.000 23.646 1.00 95.88 407 TYR A O 1
ATOM 3013 N N . SER A 1 408 ? -13.912 1.129 23.432 1.00 97.19 408 SER A N 1
ATOM 3014 C CA . SER A 1 408 ? -15.185 1.824 23.201 1.00 97.19 408 SER A CA 1
ATOM 3015 C C . SER A 1 408 ? -15.591 2.658 24.417 1.00 97.19 408 SER A C 1
ATOM 3017 O O . SER A 1 408 ? -15.910 3.835 24.281 1.00 97.19 408 SER A O 1
ATOM 3019 N N . THR A 1 409 ? -15.493 2.092 25.626 1.00 97.50 409 THR A N 1
ATOM 3020 C CA . THR A 1 409 ? -15.758 2.811 26.887 1.00 97.50 409 THR A CA 1
ATOM 3021 C C . THR A 1 409 ? -14.805 3.986 27.074 1.00 97.50 409 THR A C 1
ATOM 3023 O O . THR A 1 409 ? -15.229 5.084 27.427 1.00 97.50 409 THR A O 1
ATOM 3026 N N . LEU A 1 410 ? -13.520 3.785 26.776 1.00 96.38 410 LEU A N 1
ATOM 3027 C CA . LEU A 1 410 ? -12.523 4.849 26.847 1.00 96.38 410 LEU A CA 1
ATOM 3028 C C . LEU A 1 410 ? -12.796 5.969 25.830 1.00 96.38 410 LEU A C 1
ATOM 3030 O O . LEU A 1 410 ? -12.587 7.140 26.144 1.00 96.38 410 LEU A O 1
ATOM 3034 N N . GLY A 1 411 ? -13.281 5.617 24.635 1.00 97.50 411 GLY A N 1
ATOM 3035 C CA . GLY A 1 411 ? -13.723 6.546 23.593 1.00 97.50 411 GLY A CA 1
ATOM 3036 C C . GLY A 1 411 ? -14.959 7.350 23.999 1.00 97.50 411 GLY A C 1
ATOM 3037 O O . GLY A 1 411 ? -15.008 8.563 23.791 1.00 97.50 411 GLY A O 1
ATOM 3038 N N . ALA A 1 412 ? -15.927 6.701 24.652 1.00 98.00 412 ALA A N 1
ATOM 3039 C CA . ALA A 1 412 ? -17.162 7.322 25.133 1.00 98.00 412 ALA A CA 1
ATOM 3040 C C . ALA A 1 412 ? -16.918 8.455 26.141 1.00 98.00 412 ALA A C 1
ATOM 3042 O O . ALA A 1 412 ? -17.690 9.410 26.206 1.00 98.00 412 ALA A O 1
ATOM 3043 N N . THR A 1 413 ? -15.830 8.372 26.906 1.00 97.38 413 THR A N 1
ATOM 3044 C CA . THR A 1 413 ? -15.423 9.391 27.884 1.00 97.38 413 THR A CA 1
ATOM 3045 C C . THR A 1 413 ? -14.120 10.091 27.487 1.00 97.38 413 THR A C 1
ATOM 3047 O O . THR A 1 413 ? -13.418 10.630 28.346 1.00 97.38 413 THR A O 1
ATOM 3050 N N . ALA A 1 414 ? -13.728 10.020 26.212 1.00 97.44 414 ALA A N 1
ATOM 3051 C CA . ALA A 1 414 ? -12.427 10.502 25.775 1.00 97.44 414 ALA A CA 1
ATOM 3052 C C . ALA A 1 414 ? -12.302 12.024 25.904 1.00 97.44 414 ALA A C 1
ATOM 3054 O O . ALA A 1 414 ? -13.206 12.795 25.597 1.00 97.44 414 ALA A O 1
ATOM 3055 N N . THR A 1 415 ? -11.112 12.449 26.308 1.00 97.00 415 THR A N 1
ATOM 3056 C CA . THR A 1 415 ? -10.632 13.830 26.233 1.00 97.00 415 THR A CA 1
ATOM 3057 C C . THR A 1 415 ? -9.377 13.866 25.360 1.00 97.00 415 THR A C 1
ATOM 3059 O O . THR A 1 415 ? -8.828 12.818 25.009 1.00 97.00 415 THR A O 1
ATOM 3062 N N . ALA A 1 416 ? -8.840 15.054 25.070 1.00 96.19 416 ALA A N 1
ATOM 3063 C CA . ALA A 1 416 ? -7.538 15.173 24.404 1.00 96.19 416 ALA A CA 1
ATOM 3064 C C . ALA A 1 416 ? -6.405 14.447 25.167 1.00 96.19 416 ALA A C 1
ATOM 3066 O O . ALA A 1 416 ? -5.515 13.852 24.554 1.00 96.19 416 ALA A O 1
ATOM 3067 N N . ALA A 1 417 ? -6.454 14.443 26.505 1.00 95.62 417 ALA A N 1
ATOM 3068 C CA . ALA A 1 417 ? -5.503 13.706 27.336 1.00 95.62 417 ALA A CA 1
ATOM 3069 C C . ALA A 1 417 ? -5.677 12.185 27.199 1.00 95.62 417 ALA A C 1
ATOM 3071 O O . ALA A 1 417 ? -4.686 11.463 27.101 1.00 95.62 417 ALA A O 1
ATOM 3072 N N . THR A 1 418 ? -6.922 11.700 27.122 1.00 95.25 418 THR A N 1
ATOM 3073 C CA . THR A 1 418 ? -7.220 10.285 26.854 1.00 95.25 418 THR A CA 1
ATOM 3074 C C . THR A 1 418 ? -6.631 9.852 25.516 1.00 95.25 418 THR A C 1
ATOM 3076 O O . THR A 1 418 ? -5.906 8.865 25.469 1.00 95.25 418 THR A O 1
ATOM 3079 N N . VAL A 1 419 ? -6.878 10.621 24.450 1.00 95.06 419 VAL A N 1
ATOM 3080 C CA . VAL A 1 419 ? -6.343 10.349 23.106 1.00 95.06 419 VAL A CA 1
ATOM 3081 C C . VAL A 1 419 ? -4.814 10.301 23.117 1.00 95.06 419 VAL A C 1
ATOM 3083 O O . VAL A 1 419 ? -4.214 9.356 22.610 1.00 95.06 419 VAL A O 1
ATOM 3086 N N . THR A 1 420 ? -4.176 11.277 23.766 1.00 93.06 420 THR A N 1
ATOM 3087 C CA . THR A 1 420 ? -2.712 11.331 23.889 1.00 93.06 420 THR A CA 1
ATOM 3088 C C . THR A 1 420 ? -2.168 10.104 24.625 1.00 93.06 420 THR A C 1
ATOM 3090 O O . THR A 1 420 ? -1.186 9.509 24.190 1.00 93.06 420 THR A O 1
ATOM 3093 N N . SER A 1 421 ? -2.821 9.696 25.716 1.00 91.50 421 SER A N 1
ATOM 3094 C CA . SER A 1 421 ? -2.439 8.515 26.495 1.00 91.50 421 SER A CA 1
ATOM 3095 C C . SER A 1 421 ? -2.559 7.231 25.671 1.00 91.50 421 SER A C 1
ATOM 3097 O O . SER A 1 421 ? -1.595 6.465 25.590 1.00 91.50 421 SER A O 1
ATOM 3099 N N . VAL A 1 422 ? -3.692 7.034 24.985 1.00 91.38 422 VAL A N 1
ATOM 3100 C CA . VAL A 1 422 ? -3.930 5.849 24.149 1.00 91.38 422 VAL A CA 1
ATOM 3101 C C . VAL A 1 422 ? -2.925 5.751 23.011 1.00 91.38 422 VAL A C 1
ATOM 3103 O O . VAL A 1 422 ? -2.496 4.644 22.742 1.00 91.38 422 VAL A O 1
ATOM 3106 N N . ASN A 1 423 ? -2.477 6.857 22.419 1.00 91.19 423 ASN A N 1
ATOM 3107 C CA . ASN A 1 423 ? -1.486 6.839 21.335 1.00 91.19 423 ASN A CA 1
ATOM 3108 C C . ASN A 1 423 ? -0.022 6.723 21.828 1.00 91.19 423 ASN A C 1
ATOM 3110 O O . ASN A 1 423 ? 0.901 6.689 21.025 1.00 91.19 423 ASN A O 1
ATOM 3114 N N . SER A 1 424 ? 0.239 6.694 23.145 1.00 86.94 424 SER A N 1
ATOM 3115 C CA . SER A 1 424 ? 1.598 6.856 23.705 1.00 86.94 424 SER A CA 1
ATOM 3116 C C . SER A 1 424 ? 2.345 5.564 24.071 1.00 86.94 424 SER A C 1
ATOM 3118 O O . SER A 1 424 ? 3.381 5.642 24.739 1.00 86.94 424 SER A O 1
ATOM 3120 N N . TYR A 1 425 ? 1.864 4.379 23.672 1.00 84.94 425 TYR A N 1
ATOM 3121 C CA . TYR A 1 425 ? 2.387 3.040 24.048 1.00 84.94 425 TYR A CA 1
ATOM 3122 C C . TYR A 1 425 ? 2.295 2.668 25.533 1.00 84.94 425 TYR A C 1
ATOM 3124 O O . TYR A 1 425 ? 2.313 1.491 25.888 1.00 84.94 425 TYR A O 1
ATOM 3132 N N . THR A 1 426 ? 2.217 3.663 26.413 1.00 84.25 426 THR A N 1
ATOM 3133 C CA . THR A 1 426 ? 2.389 3.522 27.863 1.00 84.25 426 THR A CA 1
ATOM 3134 C C . THR A 1 426 ? 1.465 2.483 28.485 1.00 84.25 426 THR A C 1
ATOM 3136 O O . THR A 1 426 ? 1.898 1.750 29.366 1.00 84.25 426 THR A O 1
ATOM 3139 N N . SER A 1 427 ? 0.221 2.382 28.012 1.00 83.12 427 SER A N 1
ATOM 3140 C CA . SER A 1 427 ? -0.782 1.492 28.608 1.00 83.12 427 SER A CA 1
ATOM 3141 C C . SER A 1 427 ? -0.564 -0.001 28.326 1.00 83.12 427 SER A C 1
ATOM 3143 O O . SER A 1 427 ? -1.117 -0.832 29.046 1.00 83.12 427 SER A O 1
ATOM 3145 N N . ALA A 1 428 ? 0.240 -0.335 27.312 1.00 87.44 428 ALA A N 1
ATOM 3146 C CA . ALA A 1 428 ? 0.564 -1.709 26.937 1.00 87.44 428 ALA A CA 1
ATOM 3147 C C . ALA A 1 428 ? 2.034 -2.071 27.202 1.00 87.44 428 ALA A C 1
ATOM 3149 O O . ALA A 1 428 ? 2.384 -3.245 27.160 1.00 87.44 428 ALA A O 1
ATOM 3150 N N . TRP A 1 429 ? 2.905 -1.102 27.500 1.00 90.94 429 TRP A N 1
ATOM 3151 C CA . TRP A 1 429 ? 4.336 -1.356 27.671 1.00 90.94 429 TRP A CA 1
ATOM 3152 C C . TRP A 1 429 ? 4.628 -2.381 28.774 1.00 90.94 429 TRP A C 1
ATOM 3154 O O . TRP A 1 429 ? 4.235 -2.197 29.923 1.00 90.94 429 TRP A O 1
ATOM 3164 N N . GLY A 1 430 ? 5.357 -3.445 28.437 1.00 90.62 430 GLY A N 1
ATOM 3165 C CA . GLY A 1 430 ? 5.679 -4.527 29.369 1.00 90.62 430 GLY A CA 1
ATOM 3166 C C . GLY A 1 430 ? 4.565 -5.565 29.558 1.00 90.62 430 GLY A C 1
ATOM 3167 O O . GLY A 1 430 ? 4.769 -6.531 30.289 1.00 90.62 430 GLY A O 1
ATOM 3168 N N . SER A 1 431 ? 3.403 -5.406 28.914 1.00 92.12 431 SER A N 1
ATOM 3169 C CA . SER A 1 431 ? 2.331 -6.409 28.948 1.00 92.12 431 SER A CA 1
ATOM 3170 C C . SER A 1 431 ? 2.759 -7.699 28.243 1.00 92.12 431 SER A C 1
ATOM 3172 O O . SER A 1 431 ? 3.300 -7.653 27.136 1.00 92.12 431 SER A O 1
ATOM 3174 N N . SER A 1 432 ? 2.466 -8.851 28.849 1.00 90.56 432 SER A N 1
ATOM 3175 C CA . SER A 1 432 ? 2.620 -10.170 28.221 1.00 90.56 432 SER A CA 1
ATOM 3176 C C . SER A 1 432 ? 1.388 -10.616 27.423 1.00 90.56 432 SER A C 1
ATOM 3178 O O . SER A 1 432 ? 1.466 -11.610 26.706 1.00 90.56 432 SER A O 1
ATOM 3180 N N . ASP A 1 433 ? 0.265 -9.898 27.527 1.00 91.75 433 ASP A N 1
ATOM 3181 C CA . ASP A 1 433 ? -0.927 -10.145 26.712 1.00 91.75 433 ASP A CA 1
ATOM 3182 C C . ASP A 1 433 ? -0.703 -9.604 25.293 1.00 91.75 433 ASP A C 1
ATOM 3184 O O . ASP A 1 433 ? -0.577 -8.392 25.090 1.00 91.75 433 ASP A O 1
ATOM 3188 N N . THR A 1 434 ? -0.653 -10.512 24.316 1.00 89.81 434 THR A N 1
ATOM 3189 C CA . THR A 1 434 ? -0.412 -10.194 22.905 1.00 89.81 434 THR A CA 1
ATOM 3190 C C . THR A 1 434 ? -1.520 -9.334 22.306 1.00 89.81 434 THR A C 1
ATOM 3192 O O . THR A 1 434 ? -1.219 -8.391 21.579 1.00 89.81 434 THR A O 1
ATOM 3195 N N . TYR A 1 435 ? -2.786 -9.571 22.661 1.00 91.31 435 TYR A N 1
ATOM 3196 C CA . TYR A 1 435 ? -3.912 -8.799 22.133 1.00 91.31 435 TYR A CA 1
ATOM 3197 C C . TYR A 1 435 ? -3.903 -7.357 22.635 1.00 91.31 435 TYR A C 1
ATOM 3199 O O . TYR A 1 435 ? -4.269 -6.443 21.898 1.00 91.31 435 TYR A O 1
ATOM 3207 N N . VAL A 1 436 ? -3.439 -7.132 23.868 1.00 92.25 436 VAL A N 1
ATOM 3208 C CA . VAL A 1 436 ? -3.215 -5.775 24.392 1.00 92.25 436 VAL A CA 1
ATOM 3209 C C . VAL A 1 436 ? -2.075 -5.075 23.646 1.00 92.25 436 VAL A C 1
ATOM 3211 O O . VAL A 1 436 ? -2.117 -3.858 23.493 1.00 92.25 436 VAL A O 1
ATOM 3214 N N . GLN A 1 437 ? -1.070 -5.820 23.176 1.00 92.56 437 GLN A N 1
ATOM 3215 C CA . GLN A 1 437 ? 0.094 -5.276 22.470 1.00 92.56 437 GLN A CA 1
ATOM 3216 C C . GLN A 1 437 ? -0.177 -4.967 20.993 1.00 92.56 437 GLN A C 1
ATOM 3218 O O . GLN A 1 437 ? 0.400 -4.008 20.488 1.00 92.56 437 GLN A O 1
ATOM 3223 N N . TYR A 1 438 ? -1.034 -5.728 20.302 1.00 92.00 438 TYR A N 1
ATOM 3224 C CA . TYR A 1 438 ? -1.189 -5.632 18.840 1.00 92.00 438 TYR A CA 1
ATOM 3225 C C . TYR A 1 438 ? -1.439 -4.212 18.302 1.00 92.00 438 TYR A C 1
ATOM 3227 O O . TYR A 1 438 ? -0.678 -3.772 17.438 1.00 92.00 438 TYR A O 1
ATOM 3235 N N . PRO A 1 439 ? -2.395 -3.418 18.827 1.00 91.00 439 PRO A N 1
ATOM 3236 C CA . PRO A 1 439 ? -2.620 -2.064 18.310 1.00 91.00 439 PRO A CA 1
ATOM 3237 C C . PRO A 1 439 ? -1.406 -1.140 18.494 1.00 91.00 439 PRO A C 1
ATOM 3239 O O . PRO A 1 439 ? -1.183 -0.211 17.723 1.00 91.00 439 PRO A O 1
ATOM 3242 N N . TYR A 1 440 ? -0.587 -1.409 19.510 1.00 91.69 440 TYR A N 1
ATOM 3243 C CA . TYR A 1 440 ? 0.619 -0.644 19.807 1.00 91.69 440 TYR A CA 1
ATOM 3244 C C . TYR A 1 440 ? 1.831 -1.116 19.018 1.00 91.69 440 TYR A C 1
ATOM 3246 O O . TYR A 1 440 ? 2.691 -0.307 18.687 1.00 91.69 440 TYR A O 1
ATOM 3254 N N . GLN A 1 441 ? 1.905 -2.402 18.688 1.00 93.56 441 GLN A N 1
ATOM 3255 C CA . GLN A 1 441 ? 2.868 -2.917 17.724 1.00 93.56 441 GLN A CA 1
ATOM 3256 C C . GLN A 1 441 ? 2.635 -2.268 16.353 1.00 93.56 441 GLN A C 1
ATOM 3258 O O . GLN A 1 441 ? 3.593 -1.791 15.748 1.00 93.56 441 GLN A O 1
ATOM 3263 N N . VAL A 1 442 ? 1.371 -2.103 15.941 1.00 93.62 442 VAL A N 1
ATOM 3264 C CA . VAL A 1 442 ? 0.997 -1.347 14.735 1.00 93.62 442 VAL A CA 1
ATOM 3265 C C . VAL A 1 442 ? 1.549 0.082 14.769 1.00 93.62 442 VAL A C 1
ATOM 3267 O O . VAL A 1 442 ? 2.273 0.480 13.855 1.00 93.62 442 VAL A O 1
ATOM 3270 N N . HIS A 1 443 ? 1.297 0.841 15.843 1.00 94.94 443 HIS A N 1
ATOM 3271 C CA . HIS A 1 443 ? 1.871 2.189 16.001 1.00 94.94 443 HIS A CA 1
ATOM 3272 C C . HIS A 1 443 ? 3.401 2.162 15.964 1.00 94.94 443 HIS A C 1
ATOM 3274 O O . HIS A 1 443 ? 4.011 2.988 15.290 1.00 94.94 443 HIS A O 1
ATOM 3280 N N . TYR A 1 444 ? 4.025 1.177 16.615 1.00 94.75 444 TYR A N 1
ATOM 3281 C CA . TYR A 1 444 ? 5.479 1.051 16.706 1.00 94.75 444 TYR A CA 1
ATOM 3282 C C . TYR A 1 444 ? 6.121 0.802 15.335 1.00 94.75 444 TYR A C 1
ATOM 3284 O O . TYR A 1 444 ? 7.179 1.355 15.025 1.00 94.75 444 TYR A O 1
ATOM 3292 N N . TYR A 1 445 ? 5.491 -0.008 14.482 1.00 95.75 445 TYR A N 1
ATOM 3293 C CA . TYR A 1 445 ? 5.955 -0.245 13.112 1.00 95.75 445 TYR A CA 1
ATOM 3294 C C . TYR A 1 445 ? 5.830 1.018 12.261 1.00 95.75 445 TYR A C 1
ATOM 3296 O O . TYR A 1 445 ? 6.739 1.339 11.493 1.00 95.75 445 TYR A O 1
ATOM 3304 N N . LEU A 1 446 ? 4.746 1.773 12.440 1.00 97.19 446 LEU A N 1
ATOM 3305 C CA . LEU A 1 446 ? 4.513 3.019 11.715 1.00 97.19 446 LEU A CA 1
ATOM 3306 C C . LEU A 1 446 ? 5.430 4.145 12.169 1.00 97.19 446 LEU A C 1
ATOM 3308 O O . LEU A 1 446 ? 5.975 4.854 11.329 1.00 97.19 446 LEU A O 1
ATOM 3312 N N . ASP A 1 447 ? 5.692 4.273 13.464 1.00 96.94 447 ASP A N 1
ATOM 3313 C CA . ASP A 1 447 ? 6.655 5.248 13.957 1.00 96.94 447 ASP A CA 1
ATOM 3314 C C . ASP A 1 447 ? 8.075 4.924 13.465 1.00 96.94 447 ASP A C 1
ATOM 3316 O O . ASP A 1 447 ? 8.814 5.841 13.110 1.00 96.94 447 ASP A O 1
ATOM 3320 N N . GLN A 1 448 ? 8.441 3.643 13.313 1.00 96.81 448 GLN A N 1
ATOM 3321 C CA . GLN A 1 448 ? 9.671 3.273 12.604 1.00 96.81 448 GLN A CA 1
ATOM 3322 C C . GLN A 1 448 ? 9.631 3.672 11.124 1.00 96.81 448 GLN A C 1
ATOM 3324 O O . GLN A 1 448 ? 10.589 4.274 10.638 1.00 96.81 448 GLN A O 1
ATOM 3329 N N . LEU A 1 449 ? 8.555 3.352 10.399 1.00 96.81 449 LEU A N 1
ATOM 3330 C CA . LEU A 1 449 ? 8.391 3.679 8.975 1.00 96.81 449 LEU A CA 1
ATOM 3331 C C . LEU A 1 449 ? 8.482 5.193 8.717 1.00 96.81 449 LEU A C 1
ATOM 3333 O O . LEU A 1 449 ? 9.097 5.633 7.747 1.00 96.81 449 LEU A O 1
ATOM 3337 N N . TYR A 1 450 ? 7.886 5.985 9.604 1.00 97.50 450 TYR A N 1
ATOM 3338 C CA . TYR A 1 450 ? 7.793 7.441 9.525 1.00 97.50 450 TYR A CA 1
ATOM 3339 C C . TYR A 1 450 ? 8.930 8.169 10.236 1.00 97.50 450 TYR A C 1
ATOM 3341 O O . TYR A 1 450 ? 8.903 9.397 10.327 1.00 97.50 450 TYR A O 1
ATOM 3349 N N . ASN A 1 451 ? 9.928 7.436 10.729 1.00 96.00 451 ASN A N 1
ATOM 3350 C CA . ASN A 1 451 ? 11.073 7.995 11.432 1.00 96.00 451 ASN A CA 1
ATOM 3351 C C . ASN A 1 451 ? 10.695 8.877 12.640 1.00 96.00 451 ASN A C 1
ATOM 3353 O O . ASN A 1 451 ? 11.348 9.887 12.921 1.00 96.00 451 ASN A O 1
ATOM 3357 N N . ASN A 1 452 ? 9.624 8.506 13.338 1.00 95.69 452 ASN A N 1
ATOM 3358 C CA . ASN A 1 452 ? 9.196 9.119 14.586 1.00 95.69 452 ASN A CA 1
ATOM 3359 C C . ASN A 1 452 ? 9.969 8.505 15.774 1.00 95.69 452 ASN A C 1
ATOM 3361 O O . ASN A 1 452 ? 10.466 7.379 15.683 1.00 95.69 452 ASN A O 1
ATOM 3365 N N . PRO A 1 453 ? 10.080 9.213 16.914 1.00 93.38 453 PRO A N 1
ATOM 3366 C CA . PRO A 1 453 ? 10.691 8.655 18.117 1.00 93.38 453 PRO A CA 1
ATOM 3367 C C . PRO A 1 453 ? 9.910 7.449 18.657 1.00 93.38 453 PRO A C 1
ATOM 3369 O O . PRO A 1 453 ? 8.767 7.584 19.089 1.00 93.38 453 PRO A O 1
ATOM 3372 N N . ILE A 1 454 ? 10.561 6.290 18.726 1.00 92.00 454 ILE A N 1
ATOM 3373 C CA . ILE A 1 454 ? 10.003 5.054 19.282 1.00 92.00 454 ILE A CA 1
ATOM 3374 C C . ILE A 1 454 ? 10.573 4.756 20.670 1.00 92.00 454 ILE A C 1
ATOM 3376 O O . ILE A 1 454 ? 11.730 5.076 20.946 1.00 92.00 454 ILE A O 1
ATOM 3380 N N . PRO A 1 455 ? 9.790 4.156 21.578 1.00 88.94 455 PRO A N 1
ATOM 3381 C CA . PRO A 1 455 ? 10.314 3.708 22.864 1.00 88.94 455 PRO A CA 1
ATOM 3382 C C . PRO A 1 455 ? 11.344 2.573 22.732 1.00 88.94 455 PRO A C 1
ATOM 3384 O O . PRO A 1 455 ? 11.259 1.753 21.820 1.00 88.94 455 PRO A O 1
ATOM 3387 N N . THR A 1 456 ? 12.330 2.548 23.638 1.00 87.00 456 THR A N 1
ATOM 3388 C CA . THR A 1 456 ? 13.448 1.585 23.634 1.00 87.00 456 THR A CA 1
ATOM 3389 C C . THR A 1 456 ? 13.280 0.499 24.698 1.00 87.00 456 THR A C 1
ATOM 3391 O O . THR A 1 456 ? 12.526 -0.442 24.503 1.00 87.00 456 THR A O 1
ATOM 3394 N N . THR A 1 457 ? 13.957 0.611 25.841 1.00 83.88 457 THR A N 1
ATOM 3395 C CA . THR A 1 457 ? 13.826 -0.290 26.999 1.00 83.88 457 THR A CA 1
ATOM 3396 C C . THR A 1 457 ? 12.735 0.164 27.972 1.00 83.88 457 THR A C 1
ATOM 3398 O O . THR A 1 457 ? 12.386 -0.553 28.904 1.00 83.88 457 THR A O 1
ATOM 3401 N N . SER A 1 458 ? 12.175 1.355 27.759 1.00 87.12 458 SER A N 1
ATOM 3402 C CA . SER A 1 458 ? 11.155 1.992 28.593 1.00 87.12 458 SER A CA 1
ATOM 3403 C C . SER A 1 458 ? 10.196 2.790 27.706 1.00 87.12 458 SER A C 1
ATOM 3405 O O . SER A 1 458 ? 10.639 3.329 26.685 1.00 87.12 458 SER A O 1
ATOM 3407 N N . PRO A 1 459 ? 8.913 2.966 28.090 1.00 86.69 459 PRO A N 1
ATOM 3408 C CA . PRO A 1 459 ? 7.993 3.752 27.284 1.00 86.69 459 PRO A CA 1
ATOM 3409 C C . PRO A 1 459 ? 8.363 5.243 27.294 1.00 86.69 459 PRO A C 1
ATOM 3411 O O . PRO A 1 459 ? 7.960 5.964 26.383 1.00 86.69 459 PRO A O 1
ATOM 3414 N N . SER A 1 460 ? 9.144 5.708 28.278 1.00 87.12 460 SER A N 1
ATOM 3415 C CA . SER A 1 460 ? 9.612 7.096 28.382 1.00 87.12 460 SER A CA 1
ATOM 3416 C C . SER A 1 460 ? 10.940 7.361 27.669 1.00 87.12 460 SER A C 1
ATOM 3418 O O . SER A 1 460 ? 11.188 8.492 27.254 1.00 87.12 460 SER A O 1
ATOM 3420 N N . LEU A 1 461 ? 11.788 6.342 27.496 1.00 88.19 461 LEU A N 1
ATOM 3421 C CA . LEU A 1 461 ? 13.068 6.484 26.807 1.00 88.19 461 LEU A CA 1
ATOM 3422 C C . LEU A 1 461 ? 12.858 6.258 25.313 1.00 88.19 461 LEU A C 1
ATOM 3424 O O . LEU A 1 461 ? 12.602 5.136 24.885 1.00 88.19 461 LEU A O 1
ATOM 3428 N N . LYS A 1 462 ? 12.959 7.326 24.521 1.00 90.62 462 LYS A N 1
ATOM 3429 C CA . LYS A 1 462 ? 12.737 7.271 23.074 1.00 90.62 462 LYS A CA 1
ATOM 3430 C C . LYS A 1 462 ? 14.053 7.302 22.300 1.00 90.62 462 LYS A C 1
ATOM 3432 O O . LYS A 1 462 ? 14.994 7.983 22.701 1.00 90.62 462 LYS A O 1
ATOM 3437 N N . MET A 1 463 ? 14.089 6.616 21.164 1.00 90.94 463 MET A N 1
ATOM 3438 C CA . MET A 1 463 ? 15.098 6.795 20.127 1.00 90.94 463 MET A CA 1
ATOM 3439 C C . MET A 1 463 ? 14.415 7.037 18.790 1.00 90.94 463 MET A C 1
ATOM 3441 O O . MET A 1 463 ? 13.363 6.467 18.512 1.00 90.94 463 MET A O 1
ATOM 3445 N N . THR A 1 464 ? 15.020 7.862 17.950 1.00 91.69 464 THR A N 1
ATOM 3446 C CA . THR A 1 464 ? 14.558 8.023 16.574 1.00 91.69 464 THR A CA 1
ATOM 3447 C C . THR A 1 464 ? 15.353 7.059 15.700 1.00 91.69 464 THR A C 1
ATOM 3449 O O . THR A 1 464 ? 16.586 7.093 15.766 1.00 91.69 464 THR A O 1
ATOM 3452 N N . PRO A 1 465 ? 14.696 6.198 14.904 1.00 89.44 465 PRO A N 1
ATOM 3453 C CA . PRO A 1 465 ? 15.402 5.395 13.922 1.00 89.44 465 PRO A CA 1
ATOM 3454 C C . PRO A 1 465 ? 16.045 6.304 12.860 1.00 89.44 465 PRO A C 1
ATOM 3456 O O . PRO A 1 465 ? 15.943 7.532 12.902 1.00 89.44 465 PRO A O 1
ATOM 3459 N N . THR A 1 466 ? 16.768 5.709 11.918 1.00 87.94 466 THR A N 1
ATOM 3460 C CA . THR A 1 466 ? 17.330 6.425 10.760 1.00 87.94 466 THR A CA 1
ATOM 3461 C C . THR A 1 466 ? 16.714 5.886 9.478 1.00 87.94 466 THR A C 1
ATOM 3463 O O . THR A 1 466 ? 17.417 5.515 8.536 1.00 87.94 466 THR A O 1
ATOM 3466 N N . ASN A 1 467 ? 15.389 5.783 9.484 1.00 92.81 467 ASN A N 1
ATOM 3467 C CA . ASN A 1 467 ? 14.601 5.298 8.368 1.00 92.81 467 ASN A CA 1
ATOM 3468 C C . ASN A 1 467 ? 14.226 6.467 7.448 1.00 92.81 467 ASN A C 1
ATOM 3470 O O . ASN A 1 467 ? 13.889 7.563 7.894 1.00 92.81 467 ASN A O 1
ATOM 3474 N N . SER A 1 468 ? 14.283 6.229 6.144 1.00 92.38 468 SER A N 1
ATOM 3475 C CA . SER A 1 468 ? 13.829 7.162 5.114 1.00 92.38 468 SER A CA 1
ATOM 3476 C C . SER A 1 468 ? 13.155 6.338 4.034 1.00 92.38 468 SER A C 1
ATOM 3478 O O . SER A 1 468 ? 13.762 5.409 3.505 1.00 92.38 468 SER A O 1
ATOM 3480 N N . VAL A 1 469 ? 11.891 6.638 3.743 1.00 93.69 469 VAL A N 1
ATOM 3481 C CA . VAL A 1 469 ? 11.113 5.938 2.716 1.00 93.69 469 VAL A CA 1
ATOM 3482 C C . VAL A 1 469 ? 10.599 6.980 1.749 1.00 93.69 469 VAL A C 1
ATOM 3484 O O . VAL A 1 469 ? 9.715 7.769 2.077 1.00 93.69 469 VAL A O 1
ATOM 3487 N N . VAL A 1 470 ? 11.191 7.023 0.559 1.00 92.06 470 VAL A N 1
ATOM 3488 C CA . VAL A 1 470 ? 10.985 8.125 -0.383 1.00 92.06 470 VAL A CA 1
ATOM 3489 C C . VAL A 1 470 ? 10.023 7.708 -1.480 1.00 92.06 470 VAL A C 1
ATOM 3491 O O . VAL A 1 470 ? 10.345 6.899 -2.345 1.00 92.06 470 VAL A O 1
ATOM 3494 N N . PHE A 1 471 ? 8.851 8.333 -1.508 1.00 94.06 471 PHE A N 1
ATOM 3495 C CA . PHE A 1 471 ? 7.896 8.135 -2.584 1.00 94.06 471 PHE A CA 1
ATOM 3496 C C . PHE A 1 471 ? 8.247 9.031 -3.766 1.00 94.06 471 PHE A C 1
ATOM 3498 O O . PHE A 1 471 ? 8.143 10.258 -3.703 1.00 94.06 471 PHE A O 1
ATOM 3505 N N . ASN A 1 472 ? 8.642 8.413 -4.877 1.00 92.62 472 ASN A N 1
ATOM 3506 C CA . ASN A 1 472 ? 8.641 9.084 -6.167 1.00 92.62 472 ASN A CA 1
ATOM 3507 C C . ASN A 1 472 ? 7.198 9.161 -6.682 1.00 92.62 472 ASN A C 1
ATOM 3509 O O . ASN A 1 472 ? 6.564 8.127 -6.885 1.00 92.62 472 ASN A O 1
ATOM 3513 N N . MET A 1 473 ? 6.684 10.366 -6.929 1.00 94.69 473 MET A N 1
ATOM 3514 C CA . MET A 1 473 ? 5.271 10.531 -7.286 1.00 94.69 473 MET A CA 1
ATOM 3515 C C . MET A 1 473 ? 4.892 9.897 -8.631 1.00 94.69 473 MET A C 1
ATOM 3517 O O . MET A 1 473 ? 3.747 9.485 -8.797 1.00 94.69 473 MET A O 1
ATOM 3521 N N . SER A 1 474 ? 5.831 9.738 -9.570 1.00 89.94 474 SER A N 1
ATOM 3522 C CA . SER A 1 474 ? 5.590 8.963 -10.797 1.00 89.94 474 SER A CA 1
ATOM 3523 C C . SER A 1 474 ? 5.498 7.455 -10.534 1.00 89.94 474 SER A C 1
ATOM 3525 O O . SER A 1 474 ? 4.674 6.774 -11.141 1.00 89.94 474 SER A O 1
ATOM 3527 N N . ALA A 1 475 ? 6.283 6.928 -9.587 1.00 92.12 475 ALA A N 1
ATOM 3528 C CA . ALA A 1 475 ? 6.174 5.535 -9.159 1.00 92.12 475 ALA A CA 1
ATOM 3529 C C . ALA A 1 475 ? 4.861 5.296 -8.399 1.00 92.12 475 ALA A C 1
ATOM 3531 O O . ALA A 1 475 ? 4.161 4.328 -8.690 1.00 92.12 475 ALA A O 1
ATOM 3532 N N . LEU A 1 476 ? 4.474 6.221 -7.513 1.00 97.38 476 LEU A N 1
ATOM 3533 C CA . LEU A 1 476 ? 3.188 6.166 -6.822 1.00 97.38 476 LEU A CA 1
ATOM 3534 C C . LEU A 1 476 ? 2.013 6.217 -7.807 1.00 97.38 476 LEU A C 1
ATOM 3536 O O . LEU A 1 476 ? 1.071 5.452 -7.642 1.00 97.38 476 LEU A O 1
ATOM 3540 N N . ALA A 1 477 ? 2.079 7.040 -8.859 1.00 94.88 477 ALA A N 1
ATOM 3541 C CA . ALA A 1 477 ? 1.059 7.061 -9.910 1.00 94.88 477 ALA A CA 1
ATOM 3542 C C . ALA A 1 477 ? 0.900 5.688 -10.591 1.00 94.88 477 ALA A C 1
ATOM 3544 O O . ALA A 1 477 ? -0.220 5.243 -10.848 1.00 94.88 477 ALA A O 1
ATOM 3545 N N . ASN A 1 478 ? 2.014 4.989 -10.846 1.00 90.12 478 ASN A N 1
ATOM 3546 C CA . ASN A 1 478 ? 1.995 3.640 -11.415 1.00 90.12 478 ASN A CA 1
ATOM 3547 C C . ASN A 1 478 ? 1.392 2.619 -10.442 1.00 90.12 478 ASN A C 1
ATOM 3549 O O . ASN A 1 478 ? 0.576 1.794 -10.852 1.00 90.12 478 ASN A O 1
ATOM 3553 N N . VAL A 1 479 ? 1.772 2.674 -9.162 1.00 97.81 479 VAL A N 1
ATOM 3554 C CA . VAL A 1 479 ? 1.223 1.791 -8.122 1.00 97.81 479 VAL A CA 1
ATOM 3555 C C . VAL A 1 479 ? -0.271 2.042 -7.936 1.00 97.81 479 VAL A C 1
ATOM 3557 O O . VAL A 1 479 ? -1.046 1.092 -7.974 1.00 97.81 479 VAL A O 1
ATOM 3560 N N . PHE A 1 480 ? -0.694 3.304 -7.835 1.00 98.62 480 PHE A N 1
ATOM 3561 C CA . PHE A 1 480 ? -2.103 3.685 -7.774 1.00 98.62 480 PHE A CA 1
ATOM 3562 C C . PHE A 1 480 ? -2.877 3.153 -8.981 1.00 98.62 480 PHE A C 1
ATOM 3564 O O . PHE A 1 480 ? -3.927 2.545 -8.809 1.00 98.62 480 PHE A O 1
ATOM 3571 N N . SER A 1 481 ? -2.340 3.315 -10.197 1.00 97.56 481 SER A N 1
ATOM 3572 C CA . SER A 1 481 ? -2.976 2.794 -11.411 1.00 97.56 481 SER A CA 1
ATOM 3573 C C . SER A 1 481 ? -3.171 1.279 -11.355 1.00 97.56 481 SER A C 1
ATOM 3575 O O . SER A 1 481 ? -4.223 0.778 -11.750 1.00 97.56 481 SER A O 1
ATOM 3577 N N . ARG A 1 482 ? -2.193 0.535 -10.826 1.00 95.94 482 ARG A N 1
ATOM 3578 C CA . ARG A 1 482 ? -2.300 -0.919 -10.651 1.00 95.94 482 ARG A CA 1
ATOM 3579 C C . ARG A 1 482 ? -3.314 -1.306 -9.576 1.00 95.94 482 ARG A C 1
ATOM 3581 O O . ARG A 1 482 ? -4.101 -2.202 -9.841 1.00 95.94 482 ARG A O 1
ATOM 3588 N N . VAL A 1 483 ? -3.355 -0.614 -8.433 1.00 98.19 483 VAL A N 1
ATOM 3589 C CA . VAL A 1 483 ? -4.384 -0.821 -7.393 1.00 98.19 483 VAL A CA 1
ATOM 3590 C C . VAL A 1 483 ? -5.779 -0.539 -7.952 1.00 98.19 483 VAL A C 1
ATOM 3592 O O . VAL A 1 483 ? -6.658 -1.390 -7.858 1.00 98.19 483 VAL A O 1
ATOM 3595 N N . ALA A 1 484 ? -5.975 0.606 -8.606 1.00 97.81 484 ALA A N 1
ATOM 3596 C CA . ALA A 1 484 ? -7.261 1.009 -9.170 1.00 97.81 484 ALA A CA 1
ATOM 3597 C C . ALA A 1 484 ? -7.791 0.011 -10.211 1.00 97.81 484 ALA A C 1
ATOM 3599 O O . ALA A 1 484 ? -8.982 -0.279 -10.223 1.00 97.81 484 ALA A O 1
ATOM 3600 N N . GLN A 1 485 ? -6.916 -0.573 -11.036 1.00 95.25 485 GLN A N 1
ATOM 3601 C CA . GLN A 1 485 ? -7.289 -1.622 -11.996 1.00 95.25 485 GLN A CA 1
ATOM 3602 C C . GLN A 1 485 ? -7.777 -2.921 -11.338 1.00 95.25 485 GLN A C 1
ATOM 3604 O O . GLN A 1 485 ? -8.402 -3.742 -12.005 1.00 95.25 485 GLN A O 1
ATOM 3609 N N . THR A 1 486 ? -7.519 -3.122 -10.043 1.00 94.38 486 THR A N 1
ATOM 3610 C CA . THR A 1 486 ? -8.083 -4.250 -9.285 1.00 94.38 486 THR A CA 1
ATOM 3611 C C . THR A 1 486 ? -9.469 -3.955 -8.711 1.00 94.38 486 THR A C 1
ATOM 3613 O O . THR A 1 486 ? -10.147 -4.881 -8.264 1.00 94.38 486 THR A O 1
ATOM 3616 N N . LEU A 1 487 ? -9.901 -2.691 -8.740 1.00 94.81 487 LEU A N 1
ATOM 3617 C CA . LEU A 1 487 ? -11.211 -2.275 -8.261 1.00 94.81 487 LEU A CA 1
ATOM 3618 C C . LEU A 1 487 ? -12.228 -2.305 -9.402 1.00 94.81 487 LEU A C 1
ATOM 3620 O O . LEU A 1 487 ? -11.939 -1.895 -10.530 1.00 94.81 487 LEU A O 1
ATOM 3624 N N . SER A 1 488 ? -13.432 -2.784 -9.106 1.00 92.38 488 SER A N 1
ATOM 3625 C CA . SER A 1 488 ? -14.553 -2.791 -10.040 1.00 92.38 488 SER A CA 1
ATOM 3626 C C . SER A 1 488 ? -15.559 -1.664 -9.794 1.00 92.38 488 SER A C 1
ATOM 3628 O O . SER A 1 488 ? -15.609 -1.053 -8.734 1.00 92.38 488 SER A O 1
ATOM 3630 N N . TYR A 1 489 ? -16.369 -1.355 -10.799 1.00 92.94 489 TYR A N 1
ATOM 3631 C CA . TYR A 1 489 ? -17.484 -0.422 -10.700 1.00 92.94 489 TYR A CA 1
ATOM 3632 C C . TYR A 1 489 ? -18.657 -0.890 -11.557 1.00 92.94 489 TYR A C 1
ATOM 3634 O O . TYR A 1 489 ? -18.460 -1.594 -12.544 1.00 92.94 489 TYR A O 1
ATOM 3642 N N . SER A 1 490 ? -19.875 -0.486 -11.208 1.00 87.56 490 SER A N 1
ATOM 3643 C CA . SER A 1 490 ? -21.064 -0.648 -12.048 1.00 87.56 490 SER A CA 1
ATOM 3644 C C . SER A 1 490 ? -21.811 0.679 -12.101 1.00 87.56 490 SER A C 1
ATOM 3646 O O . SER A 1 490 ? -22.008 1.332 -11.083 1.00 87.56 490 SER A O 1
ATOM 3648 N N . ASN A 1 491 ? -22.250 1.072 -13.294 1.00 74.56 491 ASN A N 1
ATOM 3649 C CA . ASN A 1 491 ? -23.091 2.252 -13.508 1.00 74.56 491 ASN A CA 1
ATOM 3650 C C . ASN A 1 491 ? -24.597 1.918 -13.395 1.00 74.56 491 ASN A C 1
ATOM 3652 O O . ASN A 1 491 ? -25.432 2.600 -13.989 1.00 74.56 491 ASN A O 1
ATOM 3656 N N . GLY A 1 492 ? -24.941 0.802 -12.740 1.00 70.62 492 GLY A N 1
ATOM 3657 C CA . GLY A 1 492 ? -26.310 0.309 -12.553 1.00 70.62 492 GLY A CA 1
ATOM 3658 C C . GLY A 1 492 ? -26.971 -0.305 -13.795 1.00 70.62 492 GLY A C 1
ATOM 3659 O O . GLY A 1 492 ? -27.963 -1.013 -13.660 1.00 70.62 492 GLY A O 1
ATOM 3660 N N . THR A 1 493 ? -26.431 -0.074 -14.996 1.00 70.94 493 THR A N 1
ATOM 3661 C CA . THR A 1 493 ? -26.963 -0.599 -16.271 1.00 70.94 493 THR A CA 1
ATOM 3662 C C . THR A 1 493 ? -26.059 -1.650 -16.908 1.00 70.94 493 THR A C 1
ATOM 3664 O O . THR A 1 493 ? -26.551 -2.562 -17.568 1.00 70.94 493 THR A O 1
ATOM 3667 N N . ASN A 1 494 ? -24.749 -1.563 -16.677 1.00 74.62 494 ASN A N 1
ATOM 3668 C CA . ASN A 1 494 ? -23.764 -2.531 -17.139 1.00 74.62 494 ASN A CA 1
ATOM 3669 C C . ASN A 1 494 ? -23.331 -3.475 -16.001 1.00 74.62 494 ASN A C 1
ATOM 3671 O O . ASN A 1 494 ? -23.262 -3.046 -14.840 1.00 74.62 494 ASN A O 1
ATOM 3675 N N . PRO A 1 495 ? -22.955 -4.732 -16.323 1.00 79.81 495 PRO A N 1
ATOM 3676 C CA . PRO A 1 495 ? -22.229 -5.598 -15.394 1.00 79.81 495 PRO A CA 1
ATOM 3677 C C . PRO A 1 495 ? -20.997 -4.883 -14.843 1.00 79.81 495 PRO A C 1
ATOM 3679 O O . PRO A 1 495 ? -20.448 -4.010 -15.524 1.00 79.81 495 PRO A O 1
ATOM 3682 N N . ALA A 1 496 ? -20.538 -5.254 -13.644 1.00 85.75 496 ALA A N 1
ATOM 3683 C CA . ALA A 1 496 ? -19.375 -4.587 -13.070 1.00 85.75 496 ALA A CA 1
ATOM 3684 C C . ALA A 1 496 ? -18.156 -4.695 -13.998 1.00 85.75 496 ALA A C 1
ATOM 3686 O O . ALA A 1 496 ? -17.965 -5.686 -14.701 1.00 85.75 496 ALA A O 1
ATOM 3687 N N . GLN A 1 497 ? -17.312 -3.675 -14.015 1.00 91.38 497 GLN A N 1
ATOM 3688 C CA . GLN A 1 497 ? -16.133 -3.574 -14.873 1.00 91.38 497 GLN A CA 1
ATOM 3689 C C . GLN A 1 497 ? -14.949 -3.132 -14.028 1.00 91.38 497 GLN A C 1
ATOM 3691 O O . GLN A 1 497 ? -15.143 -2.407 -13.061 1.00 91.38 497 GLN A O 1
ATOM 3696 N N . PHE A 1 498 ? -13.733 -3.537 -14.378 1.00 93.69 498 PHE A N 1
ATOM 3697 C CA . PHE A 1 498 ? -12.539 -2.983 -13.741 1.00 93.69 498 PHE A CA 1
ATOM 3698 C C . PHE A 1 498 ? -12.245 -1.586 -14.281 1.00 93.69 498 PHE A C 1
ATOM 3700 O O . PHE A 1 498 ? -12.498 -1.308 -15.458 1.00 93.69 498 PHE A O 1
ATOM 3707 N N . TYR A 1 499 ? -11.680 -0.713 -13.448 1.00 94.56 499 TYR A N 1
ATOM 3708 C CA . TYR A 1 499 ? -11.107 0.529 -13.960 1.00 94.56 499 TYR A CA 1
ATOM 3709 C C . TYR A 1 499 ? -9.957 0.218 -14.919 1.00 94.56 499 TYR A C 1
ATOM 3711 O O . TYR A 1 499 ? -9.167 -0.699 -14.711 1.00 94.56 499 TYR A O 1
ATOM 3719 N N . THR A 1 500 ? -9.847 0.998 -15.987 1.00 94.25 500 THR A N 1
ATOM 3720 C CA . THR A 1 500 ? -8.735 0.896 -16.936 1.00 94.25 500 THR A CA 1
ATOM 3721 C C . THR A 1 500 ? -7.517 1.671 -16.435 1.00 94.25 500 THR A C 1
ATOM 3723 O O . THR A 1 500 ? -7.648 2.656 -15.705 1.00 94.25 500 THR A O 1
ATOM 3726 N N . ALA A 1 501 ? -6.320 1.298 -16.904 1.00 88.94 501 ALA A N 1
ATOM 3727 C CA . ALA A 1 501 ? -5.103 2.072 -16.649 1.00 88.94 501 ALA A CA 1
ATOM 3728 C C . ALA A 1 501 ? -5.260 3.551 -17.050 1.00 88.94 501 ALA A C 1
ATOM 3730 O O . ALA A 1 501 ? -4.807 4.432 -16.328 1.00 88.94 501 ALA A O 1
ATOM 3731 N N . ALA A 1 502 ? -5.951 3.828 -18.164 1.00 88.06 502 ALA A N 1
ATOM 3732 C CA . ALA A 1 502 ? -6.198 5.186 -18.643 1.00 88.06 502 ALA A CA 1
ATOM 3733 C C . ALA A 1 502 ? -7.071 6.002 -17.674 1.00 88.06 502 ALA A C 1
ATOM 3735 O O . ALA A 1 502 ? -6.726 7.142 -17.366 1.00 88.06 502 ALA A O 1
ATOM 3736 N N . GLN A 1 503 ? -8.157 5.415 -17.152 1.00 95.19 503 GLN A N 1
ATOM 3737 C CA . GLN A 1 503 ? -9.001 6.058 -16.136 1.00 95.19 503 GLN A CA 1
ATOM 3738 C C . GLN A 1 503 ? -8.203 6.352 -14.863 1.00 95.19 503 GLN A C 1
ATOM 3740 O O . GLN A 1 503 ? -8.237 7.474 -14.359 1.00 95.19 503 GLN A O 1
ATOM 3745 N N . ALA A 1 504 ? -7.436 5.375 -14.375 1.00 95.44 504 ALA A N 1
ATOM 3746 C CA . ALA A 1 504 ? -6.658 5.536 -13.154 1.00 95.44 504 ALA A CA 1
ATOM 3747 C C . ALA A 1 504 ? -5.525 6.562 -13.296 1.00 95.44 504 ALA A C 1
ATOM 3749 O O . ALA A 1 504 ? -5.342 7.412 -12.422 1.00 95.44 504 ALA A O 1
ATOM 3750 N N . SER A 1 505 ? -4.802 6.543 -14.418 1.00 91.06 505 SER A N 1
ATOM 3751 C CA . SER A 1 505 ? -3.771 7.538 -14.714 1.00 91.06 505 SER A CA 1
ATOM 3752 C C . SER A 1 505 ? -4.362 8.942 -14.847 1.00 91.06 505 SER A C 1
ATOM 3754 O O . SER A 1 505 ? -3.811 9.876 -14.270 1.00 91.06 505 SER A O 1
ATOM 3756 N N . ALA A 1 506 ? -5.503 9.104 -15.527 1.00 92.19 506 ALA A N 1
ATOM 3757 C CA . ALA A 1 506 ? -6.173 10.400 -15.642 1.00 92.19 506 ALA A CA 1
ATOM 3758 C C . ALA A 1 506 ? -6.630 1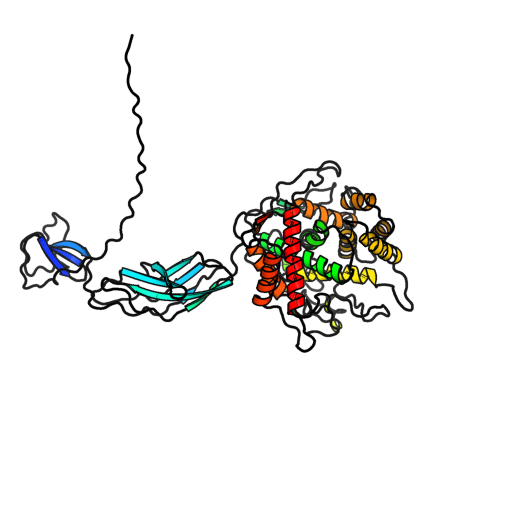0.940 -14.275 1.00 92.19 506 ALA A C 1
ATOM 3760 O O . ALA A 1 506 ? -6.399 12.112 -13.967 1.00 92.19 506 ALA A O 1
ATOM 3761 N N . ALA A 1 507 ? -7.214 10.082 -13.431 1.00 98.38 507 ALA A N 1
ATOM 3762 C CA . ALA A 1 507 ? -7.650 10.437 -12.084 1.00 98.38 507 ALA A CA 1
ATOM 3763 C C . ALA A 1 507 ? -6.483 10.921 -11.206 1.00 98.38 507 ALA A C 1
ATOM 3765 O O . ALA A 1 507 ? -6.583 11.976 -10.570 1.00 98.38 507 ALA A O 1
ATOM 3766 N N . PHE A 1 508 ? -5.356 10.202 -11.227 1.00 98.31 508 PHE A N 1
ATOM 3767 C CA . PHE A 1 508 ? -4.165 10.560 -10.456 1.00 98.31 508 PHE A CA 1
ATOM 3768 C C . PHE A 1 508 ? -3.471 11.819 -10.992 1.00 98.31 508 PHE A C 1
ATOM 3770 O O . PHE A 1 508 ? -3.094 12.699 -10.219 1.00 98.31 508 PHE A O 1
ATOM 3777 N N . SER A 1 509 ? -3.335 11.960 -12.316 1.00 94.75 509 SER A N 1
ATOM 3778 C CA . SER A 1 509 ? -2.770 13.169 -12.927 1.00 94.75 509 SER A CA 1
ATOM 3779 C C . SER A 1 509 ? -3.604 14.410 -12.605 1.00 94.75 509 SER A C 1
ATOM 3781 O O . SER A 1 509 ? -3.039 15.437 -12.234 1.00 94.75 509 SER A O 1
ATOM 3783 N N . SER A 1 510 ? -4.936 14.307 -12.663 1.00 98.12 510 SER A N 1
ATOM 3784 C CA . SER A 1 510 ? -5.846 15.391 -12.273 1.00 98.12 510 SER A CA 1
ATOM 3785 C C . SER A 1 510 ? -5.660 15.794 -10.803 1.00 98.12 510 SER A C 1
ATOM 3787 O O . SER A 1 510 ? -5.550 16.983 -10.494 1.00 98.12 510 SER A O 1
ATOM 3789 N N . ALA A 1 511 ? -5.529 14.818 -9.895 1.00 98.75 511 ALA A N 1
ATOM 3790 C CA . ALA A 1 511 ? -5.261 15.071 -8.479 1.00 98.75 511 ALA A CA 1
ATOM 3791 C C . ALA A 1 511 ? -3.922 15.799 -8.258 1.00 98.75 511 ALA A C 1
ATOM 3793 O O . ALA A 1 511 ? -3.872 16.814 -7.560 1.00 98.75 511 ALA A O 1
ATOM 37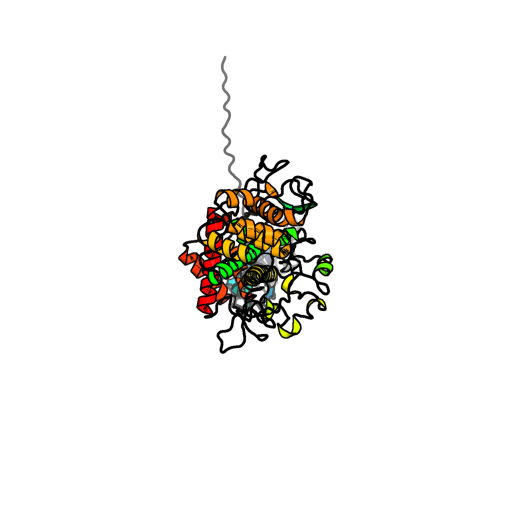94 N N . MET A 1 512 ? -2.853 15.337 -8.914 1.00 98.38 512 MET A N 1
ATOM 3795 C CA . MET A 1 512 ? -1.527 15.966 -8.873 1.00 98.38 512 MET A CA 1
ATOM 3796 C C . MET A 1 512 ? -1.564 17.416 -9.373 1.00 98.38 512 MET A C 1
ATOM 3798 O O . MET A 1 512 ? -1.019 18.306 -8.720 1.00 98.38 512 MET A O 1
ATOM 3802 N N . THR A 1 513 ? -2.248 17.679 -10.493 1.00 97.81 513 THR A N 1
ATOM 3803 C CA . THR A 1 513 ? -2.424 19.035 -11.033 1.00 97.81 513 THR A CA 1
ATOM 3804 C C . THR A 1 513 ? -3.202 19.928 -10.069 1.00 97.81 513 THR A C 1
ATOM 3806 O O . THR A 1 513 ? -2.753 21.037 -9.777 1.00 97.81 513 THR A O 1
ATOM 3809 N N . LYS A 1 514 ? -4.328 19.444 -9.529 1.00 98.19 514 LYS A N 1
ATOM 3810 C CA . LYS A 1 514 ? -5.160 20.183 -8.565 1.00 98.19 514 LYS A CA 1
ATOM 3811 C C . LYS A 1 514 ? -4.366 20.589 -7.321 1.00 98.19 514 LYS A C 1
ATOM 3813 O O . LYS A 1 514 ? -4.507 21.711 -6.841 1.00 98.19 514 LYS A O 1
ATOM 3818 N N . LEU A 1 515 ? -3.513 19.693 -6.827 1.00 98.38 515 LEU A N 1
ATOM 3819 C CA . LEU A 1 515 ? -2.707 19.894 -5.620 1.00 98.38 515 LEU A CA 1
ATOM 3820 C C . LEU A 1 515 ? -1.319 20.488 -5.896 1.00 98.38 515 LEU A C 1
ATOM 3822 O O . LEU A 1 515 ? -0.546 20.688 -4.963 1.00 98.38 515 LEU A O 1
ATOM 3826 N N . LYS A 1 516 ? -1.008 20.813 -7.159 1.00 98.19 516 LYS A N 1
ATOM 3827 C CA . LYS A 1 516 ? 0.270 21.401 -7.594 1.00 98.19 516 LYS A CA 1
ATOM 3828 C C . LYS A 1 516 ? 1.492 20.551 -7.218 1.00 98.19 516 LYS A C 1
ATOM 3830 O O . LYS A 1 516 ? 2.553 21.086 -6.896 1.00 98.19 516 LYS A O 1
ATOM 3835 N N . VAL A 1 517 ? 1.360 19.229 -7.281 1.00 97.38 517 VAL A N 1
ATOM 3836 C CA . VAL A 1 517 ? 2.457 18.289 -7.024 1.00 97.38 517 VAL A CA 1
ATOM 3837 C C . VAL A 1 517 ? 3.076 17.870 -8.359 1.00 97.38 517 VAL A C 1
ATOM 3839 O O . VAL A 1 517 ? 2.375 17.452 -9.278 1.00 97.38 517 VAL A O 1
ATOM 3842 N N . ALA A 1 518 ? 4.398 17.993 -8.492 1.00 91.88 518 ALA A N 1
ATOM 3843 C CA . ALA A 1 518 ? 5.112 17.598 -9.706 1.00 91.88 518 ALA A CA 1
ATOM 3844 C C . ALA A 1 518 ? 5.279 16.071 -9.789 1.00 91.88 518 ALA A C 1
ATOM 3846 O O . ALA A 1 518 ? 5.550 15.420 -8.783 1.00 91.88 518 ALA A O 1
ATOM 3847 N N . SER A 1 519 ? 5.213 15.486 -10.989 1.00 86.88 519 SER A N 1
ATOM 3848 C CA . SER A 1 519 ? 5.456 14.044 -11.192 1.00 86.88 519 SER A CA 1
ATOM 3849 C C . SER A 1 519 ? 6.873 13.606 -10.797 1.00 86.88 519 SER A C 1
ATOM 3851 O O . SER A 1 519 ? 7.078 12.464 -10.391 1.00 86.88 519 SER A O 1
ATOM 3853 N N . SER A 1 520 ? 7.844 14.520 -10.868 1.00 86.12 520 SER A N 1
ATOM 3854 C CA . SER A 1 520 ? 9.226 14.321 -10.425 1.00 86.12 520 SER A CA 1
ATOM 3855 C C . SER A 1 520 ? 9.426 14.487 -8.915 1.00 86.12 520 SER A C 1
ATOM 3857 O O . SER A 1 520 ? 10.541 14.275 -8.432 1.00 86.12 520 SER A O 1
ATOM 3859 N N . ALA A 1 521 ? 8.387 14.877 -8.166 1.00 93.25 521 ALA A N 1
ATOM 3860 C CA . ALA A 1 521 ? 8.491 15.091 -6.731 1.00 93.25 521 ALA A CA 1
ATOM 3861 C C . ALA A 1 521 ? 8.887 13.797 -6.006 1.00 93.25 521 ALA A C 1
ATOM 3863 O O . ALA A 1 521 ? 8.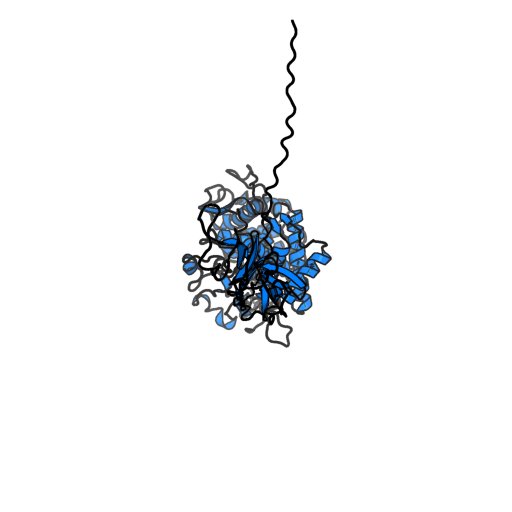438 12.695 -6.337 1.00 93.25 521 ALA A O 1
ATOM 3864 N N . LYS A 1 522 ? 9.741 13.970 -4.997 1.00 93.38 522 LYS A N 1
ATOM 3865 C CA . LYS A 1 522 ? 10.221 12.925 -4.097 1.00 93.38 522 LYS A CA 1
ATOM 3866 C C . LYS A 1 522 ? 9.806 13.303 -2.685 1.00 93.38 522 LYS A C 1
ATOM 3868 O O . LYS A 1 522 ? 10.273 14.312 -2.162 1.00 93.38 522 LYS A O 1
ATOM 3873 N N . LEU A 1 523 ? 8.894 12.532 -2.111 1.00 95.81 523 LEU A N 1
ATOM 3874 C CA . LEU A 1 523 ? 8.249 12.823 -0.838 1.00 95.81 523 LEU A CA 1
ATOM 3875 C C . LEU A 1 523 ? 8.644 11.749 0.176 1.00 95.81 523 LEU A C 1
ATOM 3877 O O . LEU A 1 523 ? 8.268 10.593 0.030 1.00 95.81 523 LEU A O 1
AT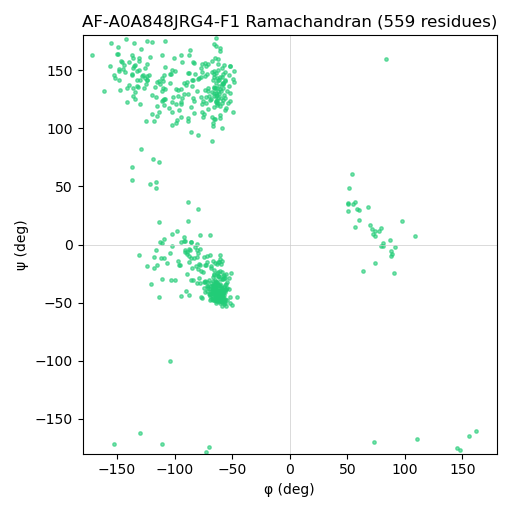OM 3881 N N . ASP A 1 524 ? 9.444 12.123 1.172 1.00 95.06 524 ASP A N 1
ATOM 3882 C CA . ASP A 1 524 ? 9.918 11.200 2.209 1.00 95.06 524 ASP A CA 1
ATOM 3883 C C . ASP A 1 524 ? 8.875 11.049 3.321 1.00 95.06 524 ASP A C 1
ATOM 3885 O O . ASP A 1 524 ? 8.494 12.039 3.951 1.00 95.06 524 ASP A O 1
ATOM 3889 N N . LEU A 1 525 ? 8.446 9.815 3.593 1.00 96.69 525 LEU A N 1
ATOM 3890 C CA . LEU A 1 525 ? 7.507 9.494 4.665 1.00 96.69 525 LEU A CA 1
ATOM 3891 C C . LEU A 1 525 ? 8.024 9.898 6.055 1.00 96.69 525 LEU A C 1
ATOM 3893 O O . LEU A 1 525 ? 7.208 10.056 6.961 1.00 96.69 525 LEU A O 1
ATOM 3897 N N . SER A 1 526 ? 9.327 10.162 6.225 1.00 95.25 526 SER A N 1
ATOM 3898 C CA . SER A 1 526 ? 9.887 10.749 7.453 1.00 95.25 526 SER A CA 1
ATOM 3899 C C . SER A 1 526 ? 9.355 12.157 7.767 1.00 95.25 526 SER A C 1
ATOM 3901 O O . SER A 1 526 ? 9.516 12.670 8.876 1.00 95.25 526 SER A O 1
ATOM 3903 N N . LYS A 1 527 ? 8.722 12.824 6.791 1.00 96.12 527 LYS A N 1
ATOM 3904 C CA . LYS A 1 527 ? 8.182 14.181 6.925 1.00 96.12 527 LYS A CA 1
ATOM 3905 C C . LYS A 1 527 ? 6.656 14.152 6.943 1.00 96.12 527 LYS A C 1
ATOM 3907 O O . LYS A 1 527 ? 6.023 13.807 5.950 1.00 96.12 527 LYS A O 1
ATOM 3912 N N . ALA A 1 528 ? 6.053 14.637 8.029 1.00 96.62 528 ALA A N 1
ATOM 3913 C CA . ALA A 1 528 ? 4.593 14.722 8.161 1.00 96.62 528 ALA A CA 1
ATOM 3914 C C . ALA A 1 528 ? 3.920 15.509 7.018 1.00 96.62 528 ALA A C 1
ATOM 3916 O O . ALA A 1 528 ? 2.874 15.109 6.517 1.00 96.62 528 ALA A O 1
ATOM 3917 N N . SER A 1 529 ? 4.544 16.592 6.536 1.00 98.00 529 SER A N 1
ATOM 3918 C CA . SER A 1 529 ? 4.036 17.366 5.392 1.00 98.00 529 SER A CA 1
ATOM 3919 C C . SER A 1 529 ? 4.069 16.589 4.070 1.00 98.00 529 SER A C 1
ATOM 3921 O O . SER A 1 529 ? 3.174 16.743 3.237 1.00 98.00 529 SER A O 1
ATOM 3923 N N . ALA A 1 530 ? 5.075 15.733 3.878 1.00 98.00 530 ALA A N 1
ATOM 3924 C CA . ALA A 1 530 ? 5.170 14.858 2.717 1.00 98.00 530 ALA A CA 1
ATOM 3925 C C . ALA A 1 530 ? 4.090 13.770 2.771 1.00 98.00 530 ALA A C 1
ATOM 3927 O O . ALA A 1 530 ? 3.386 13.587 1.779 1.00 98.00 530 ALA A O 1
ATOM 3928 N N . ARG A 1 531 ? 3.880 13.137 3.937 1.00 98.50 531 ARG A N 1
ATOM 3929 C CA . ARG A 1 531 ? 2.772 12.189 4.159 1.00 98.50 531 ARG A CA 1
ATOM 3930 C C . ARG A 1 531 ? 1.417 12.825 3.869 1.00 98.50 531 ARG A C 1
ATOM 3932 O O . ARG A 1 531 ? 0.670 12.312 3.045 1.00 98.50 531 ARG A O 1
ATOM 3939 N N . ALA A 1 532 ? 1.145 14.000 4.439 1.00 98.62 532 ALA A N 1
ATOM 3940 C CA . ALA A 1 532 ? -0.094 14.737 4.191 1.00 98.62 532 ALA A CA 1
ATOM 3941 C C . ALA A 1 532 ? -0.319 15.035 2.696 1.00 98.62 532 ALA A C 1
ATOM 3943 O O . ALA A 1 532 ? -1.442 14.916 2.201 1.00 98.62 532 ALA A O 1
ATOM 3944 N N . THR A 1 533 ? 0.746 15.377 1.961 1.00 98.81 533 THR A N 1
ATOM 3945 C CA . THR A 1 533 ? 0.688 15.604 0.507 1.00 98.81 533 THR A CA 1
ATOM 3946 C C . THR A 1 533 ? 0.372 14.314 -0.251 1.00 98.81 533 THR A C 1
ATOM 3948 O O . THR A 1 533 ? -0.520 14.313 -1.096 1.00 98.81 533 THR A O 1
ATOM 3951 N N . ILE A 1 534 ? 1.059 13.211 0.069 1.00 98.81 534 ILE A N 1
ATOM 3952 C CA . ILE A 1 534 ? 0.821 11.887 -0.529 1.00 98.81 534 ILE A CA 1
ATOM 3953 C C . ILE A 1 534 ? -0.632 11.461 -0.311 1.00 98.81 534 ILE A C 1
ATOM 3955 O O . ILE A 1 534 ? -1.322 11.126 -1.273 1.00 98.81 534 ILE A O 1
ATOM 3959 N N . PHE A 1 535 ? -1.111 11.531 0.933 1.00 98.81 535 PHE A N 1
ATOM 3960 C CA . PHE A 1 535 ? -2.471 11.144 1.292 1.00 98.81 535 PHE A CA 1
ATOM 3961 C C . PHE A 1 535 ? -3.511 11.978 0.543 1.00 98.81 535 PHE A C 1
ATOM 3963 O O . PHE A 1 535 ? -4.435 11.417 -0.031 1.00 98.81 535 PHE A O 1
ATOM 3970 N N . SER A 1 536 ? -3.316 13.299 0.465 1.00 98.88 536 SER A N 1
ATOM 3971 C CA . SER A 1 536 ? -4.231 14.195 -0.254 1.00 98.88 536 SER A CA 1
ATOM 3972 C C . SER A 1 536 ? -4.291 13.897 -1.754 1.00 98.88 536 SER A C 1
ATOM 3974 O O . SER A 1 536 ? -5.358 13.989 -2.355 1.00 98.88 536 SER A O 1
ATOM 3976 N N . VAL A 1 537 ? -3.159 13.541 -2.375 1.00 98.94 537 VAL A N 1
ATOM 3977 C CA . VAL A 1 537 ? -3.120 13.158 -3.796 1.00 98.94 537 VAL A CA 1
ATOM 3978 C C . VAL A 1 537 ? -3.873 11.854 -4.033 1.00 98.94 537 VAL A C 1
ATOM 3980 O O . VAL A 1 537 ? -4.666 11.789 -4.970 1.00 98.94 537 VAL A O 1
ATOM 3983 N N . ILE A 1 538 ? -3.639 10.834 -3.203 1.00 98.94 538 ILE A N 1
ATOM 3984 C CA . ILE A 1 538 ? -4.313 9.539 -3.339 1.00 98.94 538 ILE A CA 1
ATOM 3985 C C . ILE A 1 538 ? -5.823 9.706 -3.129 1.00 98.94 538 ILE A C 1
ATOM 3987 O O . ILE A 1 538 ? -6.593 9.256 -3.971 1.00 98.94 538 ILE A O 1
ATOM 3991 N N . ASP A 1 539 ? -6.240 10.402 -2.071 1.00 98.88 539 ASP A N 1
ATOM 3992 C CA . ASP A 1 539 ? -7.651 10.640 -1.750 1.00 98.88 539 ASP A CA 1
ATOM 3993 C C . ASP A 1 539 ? -8.376 11.395 -2.877 1.00 98.88 539 ASP A C 1
ATOM 3995 O O . ASP A 1 539 ? -9.403 10.949 -3.387 1.00 98.88 539 ASP A O 1
ATOM 3999 N N . ALA A 1 540 ? -7.775 12.474 -3.391 1.00 98.88 540 ALA A N 1
ATOM 4000 C CA . ALA A 1 540 ? -8.327 13.197 -4.534 1.00 98.88 540 ALA A CA 1
ATOM 4001 C C . ALA A 1 540 ? -8.390 12.339 -5.814 1.00 98.88 540 ALA A C 1
ATOM 4003 O O . ALA A 1 540 ? -9.296 12.517 -6.630 1.00 98.88 540 ALA A O 1
ATOM 4004 N N . ALA A 1 541 ? -7.443 11.417 -6.013 1.00 98.88 541 ALA A N 1
ATOM 4005 C CA . ALA A 1 541 ? -7.468 10.486 -7.138 1.00 98.88 541 ALA A CA 1
ATOM 4006 C C . ALA A 1 541 ? -8.582 9.435 -6.988 1.00 98.88 541 ALA A C 1
ATOM 4008 O O . ALA A 1 541 ? -9.229 9.109 -7.984 1.00 98.88 541 ALA A O 1
ATOM 4009 N N . LEU A 1 542 ? -8.854 8.957 -5.768 1.00 98.81 542 LEU A N 1
ATOM 4010 C CA . LEU A 1 542 ? -10.003 8.097 -5.468 1.00 98.81 542 LEU A CA 1
ATOM 4011 C C . LEU A 1 542 ? -11.320 8.827 -5.766 1.00 98.81 542 LEU A C 1
ATOM 4013 O O . LEU A 1 542 ? -12.117 8.313 -6.549 1.00 98.81 542 LEU A O 1
ATOM 4017 N N . SER A 1 543 ? -11.494 10.069 -5.291 1.00 98.69 543 SER A N 1
ATOM 4018 C CA . SER A 1 543 ? -12.680 10.880 -5.625 1.00 98.69 543 SER A CA 1
ATOM 4019 C C . SER A 1 543 ? -12.873 11.053 -7.136 1.00 98.69 543 SER A C 1
ATOM 4021 O O . SER A 1 543 ? -13.996 11.020 -7.638 1.00 98.69 543 SER A O 1
ATOM 4023 N N . ASN A 1 544 ? -11.783 11.245 -7.886 1.00 98.62 544 ASN A N 1
ATOM 4024 C CA . ASN A 1 544 ? -11.844 11.386 -9.341 1.00 98.62 544 ASN A CA 1
ATOM 4025 C C . ASN A 1 544 ? -12.287 10.083 -10.035 1.00 98.62 544 ASN A C 1
ATOM 4027 O O . ASN A 1 544 ? -12.990 10.147 -11.047 1.00 98.62 544 ASN A O 1
ATOM 4031 N N . LEU A 1 545 ? -11.892 8.911 -9.518 1.00 97.88 545 LEU A N 1
ATOM 4032 C CA . LEU A 1 545 ? -12.342 7.615 -10.038 1.00 97.88 545 LEU A CA 1
ATOM 4033 C C . LEU A 1 545 ? -13.847 7.433 -9.848 1.00 97.88 545 LEU A C 1
ATOM 4035 O O . LEU A 1 545 ? -14.537 7.109 -10.814 1.00 97.88 545 LEU A O 1
ATOM 4039 N N . GLU A 1 546 ? -14.357 7.712 -8.650 1.00 97.00 546 GLU A N 1
ATOM 4040 C CA . GLU A 1 546 ? -15.794 7.649 -8.363 1.00 97.00 546 GLU A CA 1
ATOM 4041 C C . GLU A 1 546 ? -16.603 8.622 -9.220 1.00 97.00 546 GLU A C 1
ATOM 4043 O O . GLU A 1 546 ? -17.647 8.268 -9.764 1.00 97.00 546 GLU A O 1
ATOM 4048 N N . ALA A 1 547 ? -16.106 9.850 -9.395 1.00 96.06 547 ALA A N 1
ATOM 4049 C CA . ALA A 1 547 ? -16.749 10.839 -10.255 1.00 96.06 547 ALA A CA 1
ATOM 4050 C C . ALA A 1 547 ? -16.802 10.378 -11.721 1.00 96.06 547 ALA A C 1
ATOM 4052 O O . ALA A 1 547 ? -17.773 10.656 -12.422 1.00 96.06 547 ALA A O 1
ATOM 4053 N N . THR A 1 548 ? -15.776 9.656 -12.183 1.00 93.00 548 THR A N 1
ATOM 4054 C CA . THR A 1 548 ? -15.704 9.132 -13.555 1.00 93.00 548 THR A CA 1
ATOM 4055 C C . THR A 1 548 ? -16.642 7.942 -13.766 1.00 93.00 548 THR A C 1
ATOM 4057 O O . THR A 1 548 ? -17.221 7.808 -14.843 1.00 93.00 548 THR A O 1
ATOM 4060 N N . SER A 1 549 ? -16.793 7.067 -12.768 1.00 91.62 549 SER A N 1
ATOM 4061 C CA . SER A 1 549 ? -17.679 5.898 -12.847 1.00 91.62 549 SER A CA 1
ATOM 4062 C C . SER A 1 549 ? -19.134 6.206 -12.489 1.00 91.62 549 SER A C 1
ATOM 4064 O O . SER A 1 549 ? -20.024 5.441 -12.860 1.00 91.62 549 SER A O 1
ATOM 4066 N N . GLY A 1 550 ? -19.381 7.304 -11.768 1.00 91.44 550 GLY A N 1
ATOM 4067 C CA . GLY A 1 550 ? -20.679 7.609 -11.168 1.00 91.44 550 GLY A CA 1
ATOM 4068 C C . GLY A 1 550 ? -21.033 6.683 -10.000 1.00 91.44 550 GLY A C 1
ATOM 4069 O O . GLY A 1 550 ? -22.202 6.600 -9.632 1.00 91.44 550 GLY A O 1
ATOM 4070 N N . MET A 1 551 ? -20.051 5.971 -9.437 1.00 92.06 551 MET A N 1
ATOM 4071 C CA . MET A 1 551 ? -20.245 4.985 -8.377 1.00 92.06 551 MET A CA 1
ATOM 4072 C C . MET A 1 551 ? -19.332 5.290 -7.193 1.00 92.06 551 MET A C 1
ATOM 4074 O O . MET A 1 551 ? -18.136 5.512 -7.366 1.00 92.06 551 MET A O 1
ATOM 4078 N N . LYS A 1 552 ? -19.893 5.218 -5.985 1.00 93.44 552 LYS A N 1
ATOM 4079 C CA . LYS A 1 552 ? -19.129 5.284 -4.739 1.00 93.44 552 LYS A CA 1
ATOM 4080 C C . LYS A 1 552 ? -18.464 3.958 -4.407 1.00 93.44 552 LYS A C 1
ATOM 4082 O O . LYS A 1 552 ? -19.074 2.906 -4.601 1.00 93.44 552 LYS A O 1
ATOM 4087 N N . PHE A 1 553 ? -17.264 3.981 -3.852 1.00 94.31 553 PHE A N 1
ATOM 4088 C CA . PHE A 1 553 ? -16.534 2.789 -3.434 1.00 94.31 553 PHE A CA 1
ATOM 4089 C C . PHE A 1 553 ? -17.213 2.049 -2.273 1.00 94.31 553 PHE A C 1
ATOM 4091 O O . PHE A 1 553 ? -17.024 0.838 -2.143 1.00 94.31 553 PHE A O 1
ATOM 4098 N N . ILE A 1 554 ? -18.064 2.733 -1.499 1.00 91.56 554 ILE A N 1
ATOM 4099 C CA . ILE A 1 554 ? -18.950 2.127 -0.490 1.00 91.56 554 ILE A CA 1
ATOM 4100 C C . ILE A 1 554 ? -20.206 1.456 -1.082 1.00 91.56 554 ILE A C 1
ATOM 4102 O O . ILE A 1 554 ? -20.987 0.871 -0.332 1.00 91.56 554 ILE A O 1
ATOM 4106 N N . SER A 1 555 ? -20.434 1.528 -2.401 1.00 88.69 555 SER A N 1
ATOM 4107 C CA . SER A 1 555 ? -21.627 0.944 -3.037 1.00 88.69 555 SER A CA 1
ATOM 4108 C C . SER A 1 555 ? -21.646 -0.576 -2.887 1.00 88.69 555 SER A C 1
ATOM 4110 O O . SER A 1 555 ? -20.643 -1.249 -3.149 1.00 88.69 555 SER A O 1
ATOM 4112 N N . THR A 1 556 ? -22.807 -1.120 -2.516 1.00 84.38 556 THR A N 1
ATOM 4113 C CA . THR A 1 556 ? -23.012 -2.554 -2.292 1.00 84.38 556 THR A CA 1
ATOM 4114 C C . THR A 1 556 ? -23.910 -3.203 -3.353 1.00 84.38 556 THR A C 1
ATOM 4116 O O . THR A 1 556 ? -24.627 -2.529 -4.090 1.00 84.38 556 THR A O 1
ATOM 4119 N N . THR A 1 557 ? -23.862 -4.531 -3.439 1.00 76.25 557 THR A N 1
ATOM 4120 C CA . THR A 1 557 ? -24.700 -5.393 -4.282 1.00 76.25 557 THR A CA 1
ATOM 4121 C C . THR A 1 557 ? -25.145 -6.620 -3.484 1.00 76.25 557 THR A C 1
ATOM 4123 O O . THR A 1 557 ? -24.406 -7.120 -2.638 1.00 76.25 557 THR A O 1
ATOM 4126 N N . ASP A 1 558 ? -26.349 -7.120 -3.755 1.00 68.50 558 ASP A N 1
ATOM 4127 C CA . ASP A 1 558 ? -26.902 -8.350 -3.172 1.00 68.50 558 ASP A CA 1
ATOM 4128 C C . ASP A 1 558 ? -26.553 -9.612 -3.989 1.00 68.50 558 ASP A C 1
ATOM 4130 O O . ASP A 1 558 ? -26.840 -10.737 -3.572 1.00 68.50 558 ASP A O 1
ATOM 4134 N N . LYS A 1 559 ? -25.928 -9.439 -5.161 1.00 66.19 559 LYS A N 1
ATOM 4135 C CA . LYS A 1 559 ? -25.557 -10.503 -6.106 1.00 66.19 559 LYS A CA 1
ATOM 4136 C C . LYS A 1 559 ? -24.106 -10.367 -6.552 1.00 66.19 559 LYS A C 1
ATOM 4138 O O . LYS A 1 559 ? -23.537 -9.280 -6.491 1.00 66.19 559 LYS A O 1
ATOM 4143 N N . GLN A 1 560 ? -23.527 -11.473 -7.019 1.00 66.69 560 GLN A N 1
ATOM 4144 C CA . GLN A 1 560 ? -22.193 -11.493 -7.625 1.00 66.69 560 GLN A CA 1
ATOM 4145 C C . GLN A 1 560 ? -22.208 -10.818 -9.004 1.00 66.69 560 GLN A C 1
ATOM 4147 O O . GLN A 1 560 ? -23.088 -11.121 -9.813 1.00 66.69 560 GLN A O 1
ATOM 4152 N N . LEU A 1 561 ? -21.247 -9.923 -9.250 1.00 62.53 561 LEU A N 1
ATOM 4153 C CA . LEU A 1 561 ? -21.120 -9.091 -10.454 1.00 62.53 561 LEU A CA 1
ATOM 4154 C C . LEU A 1 561 ? -20.020 -9.529 -11.428 1.00 62.53 561 LEU A C 1
ATOM 4156 O O . LEU A 1 561 ? -19.011 -10.132 -10.996 1.00 62.53 561 LEU A O 1
#

Nearest PDB structures (foldseek):
  1x5x-assembly1_A  TM=7.827E-01  e=1.722E-05  Homo sapiens
  7jgt-assembly1_A  TM=8.279E-01  e=3.745E-04  Caldanaerobacter subterraneus subsp. tengcongensis MB4
  5xwt-assembly1_C  TM=5.591E-01  e=5.566E-06  Mus musculus
  5utk-assembly1_B  TM=5.498E-01  e=6.212E-05  Homo sapiens
  7mrn-assembly1_A  TM=5.124E-01  e=5.365E-04  Mus musculus